Protein AF-A0AAV8QIZ8-F1 (afdb_monomer_lite)

Secondary structure (DSSP, 8-state):
------SS-TTTEEEEEEEEEEE--SS--B-EEEEEEE-----PPTTEEEEEEEEEEESTTS-GGG-EEEEEEEEEETTTSSSSS-EEEEEEESSTTSSS--SGGGSTT-EE--SS--TT-B--TT-EEEEEEEE-TTS-EEEEETTEEEEEE-GGG-SS-SSBSEEEEEEEEEEETTSPPPPBTTSSTTTEEEEEEEEE-TTS-EEE--GGGEEEEESS-TTTSEEEEEGGGTEEEEEBS---S---S--HHHHHHHHHHHHHHS--EEEEEE-TTS-EEEEEETTSSGGGGSGGGTTPPP-SS-SS-------S--------PPPPPPTTEEEEEPPPHHHHHHHHHHHHHHTTT---TTS-S----SS-EEEEEEEEEE-TTSPPBSEEEEEEE----TT--TT-EEEEEEEEEE-TTS-GGG-EEEEEEEEE-HHHHSSSS-EEEEEEESSTTSSS--BGGGSTT-EE--SS--TT-B--SSEEEEEEEE-TTT--EEEEETTEEEEEE-GGG-SS-SSBSEEEEEEEEEE-TTSPPPPBTTSSTTTEEEEEEEEE-TTSPEE-----EEEESS-TTTSEEEE-SS-EEEEB-------

Foldseek 3Di:
DDDDDQDDPPDWKDKWWWKKKFFLPPPGFFFKKWWKFWDAQDDDAPQKKKWWKKKFWDQRVHQQQQIWMKMWTWMQGCVVQVDRFIFTKIWIDAGNNPPGIDIFPPDPFWDFDDPPDGGGDGDDHGDMFGWMWGQDPQRWTWIDRPPTGGTTGDPVRHDPPSTGRMMMGGMMMMGTPQFFTAWYANLAEQPTKMAQIFTAHPVRDTHQRPPVRMDTDGDPDRQAKHWADDSVRDMITIIHNTGDVPPPVADPVNVVVLVVLLPLQQWDAPDWDADPNRFIKGFAQLLGHNQCVPPLNVPPDDDLDFPDAFDDPDPDDDPPLPDPFDDFHDPRTAIEGRQDSLLVVLQVVVCVVPLLPPADDLPDDDDPDPWKDKWWWKKKDFCVVHAFFFKKWWKWFDDQFDWADQQKKKWWWKKFWDQNNHQQQQIKMKIWGWMQHCSNLVDRAIFTKIKIAQGNSPPDMGMFSSGRFWRFNGRRDGGSDRDDGRIFTWMWGQRLPQRWTWIDGPPTTGTTGHPSRHPPPSTGRMMMTGMMMMDTQADWTAWYQHLAQQATKTAQIFTAHSVSYTDDGDDIDTDTPDPSQQKNWDDPNRMITIIHNTGDHDD

Sequence (603 aa):
MQQVQLPTLNDISKSHYATVQIHAGEGAKFYGVSASFYAYQLYLSLFQGTASRIILTKGERGPKKYLNAVEAGWHIDDQLEADDYPHFFIYWTSDGFKKTGCQNMVCKGFVQTSTRVTPGMVLDNLVELALTIYRDKFSNWMLYNENERIGYWPKEIFNNMADCSQVQIGGNVYSQINLPSPPMGSGVLNQAKFDKVFIIDGDGSKTKVPVDKIITYNDLGEDYYGVLPNFDNDTLYYGGPGAGNNTYDLSAEEDRELERELQTLNKPFVKSFKDKYGITYDCVDIYNQPAFDHPLLKNHTLQMKATRLPKYNDNTNRPSTKGSFPKRCPTGTVVIRRTTKEDLIRARKYAHQTQSRMQPLEAQQMADVSGGAFHYARVSIEAGNGPKYYGASADLEVFHLQGVSENQASTSQIILCKGERGPKNYMNVIQAGWHVNTQREGDNWTHFTTAWTSDGYQKTGCYNLVCKGFIQISSRLTPGMIYTLSSLSLSIYRDRFTLNWMLYNDREPVGYWPKEIFNNMADSSLVQMGGDVYSPLDEPSPPMGSGVLNEAKFLRVHLMDGRGNNIKVTEYTTINDLPNYIYGVTTDLKTLSYGGPGGWRKA

InterPro domains:
  IPR004314 Neprosin [PF03080] (51-241)
  IPR004314 Neprosin [PF03080] (407-597)
  IPR004314 Neprosin [PS52045] (10-246)
  IPR004314 Neprosin [PS52045] (369-601)
  IPR025521 Neprosin activation peptide [PF14365] (273-378)
  IPR053168 Glutamic endopeptidase [PTHR31589] (258-599)

Structure (mmCIF, N/CA/C/O backbone):
data_AF-A0AAV8QIZ8-F1
#
_entry.id   AF-A0AAV8QIZ8-F1
#
loop_
_atom_site.group_PDB
_atom_site.id
_atom_site.type_symbol
_atom_site.label_atom_id
_atom_site.label_alt_id
_atom_site.label_comp_id
_atom_site.label_asym_id
_atom_site.label_entity_id
_atom_site.label_seq_id
_atom_site.pdbx_PDB_ins_code
_atom_site.Cartn_x
_atom_site.Cartn_y
_atom_site.Cartn_z
_atom_site.occupancy
_atom_site.B_iso_or_equiv
_atom_site.auth_seq_id
_atom_site.auth_comp_id
_atom_site.auth_asym_id
_atom_site.auth_atom_id
_atom_site.pdbx_PDB_model_num
ATOM 1 N N . MET A 1 1 ? -12.534 19.241 28.778 1.00 26.41 1 MET A N 1
ATOM 2 C CA . MET A 1 1 ? -13.158 18.102 28.075 1.00 26.41 1 MET A CA 1
ATOM 3 C C . MET A 1 1 ? -12.102 17.493 27.164 1.00 26.41 1 MET A C 1
ATOM 5 O O . MET A 1 1 ? -11.834 18.049 26.116 1.00 26.41 1 MET A O 1
ATOM 9 N N . GLN A 1 2 ? -11.422 16.439 27.614 1.00 21.39 2 GLN A N 1
ATOM 10 C CA . GLN A 1 2 ? -10.442 15.674 26.832 1.00 21.39 2 GLN A CA 1
ATOM 11 C C . GLN A 1 2 ? -10.789 14.201 27.080 1.00 21.39 2 GLN A C 1
ATOM 13 O O . GLN A 1 2 ? -10.651 13.722 28.207 1.00 21.39 2 GLN A O 1
ATOM 18 N N . GLN A 1 3 ? -11.365 13.537 26.074 1.00 27.75 3 GLN A N 1
ATOM 19 C CA . GLN A 1 3 ? -11.733 12.121 26.133 1.00 27.75 3 GLN A CA 1
ATOM 20 C C . GLN A 1 3 ? -10.498 11.230 25.915 1.00 27.75 3 GLN A C 1
ATOM 22 O O . GLN A 1 3 ? -9.466 11.659 25.407 1.00 27.75 3 GLN A O 1
ATOM 27 N N . VAL A 1 4 ? -10.582 10.005 26.423 1.00 29.33 4 VAL A N 1
ATOM 28 C CA . VAL A 1 4 ? -9.465 9.092 26.678 1.00 29.33 4 VAL A CA 1
ATOM 29 C C . VAL A 1 4 ? -9.197 8.194 25.472 1.00 29.33 4 VAL A C 1
ATOM 31 O O . VAL A 1 4 ? -10.013 7.334 25.172 1.00 29.33 4 VAL A O 1
ATOM 34 N N . GLN A 1 5 ? -8.021 8.355 24.857 1.00 27.36 5 GLN A N 1
ATOM 35 C CA . GLN A 1 5 ? -7.352 7.328 24.048 1.00 27.36 5 GLN A CA 1
ATOM 36 C C . GLN A 1 5 ? -7.064 6.073 24.893 1.00 27.36 5 GLN A C 1
ATOM 38 O O . GLN A 1 5 ? -6.577 6.179 26.026 1.00 27.36 5 GLN A O 1
ATOM 43 N N . LEU A 1 6 ? -7.361 4.906 24.316 1.00 27.86 6 LEU A N 1
ATOM 44 C CA . LEU A 1 6 ? -6.938 3.577 24.768 1.00 27.86 6 LEU A CA 1
ATOM 45 C C . LEU A 1 6 ? -5.395 3.502 24.774 1.00 27.86 6 LEU A C 1
ATOM 47 O O . LEU A 1 6 ? -4.780 3.929 23.799 1.00 27.86 6 LEU A O 1
ATOM 51 N N . PRO A 1 7 ? -4.727 2.992 25.822 1.00 26.91 7 PRO A N 1
ATOM 52 C CA . PRO A 1 7 ? -3.273 2.946 25.857 1.00 26.91 7 PRO A CA 1
ATOM 53 C C . PRO A 1 7 ? -2.755 1.582 25.387 1.00 26.91 7 PRO A C 1
ATOM 55 O O . PRO A 1 7 ? -2.840 0.612 26.122 1.00 26.91 7 PRO A O 1
ATOM 58 N N . THR A 1 8 ? -2.198 1.549 24.174 1.00 30.22 8 THR A N 1
ATOM 59 C CA . THR A 1 8 ? -0.871 0.992 23.814 1.00 30.22 8 THR A CA 1
ATOM 60 C C . THR A 1 8 ? -0.669 1.154 22.303 1.00 30.22 8 THR A C 1
ATOM 62 O O . THR A 1 8 ? -0.818 0.197 21.559 1.00 30.22 8 THR A O 1
ATOM 65 N N . LEU A 1 9 ? -0.396 2.388 21.863 1.00 30.91 9 LEU A N 1
ATOM 66 C CA . LEU A 1 9 ? 0.237 2.802 20.589 1.00 30.91 9 LEU A CA 1
ATOM 67 C C . LEU A 1 9 ? 0.229 4.347 20.552 1.00 30.91 9 LEU A C 1
ATOM 69 O O . LEU A 1 9 ? -0.210 4.987 19.599 1.00 30.91 9 LEU A O 1
ATOM 73 N N . ASN A 1 10 ? 0.630 4.977 21.663 1.00 33.25 10 ASN A N 1
ATOM 74 C CA . ASN A 1 10 ? 0.630 6.435 21.788 1.00 33.25 10 ASN A CA 1
ATOM 75 C C . ASN A 1 10 ? 1.782 7.025 20.968 1.00 33.25 10 ASN A C 1
ATOM 77 O O . ASN A 1 10 ? 2.869 7.197 21.506 1.00 33.25 10 ASN A O 1
ATOM 81 N N . ASP A 1 11 ? 1.533 7.231 19.673 1.00 38.44 11 ASP A N 1
ATOM 82 C CA . ASP A 1 11 ? 1.893 8.451 18.922 1.00 38.44 11 ASP A CA 1
ATOM 83 C C . ASP A 1 11 ? 1.523 8.385 17.423 1.00 38.44 11 ASP A C 1
ATOM 85 O O . ASP A 1 11 ? 1.765 9.344 16.695 1.00 38.44 11 ASP A O 1
ATOM 89 N N . ILE A 1 12 ? 0.902 7.296 16.935 1.00 44.12 12 ILE A N 1
ATOM 90 C CA . ILE A 1 12 ? 0.675 7.103 15.485 1.00 44.12 12 ILE A CA 1
ATOM 91 C C . ILE A 1 12 ? -0.766 6.787 15.055 1.00 44.12 12 ILE A C 1
ATOM 93 O O . ILE A 1 12 ? -1.000 6.646 13.857 1.00 44.12 12 ILE A O 1
ATOM 97 N N . SER A 1 13 ? -1.751 6.716 15.962 1.00 54.34 13 SER A N 1
ATOM 98 C CA . SER A 1 13 ? -3.156 6.408 15.618 1.00 54.34 13 SER A CA 1
ATOM 99 C C . SER A 1 13 ? -4.172 7.452 16.088 1.00 54.34 13 SER A C 1
ATOM 101 O O . SER A 1 13 ? -4.096 7.954 17.211 1.00 54.34 13 SER A O 1
ATOM 103 N N . LYS A 1 14 ? -5.171 7.724 15.242 1.00 68.44 14 LYS A N 1
ATOM 104 C CA . LYS A 1 14 ? -6.363 8.528 15.541 1.00 68.44 14 LYS A CA 1
ATOM 105 C C . LYS A 1 14 ? -7.590 7.629 15.704 1.00 68.44 14 LYS A C 1
ATOM 107 O O . LYS A 1 14 ? -7.656 6.540 15.136 1.00 68.44 14 LYS A O 1
ATOM 112 N N . SER A 1 15 ? -8.565 8.090 16.478 1.00 80.50 15 SER A N 1
ATOM 113 C CA . SER A 1 15 ? -9.830 7.385 16.695 1.00 80.50 15 SER A CA 1
ATOM 114 C C . SER A 1 15 ? -10.985 8.355 16.581 1.00 80.50 15 SER A C 1
ATOM 116 O O . SER A 1 15 ? -10.869 9.482 17.057 1.00 80.50 15 SER A O 1
ATOM 118 N N . HIS A 1 16 ? -12.085 7.880 16.009 1.00 85.44 16 HIS A N 1
ATOM 119 C CA . HIS A 1 16 ? -13.300 8.656 15.825 1.00 85.44 16 HIS A CA 1
ATOM 120 C C . HIS A 1 16 ? -14.529 7.900 16.315 1.00 85.44 16 HIS A C 1
ATOM 122 O O . HIS A 1 16 ? -14.530 6.667 16.420 1.00 85.44 16 HIS A O 1
ATOM 128 N N . TYR A 1 17 ? -15.570 8.646 16.664 1.00 87.50 17 TYR A N 1
ATOM 129 C CA . TYR A 1 17 ? -16.733 8.135 17.374 1.00 87.50 17 TYR A CA 1
ATOM 130 C C . TYR A 1 17 ? -18.002 8.790 16.851 1.00 87.50 17 TYR A C 1
ATOM 132 O O . TYR A 1 17 ? -18.085 10.009 16.767 1.00 87.50 17 TYR A O 1
ATOM 140 N N . ALA A 1 18 ? -19.028 7.981 16.608 1.00 92.94 18 ALA A N 1
ATOM 141 C CA . ALA A 1 18 ? -20.390 8.459 16.412 1.00 92.94 18 ALA A CA 1
ATOM 142 C C . ALA A 1 18 ? -21.289 7.676 17.364 1.00 92.94 18 ALA A C 1
ATOM 144 O O . ALA A 1 18 ? -21.642 6.519 17.124 1.00 92.94 18 ALA A O 1
ATOM 145 N N . THR A 1 19 ? -21.557 8.278 18.521 1.00 94.25 19 THR A N 1
ATOM 146 C CA . THR A 1 19 ? -22.159 7.582 19.661 1.00 94.25 19 THR A CA 1
ATOM 147 C C . THR A 1 19 ? -23.194 8.435 20.375 1.00 94.25 19 THR A C 1
ATOM 149 O O . THR A 1 19 ? -23.104 9.660 20.403 1.00 94.25 19 THR A O 1
ATOM 152 N N . VAL A 1 20 ? -24.151 7.773 21.013 1.00 95.62 20 VAL A N 1
ATOM 153 C CA . VAL A 1 20 ? -25.030 8.370 22.016 1.00 95.62 20 VAL A CA 1
ATOM 154 C C . VAL A 1 20 ? -24.521 7.987 23.393 1.00 95.62 20 VAL A C 1
ATOM 156 O O . VAL A 1 20 ? -24.264 6.814 23.654 1.00 95.62 20 VAL A O 1
ATOM 159 N N . GLN A 1 21 ? -24.408 8.969 24.279 1.00 94.44 21 GLN A N 1
ATOM 160 C CA . GLN A 1 21 ? -24.113 8.799 25.696 1.00 94.44 21 GLN A CA 1
ATOM 161 C C . GLN A 1 21 ? -25.383 9.064 26.507 1.00 94.44 21 GLN A C 1
ATOM 163 O O . GLN A 1 21 ? -25.941 10.154 26.451 1.00 94.44 21 GLN A O 1
ATOM 168 N N . ILE A 1 22 ? -25.835 8.074 27.267 1.00 93.94 22 ILE A N 1
ATOM 169 C CA . ILE A 1 22 ? -27.005 8.137 28.142 1.00 93.94 22 ILE A CA 1
ATOM 170 C C . ILE A 1 22 ? -26.492 8.245 29.573 1.00 93.94 22 ILE A C 1
ATOM 172 O O . ILE A 1 22 ? -25.797 7.348 30.053 1.00 93.94 22 ILE A O 1
ATOM 176 N N . HIS A 1 23 ? -26.823 9.329 30.265 1.00 92.00 23 HIS A N 1
ATOM 177 C CA . HIS A 1 23 ? -26.390 9.557 31.641 1.00 92.00 23 HIS A CA 1
ATOM 178 C C . HIS A 1 23 ? -27.495 9.220 32.640 1.00 92.00 23 HIS A C 1
ATOM 180 O O . HIS A 1 23 ? -28.646 9.588 32.446 1.00 92.00 23 HIS A O 1
ATOM 186 N N . ALA A 1 24 ? -27.158 8.584 33.761 1.00 85.81 24 ALA A N 1
ATOM 187 C CA . ALA A 1 24 ? -28.153 8.300 34.795 1.00 85.81 24 ALA A CA 1
ATOM 188 C C . ALA A 1 24 ? -28.687 9.591 35.448 1.00 85.81 24 ALA A C 1
ATOM 190 O O . ALA A 1 24 ? -29.874 9.688 35.762 1.00 85.81 24 ALA A O 1
ATOM 191 N N . GLY A 1 25 ? -27.843 10.621 35.563 1.00 78.88 25 GLY A N 1
ATOM 192 C CA . GLY A 1 25 ? -28.136 11.847 36.309 1.00 78.88 25 GLY A CA 1
ATOM 193 C C . GLY A 1 25 ? -27.729 11.731 37.780 1.00 78.88 25 GLY A C 1
ATOM 194 O O . GLY A 1 25 ? -27.103 10.755 38.190 1.00 78.88 25 GLY A O 1
ATOM 195 N N . GLU A 1 26 ? -28.036 12.748 38.580 1.00 72.69 26 GLU A N 1
ATOM 196 C CA . GLU A 1 26 ? -27.682 12.763 40.002 1.00 72.69 26 GLU A CA 1
ATOM 197 C C . GLU A 1 26 ? -28.614 11.828 40.799 1.00 72.69 26 GLU A C 1
ATOM 199 O O . GLU A 1 26 ? -29.834 11.900 40.678 1.00 72.69 26 GLU A O 1
ATOM 204 N N . GLY A 1 27 ? -28.047 10.891 41.567 1.00 69.12 27 GLY A N 1
ATOM 205 C CA . GLY A 1 27 ? -28.791 9.937 42.409 1.00 69.12 27 GLY A CA 1
ATOM 206 C C . GLY A 1 27 ? -29.397 8.716 41.694 1.00 69.12 27 GLY A C 1
ATOM 207 O O . GLY A 1 27 ? -29.567 7.675 42.330 1.00 69.12 27 GLY A O 1
ATOM 208 N N . ALA A 1 28 ? -29.667 8.796 40.390 1.00 70.25 28 ALA A N 1
ATOM 209 C CA . ALA A 1 28 ? -30.153 7.672 39.586 1.00 70.25 28 ALA A CA 1
ATOM 210 C C . ALA A 1 28 ? -29.017 6.726 39.154 1.00 70.25 28 ALA A C 1
ATOM 212 O O . ALA A 1 28 ? -27.852 7.117 39.056 1.00 70.25 28 ALA A O 1
ATOM 213 N N . LYS A 1 29 ? -29.362 5.455 38.923 1.00 83.81 29 LYS A N 1
ATOM 214 C CA . LYS A 1 29 ? -28.414 4.363 38.666 1.00 83.81 29 LYS A CA 1
ATOM 215 C C . LYS A 1 29 ? -28.950 3.457 37.574 1.00 83.81 29 LYS A C 1
ATOM 217 O O . LYS A 1 29 ? -30.103 3.049 37.649 1.00 83.81 29 LYS A O 1
ATOM 222 N N . PHE A 1 30 ? -28.101 3.102 36.621 1.00 92.81 30 PHE A N 1
ATOM 223 C CA . PHE A 1 30 ? -28.418 2.083 35.632 1.00 92.81 30 PHE A CA 1
ATOM 224 C C . PHE A 1 30 ? -27.802 0.746 36.047 1.00 92.81 30 PHE A C 1
ATOM 226 O O . PHE A 1 30 ? -26.700 0.689 36.603 1.00 92.81 30 PHE A O 1
ATOM 233 N N . TYR A 1 31 ? -28.524 -0.337 35.776 1.00 95.75 31 TYR A N 1
ATOM 234 C CA . TYR A 1 31 ? -28.109 -1.706 36.084 1.00 95.75 31 TYR A CA 1
ATOM 235 C C . TYR A 1 31 ? -27.915 -2.553 34.830 1.00 95.75 31 TYR A C 1
ATOM 237 O O . TYR A 1 31 ? -27.534 -3.716 34.935 1.00 95.75 31 TYR A O 1
ATOM 245 N N . GLY A 1 32 ? -28.117 -1.976 33.648 1.00 96.69 32 GLY A N 1
ATOM 246 C CA . GLY A 1 32 ? -27.829 -2.627 32.385 1.00 96.69 32 GLY A CA 1
ATOM 247 C C . GLY A 1 32 ? -28.386 -1.886 31.179 1.00 96.69 32 GLY A C 1
ATOM 248 O O . GLY A 1 32 ? -28.972 -0.809 31.294 1.00 96.69 32 GLY A O 1
ATOM 249 N N . VAL A 1 33 ? -28.204 -2.502 30.021 1.00 97.56 33 VAL A N 1
ATOM 250 C CA . VAL A 1 33 ? -28.699 -2.055 28.721 1.00 97.56 33 VAL A CA 1
ATOM 251 C C . VAL A 1 33 ? -28.948 -3.273 27.833 1.00 97.56 33 VAL A C 1
ATOM 253 O O . VAL A 1 33 ? -28.248 -4.285 27.917 1.00 97.56 33 VAL A O 1
ATOM 256 N N . SER A 1 34 ? -29.960 -3.175 26.982 1.00 97.62 34 SER A N 1
ATOM 257 C CA . SER A 1 34 ? -30.296 -4.158 25.954 1.00 97.62 34 SER A CA 1
ATOM 258 C C . SER A 1 34 ? -30.410 -3.438 24.615 1.00 97.62 34 SER A C 1
ATOM 260 O O . SER A 1 34 ? -31.021 -2.374 24.570 1.00 97.62 34 SER A O 1
ATOM 262 N N . ALA A 1 35 ? -29.811 -3.979 23.554 1.00 97.94 35 ALA A N 1
ATOM 263 C CA . ALA A 1 35 ? -29.961 -3.466 22.194 1.00 97.94 35 ALA A CA 1
ATOM 264 C C . ALA A 1 35 ? -29.666 -4.557 21.155 1.00 97.94 35 ALA A C 1
ATOM 266 O O . ALA A 1 35 ? -28.883 -5.472 21.401 1.00 97.94 35 ALA A O 1
ATOM 267 N N . SER A 1 36 ? -30.270 -4.425 19.977 1.00 97.69 36 SER A N 1
ATOM 268 C CA . SER A 1 36 ? -30.053 -5.290 18.812 1.00 97.69 36 SER A CA 1
ATOM 269 C C . SER A 1 36 ? -29.446 -4.517 17.647 1.00 97.69 36 SER A C 1
ATOM 271 O O . SER A 1 36 ? -29.853 -3.391 17.382 1.00 97.69 36 SER A O 1
ATOM 273 N N . PHE A 1 37 ? -28.445 -5.079 16.975 1.00 98.00 37 PHE A N 1
ATOM 274 C CA . PHE A 1 37 ? -27.749 -4.431 15.860 1.00 98.00 37 PHE A CA 1
ATOM 275 C C . PHE A 1 37 ? -27.067 -5.470 14.974 1.00 98.00 37 PHE A C 1
ATOM 277 O O . PHE A 1 37 ? -26.755 -6.569 15.421 1.00 98.00 37 PHE A O 1
ATOM 284 N N . TYR A 1 38 ? -26.834 -5.127 13.710 1.00 94.69 38 TYR A N 1
ATOM 285 C CA . TYR A 1 38 ? -26.225 -6.040 12.744 1.00 94.69 38 TYR A CA 1
ATOM 286 C C . TYR A 1 38 ? -24.707 -5.882 12.683 1.00 94.69 38 TYR A C 1
ATOM 288 O O . TYR A 1 38 ? -24.196 -4.761 12.785 1.00 94.69 38 TYR A O 1
ATOM 296 N N . ALA A 1 39 ? -24.007 -6.998 12.481 1.00 93.12 39 ALA A N 1
ATOM 297 C CA . ALA A 1 39 ? -22.617 -7.005 12.046 1.00 93.12 39 ALA A CA 1
ATOM 298 C C . ALA A 1 39 ? -22.531 -6.779 10.536 1.00 93.12 39 ALA A C 1
ATOM 300 O O . ALA A 1 39 ? -23.326 -7.328 9.773 1.00 93.12 39 ALA A O 1
ATOM 301 N N . TYR A 1 40 ? -21.564 -5.976 10.104 1.00 86.12 40 TYR A N 1
ATOM 302 C CA . TYR A 1 40 ? -21.352 -5.675 8.694 1.00 86.12 40 TYR A CA 1
ATOM 303 C C . TYR A 1 40 ? -19.959 -6.118 8.284 1.00 86.12 40 TYR A C 1
ATOM 305 O O . TYR A 1 40 ? -18.973 -5.777 8.931 1.00 86.12 40 TYR A O 1
ATOM 313 N N . GLN A 1 41 ? -19.882 -6.836 7.171 1.00 85.31 41 GLN A N 1
ATOM 314 C CA . GLN A 1 41 ? -18.624 -7.073 6.488 1.00 85.31 41 GLN A CA 1
ATOM 315 C C . GLN A 1 41 ? -18.243 -5.808 5.721 1.00 85.31 41 GLN A C 1
ATOM 317 O O . GLN A 1 41 ? -18.885 -5.449 4.731 1.00 85.31 41 GLN A O 1
ATOM 322 N N . LEU A 1 42 ? -17.176 -5.156 6.166 1.00 75.88 42 LEU A N 1
ATOM 323 C CA . LEU A 1 42 ? -16.558 -4.023 5.489 1.00 75.88 42 LEU A CA 1
ATOM 324 C C . LEU A 1 42 ? -15.156 -4.422 5.028 1.00 75.88 42 LEU A C 1
ATOM 326 O O . LEU A 1 42 ? -14.578 -5.380 5.531 1.00 75.88 42 LEU A O 1
ATOM 330 N N . TYR A 1 43 ? -14.627 -3.709 4.039 1.00 71.75 43 TYR A N 1
ATOM 331 C CA . TYR A 1 43 ? -13.249 -3.886 3.593 1.00 71.75 43 TYR A CA 1
ATOM 332 C C . TYR A 1 43 ? -12.451 -2.678 4.055 1.00 71.75 43 TYR A C 1
ATOM 334 O O . TYR A 1 43 ? -12.706 -1.566 3.589 1.00 71.75 43 TYR A O 1
ATOM 342 N N . LEU A 1 44 ? -11.536 -2.905 4.992 1.00 73.62 44 LEU A N 1
ATOM 343 C CA . LEU A 1 44 ? -10.673 -1.875 5.556 1.00 73.62 44 LEU A CA 1
ATOM 344 C C . LEU A 1 44 ? -9.287 -1.932 4.901 1.00 73.62 44 LEU A C 1
ATOM 346 O O . LEU A 1 44 ? -8.888 -2.957 4.350 1.00 73.62 44 LEU A O 1
ATOM 350 N N . SER A 1 45 ? -8.567 -0.815 4.930 1.00 68.38 45 SER A N 1
ATOM 351 C CA . SER A 1 45 ? -7.134 -0.793 4.628 1.00 68.38 45 SER A CA 1
ATOM 352 C C . SER A 1 45 ? -6.340 -1.266 5.847 1.00 68.38 45 SER A C 1
ATOM 354 O O . SER A 1 45 ? -6.848 -1.223 6.966 1.00 68.38 45 SER A O 1
ATOM 356 N N . LEU A 1 46 ? -5.076 -1.653 5.646 1.00 64.44 46 LEU A N 1
ATOM 357 C CA . LEU A 1 46 ? -4.206 -2.056 6.754 1.00 64.44 46 LEU A CA 1
ATOM 358 C C . LEU A 1 46 ? -4.083 -0.951 7.816 1.00 64.44 46 LEU A C 1
ATOM 360 O O . LEU A 1 46 ? -4.033 0.232 7.472 1.00 64.44 46 LEU A O 1
ATOM 364 N N . PHE A 1 47 ? -3.978 -1.336 9.088 1.00 67.75 47 PHE A N 1
ATOM 365 C CA . PHE A 1 47 ? -3.906 -0.442 10.253 1.00 67.75 47 PHE A CA 1
ATOM 366 C C . PHE A 1 47 ? -5.150 0.437 10.463 1.00 67.75 47 PHE A C 1
ATOM 368 O O . PHE A 1 47 ? -5.058 1.582 10.936 1.00 67.75 47 PHE A O 1
ATOM 375 N N . GLN A 1 48 ? -6.315 -0.092 10.104 1.00 79.12 48 GLN A N 1
ATOM 376 C CA . GLN A 1 48 ? -7.616 0.499 10.379 1.00 79.12 48 GLN A CA 1
ATOM 377 C C . GLN A 1 48 ? -8.479 -0.496 11.143 1.00 79.12 48 GLN A C 1
ATOM 379 O O . GLN A 1 48 ? -8.413 -1.700 10.916 1.00 79.12 48 GLN A O 1
ATOM 384 N N . GLY A 1 49 ? -9.366 0.027 11.982 1.00 87.12 49 GLY A N 1
ATOM 385 C CA . GLY A 1 49 ? -10.407 -0.781 12.591 1.00 87.12 49 GLY A CA 1
ATOM 386 C C . GLY A 1 49 ? -11.727 -0.044 12.684 1.00 87.12 49 GLY A C 1
ATOM 387 O O . GLY A 1 49 ? -11.786 1.186 12.770 1.00 87.12 49 GLY A O 1
ATOM 388 N N . THR A 1 50 ? -12.804 -0.816 12.661 1.00 92.75 50 THR A N 1
ATOM 389 C CA . THR A 1 50 ? -14.177 -0.330 12.798 1.00 92.75 50 THR A CA 1
ATOM 390 C C . THR A 1 50 ? -14.928 -1.217 13.769 1.00 92.75 50 THR A C 1
ATOM 392 O O . THR A 1 50 ? -14.729 -2.428 13.790 1.00 92.75 50 THR A O 1
ATOM 395 N N . ALA A 1 51 ? -15.779 -0.625 14.594 1.00 95.06 51 ALA A N 1
ATOM 396 C CA . ALA A 1 51 ? -16.514 -1.329 15.625 1.00 95.06 51 ALA A CA 1
ATOM 397 C C . ALA A 1 51 ? -17.894 -0.718 15.830 1.00 95.06 51 ALA A C 1
ATOM 399 O O . ALA A 1 51 ? -18.084 0.496 15.733 1.00 95.06 51 ALA A O 1
ATOM 400 N N . SER A 1 52 ? -18.843 -1.570 16.203 1.00 97.00 52 SER A N 1
ATOM 401 C CA . SER A 1 52 ? -20.144 -1.162 16.728 1.00 97.00 52 SER A CA 1
ATOM 402 C C . SER A 1 52 ? -20.328 -1.791 18.092 1.00 97.00 52 SER A C 1
ATOM 404 O O . SER A 1 52 ? -20.190 -3.007 18.246 1.00 97.00 52 SER A O 1
ATOM 406 N N . ARG A 1 53 ? -20.595 -0.959 19.098 1.00 95.62 53 ARG A N 1
ATOM 407 C CA . ARG A 1 53 ? -20.414 -1.360 20.491 1.00 95.62 53 ARG A CA 1
ATOM 408 C C . ARG A 1 53 ? -21.412 -0.747 21.454 1.00 95.62 53 ARG A C 1
ATOM 410 O O . ARG A 1 53 ? -21.940 0.346 21.239 1.00 95.62 53 ARG A O 1
ATOM 417 N N . ILE A 1 54 ? -21.583 -1.460 22.560 1.00 97.75 54 ILE A N 1
ATOM 418 C CA . ILE A 1 54 ? -22.274 -1.018 23.764 1.00 97.75 54 ILE A CA 1
ATOM 419 C C . ILE A 1 54 ? -21.247 -1.011 24.893 1.00 97.75 54 ILE A C 1
ATOM 421 O O . ILE A 1 54 ? -20.610 -2.033 25.148 1.00 97.75 54 ILE A O 1
ATOM 425 N N . ILE A 1 55 ? -21.103 0.118 25.584 1.00 95.31 55 ILE A N 1
ATOM 426 C CA . ILE A 1 55 ? -20.209 0.258 26.737 1.00 95.31 55 ILE A CA 1
ATOM 427 C C . ILE A 1 55 ? -20.968 0.829 27.936 1.00 95.31 55 ILE A C 1
ATOM 429 O O . ILE A 1 55 ? -21.717 1.799 27.821 1.00 95.31 55 ILE A O 1
ATOM 433 N N . LEU A 1 56 ? -20.782 0.214 29.102 1.00 96.44 56 LEU A N 1
ATOM 434 C CA . LEU A 1 56 ? -21.310 0.692 30.378 1.00 96.44 56 LEU A CA 1
ATOM 435 C C . LEU A 1 56 ? -20.131 1.190 31.197 1.00 96.44 56 LEU A C 1
ATOM 437 O O . LEU A 1 56 ? -19.139 0.474 31.324 1.00 96.44 56 LEU A O 1
ATOM 441 N N . THR A 1 57 ? -20.233 2.386 31.770 1.00 93.44 57 THR A N 1
ATOM 442 C CA . THR A 1 57 ? -19.128 2.999 32.511 1.00 93.44 57 THR A CA 1
ATOM 443 C C . THR A 1 57 ? -19.556 3.543 33.869 1.00 93.44 57 THR A C 1
ATOM 445 O O . THR A 1 57 ? -20.715 3.902 34.115 1.00 93.44 57 THR A O 1
ATOM 448 N N . LYS A 1 58 ? -18.585 3.581 34.784 1.00 93.06 58 LYS A N 1
ATOM 449 C CA . LYS A 1 58 ? -18.715 4.203 36.099 1.00 93.06 58 LYS A CA 1
ATOM 450 C C . LYS A 1 58 ? -17.423 4.917 36.468 1.00 93.06 58 LYS A C 1
ATOM 452 O O . LYS A 1 58 ? -16.351 4.315 36.431 1.00 93.06 58 LYS A O 1
ATOM 457 N N . GLY A 1 59 ? -17.530 6.189 36.847 1.00 86.31 59 GLY A N 1
ATOM 458 C CA . GLY A 1 59 ? -16.377 7.019 37.223 1.00 86.31 59 GLY A CA 1
ATOM 459 C C . GLY A 1 59 ? -15.796 7.845 36.071 1.00 86.31 59 GLY A C 1
ATOM 460 O O . GLY A 1 59 ? -14.716 8.412 36.209 1.00 86.31 59 GLY A O 1
ATOM 461 N N . GLU A 1 60 ? -16.526 7.963 34.963 1.00 84.50 60 GLU A N 1
ATOM 462 C CA . GLU A 1 60 ? -16.171 8.673 33.730 1.00 84.50 60 GLU A CA 1
ATOM 463 C C . GLU A 1 60 ? -15.925 10.178 33.914 1.00 84.50 60 GLU A C 1
ATOM 465 O O . GLU A 1 60 ? -15.155 10.775 33.165 1.00 84.50 60 GLU A O 1
ATOM 470 N N . ARG A 1 61 ? -16.524 10.792 34.944 1.00 82.00 61 ARG A N 1
ATOM 471 C CA . ARG A 1 61 ? -16.302 12.206 35.305 1.00 82.00 61 ARG A CA 1
ATOM 472 C C . ARG A 1 61 ? -15.139 12.416 36.286 1.00 82.00 61 ARG A C 1
ATOM 474 O O . ARG A 1 61 ? -14.783 13.556 36.571 1.00 82.00 61 ARG A O 1
ATOM 481 N N . GLY A 1 62 ? -14.582 11.338 36.839 1.00 79.81 62 GLY A N 1
ATOM 482 C CA . GLY A 1 62 ? -13.536 11.371 37.861 1.00 79.81 62 GLY A CA 1
ATOM 483 C C . GLY A 1 62 ? -12.135 11.052 37.323 1.00 79.81 62 GLY A C 1
ATOM 484 O O . GLY A 1 62 ? -11.922 10.920 36.118 1.00 79.81 62 GLY A O 1
ATOM 485 N N . PRO A 1 63 ? -11.136 10.904 38.214 1.00 78.44 63 PRO A N 1
ATOM 486 C CA . PRO A 1 63 ? -9.807 10.440 37.828 1.00 78.44 63 PRO A CA 1
ATOM 487 C C . PRO A 1 63 ? -9.863 9.077 37.125 1.00 78.44 63 PRO A C 1
ATOM 489 O O . PRO A 1 63 ? -10.428 8.136 37.678 1.00 78.44 63 PRO A O 1
ATOM 492 N N . LYS A 1 64 ? -9.183 8.931 35.973 1.00 74.62 64 LYS A N 1
ATOM 493 C CA . LYS A 1 64 ? -9.205 7.698 35.149 1.00 74.62 64 LYS A CA 1
ATOM 494 C C . LYS A 1 64 ? -8.957 6.404 35.931 1.00 74.62 64 LYS A C 1
ATOM 496 O O . LYS A 1 64 ? -9.530 5.386 35.601 1.00 74.62 64 LYS A O 1
ATOM 501 N N . LYS A 1 65 ? -8.149 6.439 36.998 1.00 80.50 65 LYS A N 1
ATOM 502 C CA . LYS A 1 65 ? -7.880 5.262 37.849 1.00 80.50 65 LYS A CA 1
ATOM 503 C C . LYS A 1 65 ? -9.127 4.661 38.523 1.00 80.50 65 LYS A C 1
ATOM 505 O O . LYS A 1 65 ? -9.028 3.578 39.079 1.00 80.50 65 LYS A O 1
ATOM 510 N N . TYR A 1 66 ? -10.249 5.378 38.523 1.00 84.75 66 TYR A N 1
ATOM 511 C CA . TYR A 1 66 ? -11.534 4.926 39.057 1.00 84.75 66 TYR A CA 1
ATOM 512 C C . TYR A 1 66 ? -12.567 4.647 37.958 1.00 84.75 66 TYR A C 1
ATOM 514 O O . TYR A 1 66 ? -13.711 4.326 38.276 1.00 84.75 66 TYR A O 1
ATOM 522 N N . LEU A 1 67 ? -12.188 4.790 36.682 1.00 85.81 67 LEU A N 1
ATOM 523 C CA . LEU A 1 67 ? -13.049 4.454 35.558 1.00 85.81 67 LEU A CA 1
ATOM 524 C C . LEU A 1 67 ? -13.099 2.935 35.412 1.00 85.81 67 LEU A C 1
ATOM 526 O O . LEU A 1 67 ? -12.092 2.294 35.112 1.00 85.81 67 LEU A O 1
ATOM 530 N N . ASN A 1 68 ? -14.291 2.386 35.605 1.00 92.38 68 ASN A N 1
ATOM 531 C CA . ASN A 1 68 ? -14.594 0.990 35.332 1.00 92.38 68 ASN A CA 1
ATOM 532 C C . ASN A 1 68 ? -15.495 0.930 34.102 1.00 92.38 68 ASN A C 1
ATOM 534 O O . ASN A 1 68 ? -16.381 1.779 33.954 1.00 92.38 68 ASN A O 1
ATOM 538 N N . ALA A 1 69 ? -15.270 -0.056 33.239 1.00 92.75 69 ALA A N 1
ATOM 539 C CA . ALA A 1 69 ? -16.095 -0.267 32.063 1.00 92.75 69 ALA A CA 1
ATOM 540 C C . ALA A 1 69 ? -16.215 -1.745 31.692 1.00 92.75 69 ALA A C 1
ATOM 542 O O . ALA A 1 69 ? -15.272 -2.517 31.883 1.00 92.75 69 ALA A O 1
ATOM 543 N N . VAL A 1 70 ? -17.356 -2.094 31.101 1.00 94.75 70 VAL A N 1
ATOM 544 C CA . VAL A 1 70 ? -17.563 -3.335 30.343 1.00 94.75 70 VAL A CA 1
ATOM 545 C C . VAL A 1 70 ? -18.125 -2.993 28.975 1.00 94.75 70 VAL A C 1
ATOM 547 O O . VAL A 1 70 ? -18.931 -2.069 28.846 1.00 94.75 70 VAL A O 1
ATOM 550 N N . GLU A 1 71 ? -17.692 -3.734 27.965 1.00 95.00 71 GLU A N 1
ATOM 551 C CA . GLU A 1 71 ? -17.985 -3.469 26.563 1.00 95.00 71 GLU A CA 1
ATOM 552 C C . GLU A 1 71 ? -18.220 -4.779 25.816 1.00 95.00 71 GLU A C 1
ATOM 554 O O . GLU A 1 71 ? -17.529 -5.774 26.054 1.00 95.00 71 GLU A O 1
ATOM 559 N N . ALA A 1 72 ? -19.190 -4.768 24.906 1.00 97.12 72 ALA A N 1
ATOM 560 C CA . ALA A 1 72 ? -19.394 -5.842 23.946 1.00 97.12 72 ALA A CA 1
ATOM 561 C C . ALA A 1 72 ? -19.903 -5.284 22.615 1.00 97.12 72 ALA A C 1
ATOM 563 O O . ALA A 1 72 ? -20.613 -4.271 22.575 1.00 97.12 72 ALA A O 1
ATOM 564 N N . GLY A 1 73 ? -19.553 -5.961 21.528 1.00 97.44 73 GLY A N 1
ATOM 565 C CA . GLY A 1 73 ? -19.890 -5.510 20.189 1.00 97.44 73 GLY A CA 1
ATOM 566 C C . GLY A 1 73 ? -19.380 -6.434 19.098 1.00 97.44 73 GLY A C 1
ATOM 567 O O . GLY A 1 73 ? -19.007 -7.578 19.354 1.00 97.44 73 GLY A O 1
ATOM 568 N N . TRP A 1 74 ? -19.344 -5.906 17.880 1.00 96.62 74 TRP A N 1
ATOM 569 C CA . TRP A 1 74 ? -18.555 -6.482 16.797 1.00 96.62 74 TRP A CA 1
ATOM 570 C C . TRP A 1 74 ? -17.526 -5.470 16.301 1.00 96.62 74 TRP A C 1
ATOM 572 O O . TRP A 1 74 ? -17.752 -4.259 16.391 1.00 96.62 74 TRP A O 1
ATOM 582 N N . HIS A 1 75 ? -16.410 -5.970 15.784 1.00 94.31 75 HIS A N 1
ATOM 583 C CA . HIS A 1 75 ? -15.368 -5.159 15.163 1.00 94.31 75 HIS A CA 1
ATOM 584 C C . HIS A 1 75 ? -14.723 -5.876 13.976 1.00 94.31 75 HIS A C 1
ATOM 586 O O . HIS A 1 75 ? -14.822 -7.093 13.869 1.00 94.31 75 HIS A O 1
ATOM 592 N N . ILE A 1 76 ? -14.078 -5.112 13.102 1.00 89.06 76 ILE A N 1
ATOM 593 C CA . ILE A 1 76 ? -13.072 -5.590 12.149 1.00 89.06 76 ILE A CA 1
ATOM 594 C C . ILE A 1 76 ? -11.789 -4.857 12.530 1.00 89.06 76 ILE A C 1
ATOM 596 O O . ILE A 1 76 ? -11.799 -3.625 12.609 1.00 89.06 76 ILE A O 1
ATOM 600 N N . ASP A 1 77 ? -10.733 -5.605 12.829 1.00 82.25 77 ASP A N 1
ATOM 601 C CA . ASP A 1 77 ? -9.482 -5.087 13.378 1.00 82.25 77 ASP A CA 1
ATOM 602 C C . ASP A 1 77 ? -8.318 -5.972 12.920 1.00 82.25 77 ASP A C 1
ATOM 604 O O . ASP A 1 77 ? -8.062 -7.019 13.513 1.00 82.25 77 ASP A O 1
ATOM 608 N N . ASP A 1 78 ? -7.621 -5.534 11.870 1.00 67.06 78 ASP A N 1
ATOM 609 C CA . ASP A 1 78 ? -6.545 -6.296 11.222 1.00 67.06 78 ASP A CA 1
ATOM 610 C C . ASP A 1 78 ? -5.285 -6.447 12.097 1.00 67.06 78 ASP A C 1
ATOM 612 O O . ASP A 1 78 ? -4.429 -7.299 11.844 1.00 67.06 78 ASP A O 1
ATOM 616 N N . GLN A 1 79 ? -5.145 -5.596 13.120 1.00 68.31 79 GLN A N 1
ATOM 617 C CA . GLN A 1 79 ? -4.037 -5.647 14.070 1.00 68.31 79 GLN A CA 1
ATOM 618 C C . GLN A 1 79 ? -4.274 -6.694 15.152 1.00 68.31 79 GLN A C 1
ATOM 620 O O . GLN A 1 79 ? -3.305 -7.236 15.695 1.00 68.31 79 GLN A O 1
ATOM 625 N N . LEU A 1 80 ? -5.538 -6.951 15.500 1.00 68.81 80 LEU A N 1
ATOM 626 C CA . LEU A 1 80 ? -5.884 -7.935 16.515 1.00 68.81 80 LEU A CA 1
ATOM 627 C C . LEU A 1 80 ? -6.174 -9.312 15.917 1.00 68.81 80 LEU A C 1
ATOM 629 O O . LEU A 1 80 ? -5.646 -10.313 16.404 1.00 68.81 80 LEU A O 1
ATOM 633 N N . GLU A 1 81 ? -7.000 -9.353 14.878 1.00 71.62 81 GLU A N 1
ATOM 634 C CA . GLU A 1 81 ? -7.436 -10.569 14.208 1.00 71.62 81 GLU A CA 1
ATOM 635 C C . GLU A 1 81 ? -6.787 -10.552 12.819 1.00 71.62 81 GLU A C 1
ATOM 637 O O . GLU A 1 81 ? -6.918 -9.590 12.073 1.00 71.62 81 GLU A O 1
ATOM 642 N N . ALA A 1 82 ? -5.995 -11.568 12.471 1.00 67.56 82 ALA A N 1
ATOM 643 C CA . ALA A 1 82 ? -5.196 -11.577 11.237 1.00 67.56 82 ALA A CA 1
ATOM 644 C C . ALA A 1 82 ? -6.041 -11.821 9.960 1.00 67.56 82 ALA A C 1
ATOM 646 O O . ALA A 1 82 ? -5.603 -12.534 9.048 1.00 67.56 82 ALA A O 1
ATOM 647 N N . ASP A 1 83 ? -7.261 -11.284 9.922 1.00 76.00 83 ASP A N 1
ATOM 648 C CA . ASP A 1 83 ? -8.238 -11.364 8.845 1.00 76.00 83 ASP A CA 1
ATOM 649 C C . ASP A 1 83 ? -9.158 -10.122 8.809 1.00 76.00 83 ASP A C 1
ATOM 651 O O . ASP A 1 83 ? -9.079 -9.240 9.659 1.00 76.00 83 ASP A O 1
ATOM 655 N N . ASP A 1 84 ? -10.008 -10.039 7.780 1.00 77.81 84 ASP A N 1
ATOM 656 C CA . ASP A 1 84 ? -10.883 -8.884 7.543 1.00 77.81 84 ASP A CA 1
ATOM 657 C C . ASP A 1 84 ? -12.348 -9.153 7.937 1.00 77.81 84 ASP A C 1
ATOM 659 O O . ASP A 1 84 ? -13.228 -8.386 7.546 1.00 77.81 84 ASP A O 1
ATOM 663 N N . TYR A 1 85 ? -12.674 -10.254 8.619 1.00 86.25 85 TYR A N 1
ATOM 664 C CA . TYR A 1 85 ? -14.064 -10.586 8.944 1.00 86.25 85 TYR A CA 1
ATOM 665 C C . TYR A 1 85 ? -14.559 -9.804 10.171 1.00 86.25 85 TYR A C 1
ATOM 667 O O . TYR A 1 85 ? -13.764 -9.350 10.988 1.00 86.25 85 TYR A O 1
ATOM 675 N N . PRO A 1 86 ? -15.877 -9.594 10.346 1.00 91.81 86 PRO A N 1
ATOM 676 C CA . PRO A 1 86 ? -16.388 -9.050 11.594 1.00 91.81 86 PRO A CA 1
ATOM 677 C C . PRO A 1 86 ? -16.268 -10.108 12.694 1.00 91.81 86 PRO A C 1
ATOM 679 O O . PRO A 1 86 ? -16.792 -11.209 12.561 1.00 91.81 86 PRO A O 1
ATOM 682 N N . HIS A 1 87 ? -15.630 -9.764 13.807 1.00 94.31 87 HIS A N 1
ATOM 683 C CA . HIS A 1 87 ? -15.538 -10.609 14.994 1.00 94.31 87 HIS A CA 1
ATOM 684 C C . HIS A 1 87 ? -16.459 -10.099 16.094 1.00 94.31 87 HIS A C 1
ATOM 686 O O . HIS A 1 87 ? -16.602 -8.893 16.305 1.00 94.31 87 HIS A O 1
ATOM 692 N N . PHE A 1 88 ? -17.069 -11.019 16.839 1.00 96.31 88 PHE A N 1
ATOM 693 C CA . PHE A 1 88 ? -17.701 -10.684 18.109 1.00 96.31 88 PHE A CA 1
ATOM 694 C C . PHE A 1 88 ? -16.618 -10.402 19.147 1.00 96.31 88 PHE A C 1
ATOM 696 O O . PHE A 1 88 ? -15.761 -11.257 19.373 1.00 96.31 88 PHE A O 1
ATOM 703 N N . PHE A 1 89 ? -16.679 -9.256 19.823 1.00 94.44 89 PHE A N 1
ATOM 704 C CA . PHE A 1 89 ? -15.668 -8.892 20.810 1.00 94.44 89 PHE A CA 1
ATOM 705 C C . PHE A 1 89 ? -16.252 -8.459 22.148 1.00 94.44 89 PHE A C 1
ATOM 707 O O . PHE A 1 89 ? -17.391 -7.992 22.255 1.00 94.44 89 PHE A O 1
ATOM 714 N N . ILE A 1 90 ? -15.416 -8.594 23.176 1.00 94.56 90 ILE A N 1
ATOM 715 C CA . ILE A 1 90 ? -15.652 -8.029 24.502 1.00 94.56 90 ILE A CA 1
ATOM 716 C C . ILE A 1 90 ? -14.428 -7.254 24.991 1.00 94.56 90 ILE A C 1
ATOM 718 O O . ILE A 1 90 ? -13.293 -7.557 24.617 1.00 94.56 90 ILE A O 1
ATOM 722 N N . TYR A 1 91 ? -14.654 -6.293 25.884 1.00 92.44 91 TYR A N 1
ATOM 723 C CA . TYR A 1 91 ? -13.598 -5.566 26.586 1.00 92.44 91 TYR A CA 1
ATOM 724 C C . TYR A 1 91 ? -14.031 -5.237 28.016 1.00 92.44 91 TYR A C 1
ATOM 726 O O . TYR A 1 91 ? -15.221 -5.136 28.317 1.00 92.44 91 TYR A O 1
ATOM 734 N N . TRP A 1 92 ? -13.073 -5.050 28.921 1.00 92.06 92 TRP A N 1
ATOM 735 C CA . TRP A 1 92 ? -13.346 -4.503 30.250 1.00 92.06 92 TRP A CA 1
ATOM 736 C C . TRP A 1 92 ? -12.135 -3.763 30.820 1.00 92.06 92 TRP A C 1
ATOM 738 O O . TRP A 1 92 ? -11.002 -3.996 30.412 1.00 92.06 92 TRP A O 1
ATOM 748 N N . THR A 1 93 ? -12.360 -2.875 31.783 1.00 89.81 93 THR A N 1
ATOM 749 C CA . THR A 1 93 ? -11.292 -2.249 32.574 1.00 89.81 93 THR A CA 1
ATOM 750 C C . THR A 1 93 ? -11.811 -1.879 33.960 1.00 89.81 93 THR A C 1
ATOM 752 O O . THR A 1 93 ? -13.003 -1.621 34.133 1.00 89.81 93 THR A O 1
ATOM 755 N N . SER A 1 94 ? -10.925 -1.821 34.950 1.00 89.75 94 SER A N 1
ATOM 756 C CA . SER A 1 94 ? -11.212 -1.274 36.280 1.00 89.75 94 SER A CA 1
ATOM 757 C C . SER A 1 94 ? -10.311 -0.102 36.668 1.00 89.75 94 SER A C 1
ATOM 759 O O . SER A 1 94 ? -10.485 0.481 37.736 1.00 89.75 94 SER A O 1
ATOM 761 N N . ASP A 1 95 ? -9.369 0.292 35.810 1.00 83.44 95 ASP A N 1
ATOM 762 C CA . ASP A 1 95 ? -8.404 1.357 36.099 1.00 83.44 95 ASP A CA 1
ATOM 763 C C . ASP A 1 95 ? -8.282 2.409 34.988 1.00 83.44 95 ASP A C 1
ATOM 765 O O . ASP A 1 95 ? -7.266 3.108 34.882 1.00 83.44 95 ASP A O 1
ATOM 769 N N . GLY A 1 96 ? -9.336 2.545 34.182 1.00 79.56 96 GLY A N 1
ATOM 770 C CA . GLY A 1 96 ? -9.387 3.470 33.055 1.00 79.56 96 GLY A CA 1
ATOM 771 C C . GLY A 1 96 ? -8.361 3.129 31.990 1.00 79.56 96 GLY A C 1
ATOM 772 O O . GLY A 1 96 ? -7.643 4.016 31.524 1.00 79.56 96 GLY A O 1
ATOM 773 N N . PHE A 1 97 ? -8.313 1.845 31.645 1.00 79.12 97 PHE A N 1
ATOM 774 C CA . PHE A 1 97 ? -7.492 1.245 30.602 1.00 79.12 97 PHE A CA 1
ATOM 775 C C . PHE A 1 97 ? -5.989 1.262 30.886 1.00 79.12 97 PHE A C 1
ATOM 777 O O . PHE A 1 97 ? -5.217 0.959 29.998 1.00 79.12 97 PHE A O 1
ATOM 784 N N . LYS A 1 98 ? -5.527 1.615 32.091 1.00 76.94 98 LYS A N 1
ATOM 785 C CA . LYS A 1 98 ? -4.092 1.849 32.341 1.00 76.94 98 LYS A CA 1
ATOM 786 C C . LYS A 1 98 ? -3.263 0.569 32.388 1.00 76.94 98 LYS A C 1
ATOM 788 O O . LYS A 1 98 ? -2.233 0.486 31.730 1.00 76.94 98 LYS A O 1
ATOM 793 N N . LYS A 1 99 ? -3.651 -0.371 33.247 1.00 77.94 99 LYS A N 1
ATOM 794 C CA . LYS A 1 99 ? -3.032 -1.697 33.387 1.00 77.94 99 LYS A CA 1
ATOM 795 C C . LYS A 1 99 ? -4.038 -2.806 33.124 1.00 77.94 99 LYS A C 1
ATOM 797 O O . LYS A 1 99 ? -3.635 -3.916 32.796 1.00 77.94 99 LYS A O 1
ATOM 802 N N . THR A 1 100 ? -5.325 -2.531 33.331 1.00 76.44 100 THR A N 1
ATOM 803 C CA . THR A 1 100 ? -6.400 -3.489 33.086 1.00 76.44 100 THR A CA 1
ATOM 804 C C . THR A 1 100 ? -7.077 -3.195 31.758 1.00 76.44 100 THR A C 1
ATOM 806 O O . THR A 1 100 ? -7.382 -2.043 31.445 1.00 76.44 100 THR A O 1
ATOM 809 N N . GLY A 1 101 ? -7.351 -4.263 31.018 1.00 67.50 101 GLY A N 1
ATOM 810 C CA . GLY A 1 101 ? -8.081 -4.226 29.766 1.00 67.50 101 GLY A CA 1
ATOM 811 C C . GLY A 1 101 ? -7.253 -4.713 28.596 1.00 67.50 101 GLY A C 1
ATOM 812 O O . GLY A 1 101 ? -6.239 -4.124 28.244 1.00 67.50 101 GLY A O 1
ATOM 813 N N . CYS A 1 102 ? -7.729 -5.795 28.002 1.00 68.50 102 CYS A N 1
ATOM 814 C CA . CYS A 1 102 ? -7.387 -6.214 26.659 1.00 68.50 102 CYS A CA 1
ATOM 815 C C . CYS A 1 102 ? -8.594 -6.951 26.065 1.00 68.50 102 CYS A C 1
ATOM 817 O O . CYS A 1 102 ? -9.521 -7.312 26.800 1.00 68.50 102 CYS A O 1
ATOM 819 N N . GLN A 1 103 ? -8.610 -7.105 24.743 1.00 78.50 103 GLN A N 1
ATOM 820 C CA . GLN A 1 103 ? -9.753 -7.661 24.025 1.00 78.50 103 GLN A CA 1
ATOM 821 C C . GLN A 1 103 ? -9.948 -9.152 24.323 1.00 78.50 103 GLN A C 1
ATOM 823 O O . GLN A 1 103 ? -8.998 -9.909 24.548 1.00 78.50 103 GLN A O 1
ATOM 828 N N . ASN A 1 104 ? -11.209 -9.574 24.280 1.00 85.44 104 ASN A N 1
ATOM 829 C CA . ASN A 1 104 ? -11.615 -10.974 24.306 1.00 85.44 104 ASN A CA 1
ATOM 830 C C . ASN A 1 104 ? -11.083 -11.721 25.542 1.00 85.44 104 ASN A C 1
ATOM 832 O O . ASN A 1 104 ? -11.086 -11.208 26.663 1.00 85.44 104 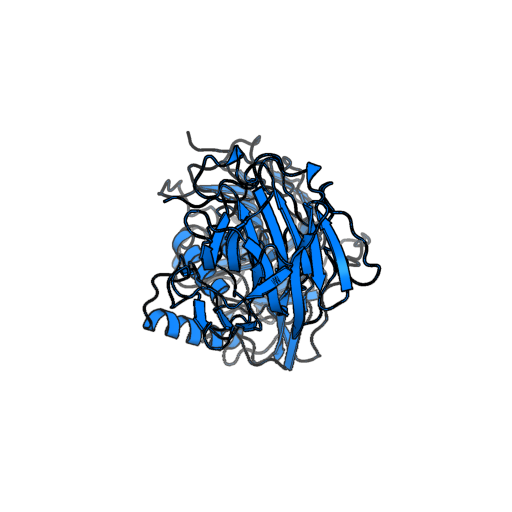ASN A O 1
ATOM 836 N N . MET A 1 105 ? -10.661 -12.967 25.344 1.00 86.06 105 MET A N 1
ATOM 837 C CA . MET A 1 105 ? -10.189 -13.858 26.405 1.00 86.06 105 MET A CA 1
ATOM 838 C C . MET A 1 105 ? -8.676 -13.747 26.647 1.00 86.06 105 MET A C 1
ATOM 840 O O . MET A 1 105 ? -8.113 -14.558 27.383 1.00 86.06 105 MET A O 1
ATOM 844 N N . VAL A 1 106 ? -8.011 -12.747 26.051 1.00 80.69 106 VAL A N 1
ATOM 845 C CA . VAL A 1 106 ? -6.564 -12.520 26.209 1.00 80.69 106 VAL A CA 1
ATOM 846 C C . VAL A 1 106 ? -6.235 -12.135 27.659 1.00 80.69 106 VAL A C 1
ATOM 848 O O . VAL A 1 106 ? -5.222 -12.567 28.212 1.00 80.69 106 VAL A O 1
ATOM 851 N N . CYS A 1 107 ? -7.126 -11.386 28.317 1.00 75.81 107 CYS A N 1
ATOM 852 C CA . CYS A 1 107 ? -6.998 -11.003 29.721 1.00 75.81 107 CYS A CA 1
ATOM 853 C C . CYS A 1 107 ? -7.933 -11.831 30.597 1.00 75.81 107 CYS A C 1
ATOM 855 O O . CYS A 1 107 ? -9.111 -12.020 30.296 1.00 75.81 107 CYS A O 1
ATOM 857 N N . LYS A 1 108 ? -7.434 -12.236 31.769 1.00 85.62 108 LYS A N 1
ATOM 858 C CA . LYS A 1 108 ? -8.261 -12.847 32.816 1.00 85.62 108 LYS A CA 1
ATOM 859 C C . LYS A 1 108 ? -9.270 -11.820 33.324 1.00 85.62 108 LYS A C 1
ATOM 861 O O . LYS A 1 108 ? -8.852 -10.797 33.849 1.00 85.62 108 LYS A O 1
ATOM 866 N N . GLY A 1 109 ? -10.565 -12.102 33.219 1.00 88.19 109 GLY A N 1
ATOM 867 C CA . GLY A 1 109 ? -11.602 -11.205 33.746 1.00 88.19 109 GLY A CA 1
ATOM 868 C C . GLY A 1 109 ? -13.014 -11.493 33.249 1.00 88.19 109 GLY A C 1
ATOM 869 O O . GLY A 1 109 ? -13.972 -11.105 33.905 1.00 88.19 109 GLY A O 1
ATOM 870 N N . PHE A 1 110 ? -13.158 -12.225 32.146 1.00 94.69 110 PHE A N 1
ATOM 871 C CA . PHE A 1 110 ? -14.446 -12.741 31.695 1.00 94.69 110 PHE A CA 1
ATOM 872 C C . PHE A 1 110 ? -14.538 -14.247 31.939 1.00 94.69 110 PHE A C 1
ATOM 874 O O . PHE A 1 110 ? -13.582 -14.985 31.699 1.00 94.69 110 PHE A O 1
ATOM 881 N N . VAL A 1 111 ? -15.689 -14.707 32.421 1.00 95.44 111 VAL A N 1
ATOM 882 C CA . VAL A 1 111 ? -16.008 -16.126 32.583 1.00 95.44 111 VAL A CA 1
ATOM 883 C C . VAL A 1 111 ? -17.013 -16.508 31.506 1.00 95.44 111 VAL A C 1
ATOM 885 O O . VAL A 1 111 ? -18.201 -16.195 31.610 1.00 95.44 111 VAL A O 1
ATOM 888 N N . GLN A 1 112 ? -16.531 -17.181 30.465 1.00 95.12 112 GLN A N 1
ATOM 889 C CA . GLN A 1 112 ? -17.374 -17.699 29.392 1.00 95.12 112 GLN A CA 1
ATOM 890 C C . GLN A 1 112 ? -18.173 -18.914 29.870 1.00 95.12 112 GLN A C 1
ATOM 892 O O . GLN A 1 112 ? -17.644 -19.806 30.534 1.00 95.12 112 GLN A O 1
ATOM 897 N N . THR A 1 113 ? -19.451 -18.953 29.503 1.00 95.69 113 THR A N 1
ATOM 898 C CA . THR A 1 113 ? -20.362 -20.066 29.802 1.00 95.69 113 THR A CA 1
ATOM 899 C C . THR A 1 113 ? -20.995 -20.672 28.557 1.00 95.69 113 THR A C 1
ATOM 901 O O . THR A 1 113 ? -21.407 -21.829 28.602 1.00 95.69 113 THR A O 1
ATOM 904 N N . SER A 1 114 ? -21.079 -19.920 27.456 1.00 95.56 114 SER A N 1
ATOM 905 C CA . SER A 1 114 ? -21.634 -20.436 26.206 1.00 95.56 114 SER A CA 1
ATOM 906 C C . SER A 1 114 ? -20.663 -21.386 25.504 1.00 95.56 114 SER A C 1
ATOM 908 O O . SER A 1 114 ? -19.452 -21.157 25.449 1.00 95.56 114 SER A O 1
ATOM 910 N N . THR A 1 115 ? -21.232 -22.441 24.921 1.00 92.38 115 THR A N 1
ATOM 911 C CA . THR A 1 115 ? -20.548 -23.368 24.004 1.00 92.38 115 THR A CA 1
ATOM 912 C C . THR A 1 115 ? -20.797 -23.028 22.532 1.00 92.38 115 THR A C 1
ATOM 914 O O . THR A 1 115 ? -20.260 -23.699 21.654 1.00 92.38 115 THR A O 1
ATOM 917 N N . ARG A 1 116 ? -21.620 -22.006 22.258 1.00 90.00 116 ARG A N 1
ATOM 918 C CA . ARG A 1 116 ? -22.048 -21.592 20.912 1.00 90.00 116 ARG A CA 1
ATOM 919 C C . ARG A 1 116 ? -21.457 -20.253 20.499 1.00 90.00 116 ARG A C 1
ATOM 921 O O . ARG A 1 116 ? -21.103 -20.087 19.340 1.00 90.00 116 ARG A O 1
ATOM 928 N N . VAL A 1 117 ? -21.370 -19.318 21.442 1.00 91.69 117 VAL A N 1
ATOM 929 C CA . VAL A 1 117 ? -20.865 -17.966 21.210 1.00 91.69 117 VAL A CA 1
ATOM 930 C C . VAL A 1 117 ? -19.628 -17.754 22.067 1.00 91.69 117 VAL A C 1
ATOM 932 O O . VAL A 1 117 ? -19.680 -17.896 23.288 1.00 91.69 117 VAL A O 1
ATOM 935 N N . THR A 1 118 ? -18.512 -17.412 21.433 1.00 93.06 118 THR A N 1
ATOM 936 C CA . THR A 1 118 ? -17.246 -17.130 22.113 1.00 93.06 118 THR A CA 1
ATOM 937 C C . THR A 1 118 ? -16.716 -15.771 21.669 1.00 93.06 118 THR A C 1
ATOM 939 O O . THR A 1 118 ? -16.768 -15.475 20.476 1.00 93.06 118 THR A O 1
ATOM 942 N N . PRO A 1 119 ? -16.200 -14.929 22.580 1.00 93.94 119 PRO A N 1
ATOM 943 C CA . PRO A 1 119 ? -15.447 -13.746 22.176 1.00 93.94 119 PRO A CA 1
ATOM 944 C C . PRO A 1 119 ? -14.294 -14.114 21.235 1.00 93.94 119 PRO A C 1
ATOM 946 O O . PRO A 1 119 ? -13.632 -15.132 21.449 1.00 93.94 119 PRO A O 1
ATOM 949 N N . GLY A 1 120 ? -14.079 -13.298 20.206 1.00 90.75 120 GLY A N 1
ATOM 950 C CA . GLY A 1 120 ? -13.130 -13.533 19.117 1.00 90.75 120 GLY A CA 1
ATOM 951 C C . GLY A 1 120 ? -13.667 -14.405 17.978 1.00 90.75 120 GLY A C 1
ATOM 952 O O . GLY A 1 120 ? -12.934 -14.668 17.032 1.00 90.75 120 GLY A O 1
ATOM 953 N N . MET A 1 121 ? -14.918 -14.885 18.020 1.00 93.38 121 MET A N 1
ATOM 954 C CA . MET A 1 121 ? -15.463 -15.654 16.893 1.00 93.38 121 MET A CA 1
ATOM 955 C C . MET A 1 121 ? -15.803 -14.765 15.697 1.00 93.38 121 MET A C 1
ATOM 957 O O . MET A 1 121 ? -16.364 -13.682 15.868 1.00 93.38 121 MET A O 1
ATOM 961 N N . VAL A 1 122 ? -15.550 -15.291 14.500 1.00 94.25 122 VAL A N 1
ATOM 962 C CA . VAL A 1 122 ? -16.010 -14.718 13.232 1.00 94.25 122 VAL A CA 1
ATOM 963 C C . VAL A 1 122 ? -17.540 -14.716 13.183 1.00 94.25 122 VAL A C 1
ATOM 965 O O . VAL A 1 122 ? -18.193 -15.683 13.586 1.00 94.25 122 VAL A O 1
ATOM 968 N N . LEU A 1 123 ? -18.102 -13.628 12.670 1.00 92.31 123 LEU A N 1
ATOM 969 C CA . LEU A 1 123 ? -19.520 -13.417 12.429 1.00 92.31 123 LEU A CA 1
ATOM 970 C C . LEU A 1 123 ? -19.801 -13.383 10.924 1.00 92.31 123 LEU A C 1
ATOM 972 O O . LEU A 1 123 ? -19.007 -12.874 10.135 1.00 92.31 123 LEU A O 1
ATOM 976 N N . ASP A 1 124 ? -20.967 -13.882 10.525 1.00 88.94 124 ASP A N 1
ATOM 977 C CA . ASP A 1 124 ? -21.438 -13.715 9.153 1.00 88.94 124 ASP A CA 1
ATOM 978 C C . ASP A 1 124 ? -21.871 -12.261 8.897 1.00 88.94 124 ASP A C 1
ATOM 980 O O . ASP A 1 124 ? -22.347 -11.552 9.789 1.00 88.94 124 ASP A O 1
ATOM 984 N N . ASN A 1 125 ? -21.753 -11.810 7.646 1.00 87.94 125 ASN A N 1
ATOM 985 C CA . ASN A 1 125 ? -22.274 -10.506 7.242 1.00 87.94 125 ASN A CA 1
ATOM 986 C C . ASN A 1 125 ? -23.794 -10.433 7.467 1.00 87.94 125 ASN A C 1
ATOM 988 O O . ASN A 1 125 ? -24.522 -11.342 7.071 1.00 87.94 125 ASN A O 1
ATOM 992 N N . LEU A 1 126 ? -24.273 -9.317 8.020 1.00 84.88 126 LEU A N 1
ATOM 993 C CA . LEU A 1 126 ? -25.678 -9.072 8.356 1.00 84.88 126 LEU A CA 1
ATOM 994 C C . LEU A 1 126 ? -26.256 -10.053 9.390 1.00 84.88 126 LEU A C 1
ATOM 996 O O . LEU A 1 126 ? -27.469 -10.266 9.420 1.00 84.88 126 LEU A O 1
ATOM 1000 N N . VAL A 1 127 ? -25.426 -10.615 10.277 1.00 92.69 127 VAL A N 1
ATOM 1001 C CA . VAL A 1 127 ? -25.928 -11.326 11.462 1.00 92.69 127 VAL A CA 1
ATOM 1002 C C . VAL A 1 127 ? -26.375 -10.335 12.541 1.00 92.69 127 VAL A C 1
ATOM 1004 O O . VAL A 1 127 ? -25.703 -9.334 12.795 1.00 92.69 127 VAL A O 1
ATOM 1007 N N . GLU A 1 128 ? -27.523 -10.594 13.169 1.00 96.12 128 GLU A N 1
ATOM 1008 C CA . GLU A 1 128 ? -28.041 -9.786 14.278 1.00 96.12 128 GLU A CA 1
ATOM 1009 C C . GLU A 1 128 ? -27.372 -10.190 15.599 1.00 96.12 128 GLU A C 1
ATOM 1011 O O . GLU A 1 128 ? -27.325 -11.367 15.961 1.00 96.12 128 GLU A O 1
ATOM 1016 N N . LEU A 1 129 ? -26.883 -9.200 16.343 1.00 97.00 129 LEU A N 1
ATOM 1017 C CA . LEU A 1 129 ? -26.451 -9.325 17.729 1.00 97.00 129 LEU A CA 1
ATOM 1018 C C . LEU A 1 129 ? -27.474 -8.620 18.618 1.00 97.00 129 LEU A C 1
ATOM 1020 O O . LEU A 1 129 ? -27.546 -7.393 18.632 1.00 97.00 129 LEU A O 1
ATOM 1024 N N . ALA A 1 130 ? -28.251 -9.384 19.382 1.00 97.56 130 ALA A N 1
ATOM 1025 C CA . ALA A 1 130 ? -29.219 -8.871 20.348 1.00 97.56 130 ALA A CA 1
ATOM 1026 C C . ALA A 1 130 ? -28.621 -8.916 21.759 1.00 97.56 130 ALA A C 1
ATOM 1028 O O . ALA A 1 130 ? -28.960 -9.765 22.590 1.00 97.56 130 ALA A O 1
ATOM 1029 N N . LEU A 1 131 ? -27.687 -8.005 22.023 1.00 98.31 131 LEU A N 1
ATOM 1030 C CA . LEU A 1 131 ? -26.894 -8.017 23.244 1.00 98.31 131 LEU A CA 1
ATOM 1031 C C . LEU A 1 131 ? -27.659 -7.439 24.435 1.00 98.31 131 LEU A C 1
ATOM 1033 O O . LEU A 1 131 ? -28.302 -6.392 24.359 1.00 98.31 131 LEU A O 1
ATOM 1037 N N . THR A 1 132 ? -27.543 -8.113 25.577 1.00 98.25 132 THR A N 1
ATOM 1038 C CA . THR A 1 132 ? -28.004 -7.601 26.869 1.00 98.25 132 THR A CA 1
ATOM 1039 C C . THR A 1 132 ? -26.877 -7.700 27.885 1.00 98.25 132 THR A C 1
ATOM 1041 O O . THR A 1 132 ? -26.406 -8.798 28.186 1.00 98.25 132 THR A O 1
ATOM 1044 N N . ILE A 1 133 ? -26.468 -6.548 28.421 1.00 98.12 133 ILE A N 1
ATOM 1045 C CA . ILE A 1 133 ? -25.503 -6.447 29.516 1.00 98.12 133 ILE A CA 1
ATOM 1046 C C . ILE A 1 133 ? -26.250 -5.961 30.746 1.00 98.12 133 ILE A C 1
ATOM 1048 O O . ILE A 1 133 ? -26.807 -4.866 30.725 1.00 98.12 133 ILE A O 1
ATOM 1052 N N . TYR A 1 134 ? -26.268 -6.743 31.821 1.00 96.88 134 TYR A N 1
ATOM 1053 C CA . TYR A 1 134 ? -26.931 -6.331 33.059 1.00 96.88 134 TYR A CA 1
ATOM 1054 C C . TYR A 1 134 ? -26.264 -6.908 34.297 1.00 96.88 134 TYR A C 1
ATOM 1056 O O . TYR A 1 134 ? -25.608 -7.947 34.243 1.00 96.88 134 TYR A O 1
ATOM 1064 N N . ARG A 1 135 ? -26.448 -6.243 35.432 1.00 95.94 135 ARG A N 1
ATOM 1065 C CA . ARG A 1 135 ? -25.935 -6.697 36.717 1.00 95.94 135 ARG A CA 1
ATOM 1066 C C . ARG A 1 135 ? -26.914 -7.664 37.376 1.00 95.94 135 ARG A C 1
ATOM 1068 O O . ARG A 1 135 ? -28.059 -7.303 37.643 1.00 95.94 135 ARG A O 1
ATOM 1075 N N . ASP A 1 136 ? -26.461 -8.874 37.688 1.00 93.75 136 ASP A N 1
ATOM 1076 C CA . ASP A 1 136 ? -27.278 -9.865 38.386 1.00 93.75 136 ASP A CA 1
ATOM 1077 C C . ASP A 1 136 ? -27.405 -9.587 39.899 1.00 93.75 136 ASP A C 1
ATOM 1079 O O . ASP A 1 136 ? -26.794 -8.677 40.469 1.00 93.75 136 ASP A O 1
ATOM 1083 N N . LYS A 1 137 ? -28.197 -10.422 40.580 1.00 91.81 137 LYS A N 1
ATOM 1084 C CA . LYS A 1 137 ? -28.396 -10.369 42.039 1.00 91.81 137 LYS A CA 1
ATOM 1085 C C . LYS A 1 137 ? -27.138 -10.680 42.863 1.00 91.81 137 LYS A C 1
ATOM 1087 O O . LYS A 1 137 ? -27.121 -10.419 44.061 1.00 91.81 137 LYS A O 1
ATOM 1092 N N . PHE A 1 138 ? -26.113 -11.267 42.247 1.00 92.94 138 PHE A N 1
ATOM 1093 C CA . PHE A 1 138 ? -24.821 -11.558 42.869 1.00 92.94 138 PHE A CA 1
ATOM 1094 C C . PHE A 1 138 ? -23.788 -10.448 42.609 1.00 92.94 138 PHE A C 1
ATOM 1096 O O . PHE A 1 138 ? -22.662 -10.539 43.104 1.00 92.94 138 PHE A O 1
ATOM 1103 N N . SER A 1 139 ? -24.204 -9.386 41.909 1.00 92.94 139 SER A N 1
ATOM 1104 C CA . SER A 1 139 ? -23.421 -8.232 41.463 1.00 92.94 139 SER A CA 1
ATOM 1105 C C . SER A 1 139 ? -22.443 -8.506 40.317 1.00 92.94 139 SER A C 1
ATOM 1107 O O . SER A 1 139 ? -21.573 -7.675 40.068 1.00 92.94 139 SER A O 1
ATOM 1109 N N . ASN A 1 140 ? -22.581 -9.623 39.602 1.00 96.19 140 ASN A N 1
ATOM 1110 C CA . ASN A 1 140 ? -21.815 -9.887 38.385 1.00 96.19 140 ASN A CA 1
ATOM 1111 C C . ASN A 1 140 ? -22.443 -9.166 37.193 1.00 96.19 140 ASN A C 1
ATOM 1113 O O . ASN A 1 140 ? -23.668 -9.089 37.089 1.00 96.19 140 ASN A O 1
ATOM 1117 N N . TRP A 1 141 ? -21.615 -8.697 36.263 1.00 97.19 141 TRP A N 1
ATOM 1118 C CA . TRP A 1 141 ? -22.092 -8.146 34.996 1.00 97.19 141 TRP A CA 1
ATOM 1119 C C . TRP A 1 141 ? -22.237 -9.274 33.982 1.00 97.19 141 TRP A C 1
ATOM 1121 O O . TRP A 1 141 ? -21.256 -9.875 33.556 1.00 97.19 141 TRP A O 1
ATOM 1131 N N . MET A 1 142 ? -23.473 -9.590 33.634 1.00 97.75 142 MET A N 1
ATOM 1132 C CA . MET A 1 142 ? -23.850 -10.681 32.748 1.00 97.75 142 MET A CA 1
ATOM 1133 C C . MET A 1 142 ? -23.901 -10.205 31.303 1.00 97.75 142 MET A C 1
ATOM 1135 O O . MET A 1 142 ? -24.363 -9.094 31.056 1.00 97.75 142 MET A O 1
ATOM 1139 N N . LEU A 1 143 ? -23.503 -11.064 30.363 1.00 98.25 143 LEU A N 1
ATOM 1140 C CA . LEU A 1 143 ? -23.601 -10.816 28.927 1.00 98.25 143 LEU A CA 1
ATOM 1141 C C . LEU A 1 143 ? -24.415 -11.922 28.249 1.00 98.25 143 LEU A C 1
ATOM 1143 O O . LEU A 1 143 ? -24.066 -13.105 28.324 1.00 98.25 143 LEU A O 1
ATOM 1147 N N . TYR A 1 144 ? -25.485 -11.517 27.572 1.00 97.75 144 TYR A N 1
ATOM 1148 C CA . TYR A 1 144 ? -26.363 -12.382 26.788 1.00 97.75 144 TYR A CA 1
ATOM 1149 C C . TYR A 1 144 ? -26.422 -11.921 25.333 1.00 97.75 144 TYR A C 1
ATOM 1151 O O . TYR A 1 144 ? -26.360 -10.720 25.076 1.00 97.75 144 TYR A O 1
ATOM 1159 N N . ASN A 1 145 ? -26.604 -12.870 24.415 1.00 96.69 145 ASN A N 1
ATOM 1160 C CA . ASN A 1 145 ? -27.106 -12.617 23.064 1.00 96.69 145 ASN A CA 1
ATOM 1161 C C . ASN A 1 145 ? -28.453 -13.334 22.921 1.00 96.69 145 ASN A C 1
ATOM 1163 O O . ASN A 1 145 ? -28.511 -14.561 23.009 1.00 96.69 145 ASN A O 1
ATOM 1167 N N . GLU A 1 146 ? -29.534 -12.569 22.786 1.00 93.62 146 GLU A N 1
ATOM 1168 C CA . GLU A 1 146 ? -30.911 -13.046 22.959 1.00 93.62 146 GLU A CA 1
ATOM 1169 C C . GLU A 1 146 ? -31.097 -13.801 24.291 1.00 93.62 146 GLU A C 1
ATOM 1171 O O . GLU A 1 146 ? -31.034 -13.203 25.366 1.00 93.62 146 GLU A O 1
ATOM 1176 N N . ASN A 1 147 ? -31.312 -15.118 24.224 1.00 91.44 147 ASN A N 1
ATOM 1177 C CA . ASN A 1 147 ? -31.492 -16.008 25.371 1.00 91.44 147 ASN A CA 1
ATOM 1178 C C . ASN A 1 147 ? -30.217 -16.799 25.716 1.00 91.44 147 ASN A C 1
ATOM 1180 O O . ASN A 1 147 ? -30.192 -17.517 26.716 1.00 91.44 147 ASN A O 1
ATOM 1184 N N . GLU A 1 148 ? -29.160 -16.692 24.906 1.00 95.44 148 GLU A N 1
ATOM 1185 C CA . GLU A 1 148 ? -27.904 -17.407 25.121 1.00 95.44 148 GLU A CA 1
ATOM 1186 C C . GLU A 1 148 ? -27.013 -16.634 26.097 1.00 95.44 148 GLU A C 1
ATOM 1188 O O . GLU A 1 148 ? -26.611 -15.494 25.845 1.00 95.44 148 GLU A O 1
ATOM 1193 N N . ARG A 1 149 ? -26.658 -17.277 27.214 1.00 97.38 149 ARG A N 1
ATOM 1194 C CA . ARG A 1 149 ? -25.714 -16.723 28.189 1.00 97.38 149 ARG A CA 1
ATOM 1195 C C . ARG A 1 149 ? -24.282 -16.902 27.693 1.00 97.38 149 ARG A C 1
ATOM 1197 O O . ARG A 1 149 ? -23.681 -17.959 27.898 1.00 97.38 149 ARG A O 1
ATOM 1204 N N . ILE A 1 150 ? -23.707 -15.843 27.130 1.00 97.75 150 ILE A N 1
ATOM 1205 C CA . ILE A 1 150 ? -22.315 -15.833 26.661 1.00 97.75 150 ILE A CA 1
ATOM 1206 C C . ILE A 1 150 ? -21.359 -16.027 27.839 1.00 97.75 150 ILE A C 1
ATOM 1208 O O . ILE A 1 150 ? -20.495 -16.905 27.808 1.00 97.75 150 ILE A O 1
ATOM 1212 N N . GLY A 1 151 ? -21.541 -15.243 28.901 1.00 97.31 151 GLY A N 1
ATOM 1213 C CA . GLY A 1 151 ? -20.676 -15.279 30.075 1.00 97.31 151 GLY A CA 1
ATOM 1214 C C . GLY A 1 151 ? -20.932 -14.119 31.029 1.00 97.31 151 GLY A C 1
ATOM 1215 O O . GLY A 1 151 ? -22.024 -13.545 31.043 1.00 97.31 151 GLY A O 1
ATOM 1216 N N . TYR A 1 152 ? -19.947 -13.808 31.868 1.00 97.25 152 TYR A N 1
ATOM 1217 C CA . TYR A 1 152 ? -20.036 -12.711 32.830 1.00 97.25 152 TYR A CA 1
ATOM 1218 C C . TYR A 1 152 ? -18.669 -12.177 33.269 1.00 97.25 152 TYR A C 1
ATOM 1220 O O . TYR A 1 152 ? -17.682 -12.912 33.306 1.00 97.25 152 TYR A O 1
ATOM 1228 N N . TRP A 1 153 ? -18.637 -10.909 33.677 1.00 96.56 153 TRP A N 1
ATOM 1229 C CA . TRP A 1 153 ? -17.525 -10.304 34.406 1.00 96.56 153 TRP A CA 1
ATOM 1230 C C . TRP A 1 153 ? -17.790 -10.385 35.919 1.00 96.56 153 TRP A C 1
ATOM 1232 O O . TRP A 1 153 ? -18.804 -9.843 36.385 1.00 96.56 153 TRP A O 1
ATOM 1242 N N . PRO A 1 154 ? -16.922 -11.057 36.701 1.00 95.94 154 PRO A N 1
ATOM 1243 C CA . PRO A 1 154 ? -17.069 -11.145 38.151 1.00 95.94 154 PRO A CA 1
ATOM 1244 C C . PRO A 1 154 ? -16.957 -9.775 38.818 1.00 95.94 154 PRO A C 1
ATOM 1246 O O . PRO A 1 154 ? -16.124 -8.958 38.427 1.00 95.94 154 PRO A O 1
ATOM 1249 N N . LYS A 1 155 ? -17.746 -9.524 39.866 1.00 95.00 155 LYS A N 1
ATOM 1250 C CA . LYS A 1 155 ? -17.709 -8.240 40.591 1.00 95.00 155 LYS A CA 1
ATOM 1251 C C . LYS A 1 155 ? -16.329 -7.906 41.165 1.00 95.00 155 LYS A C 1
ATOM 1253 O O . LYS A 1 155 ? -15.996 -6.735 41.304 1.00 95.00 155 LYS A O 1
ATOM 1258 N N . GLU A 1 156 ? -15.539 -8.925 41.505 1.00 94.00 156 GLU A N 1
ATOM 1259 C CA . GLU A 1 156 ? -14.250 -8.806 42.191 1.00 94.00 156 GLU A CA 1
ATOM 1260 C C . GLU A 1 156 ? -13.188 -8.086 41.350 1.00 94.00 156 GLU A C 1
ATOM 1262 O O . GLU A 1 156 ? -12.212 -7.586 41.907 1.00 94.00 156 GLU A O 1
ATOM 1267 N N . ILE A 1 157 ? -13.365 -8.015 40.025 1.00 92.06 157 ILE A N 1
ATOM 1268 C CA . ILE A 1 157 ? -12.411 -7.338 39.134 1.00 92.06 157 ILE A CA 1
ATOM 1269 C C . ILE A 1 157 ? -12.622 -5.819 39.098 1.00 92.06 157 ILE A C 1
ATOM 1271 O O . ILE A 1 157 ? -11.738 -5.090 38.642 1.00 92.06 157 ILE A O 1
ATOM 1275 N N . PHE A 1 158 ? -13.773 -5.338 39.582 1.00 92.44 158 PHE A N 1
ATOM 1276 C CA . PHE A 1 158 ? -14.152 -3.929 39.573 1.00 92.44 158 PHE A CA 1
ATOM 1277 C C . PHE A 1 158 ? -13.982 -3.298 40.950 1.00 92.44 158 PHE A C 1
ATOM 1279 O O . PHE A 1 158 ? -14.335 -3.877 41.974 1.00 92.44 158 PHE A O 1
ATOM 1286 N N . ASN A 1 159 ? -13.496 -2.058 40.976 1.00 89.81 159 ASN A N 1
ATOM 1287 C CA . ASN A 1 159 ? -13.313 -1.320 42.229 1.00 89.81 159 ASN A CA 1
ATOM 1288 C C . ASN A 1 159 ? -14.476 -0.372 42.553 1.00 89.81 159 ASN A C 1
ATOM 1290 O O . ASN A 1 159 ? -14.613 0.046 43.700 1.00 89.81 159 ASN A O 1
ATOM 1294 N N . ASN A 1 160 ? -15.313 -0.031 41.568 1.00 88.19 160 ASN A N 1
ATOM 1295 C CA . ASN A 1 160 ? -16.414 0.912 41.765 1.00 88.19 160 ASN A CA 1
ATOM 1296 C C . ASN A 1 160 ? -17.593 0.687 40.802 1.00 88.19 160 ASN A C 1
ATOM 1298 O O . ASN A 1 160 ? -18.322 1.623 40.511 1.00 88.19 160 ASN A O 1
ATOM 1302 N N . MET A 1 161 ? -17.799 -0.528 40.282 1.00 90.56 161 MET A N 1
ATOM 1303 C CA . MET A 1 161 ? -18.840 -0.811 39.276 1.00 90.56 161 MET A CA 1
ATOM 1304 C C . MET A 1 161 ? -20.015 -1.616 39.842 1.00 90.56 161 MET A C 1
ATOM 1306 O O . MET A 1 161 ? -20.426 -2.632 39.287 1.00 90.56 161 MET A O 1
ATOM 1310 N N . ALA A 1 162 ? -20.553 -1.174 40.981 1.00 90.00 162 ALA A N 1
ATOM 1311 C CA . ALA A 1 162 ? -21.787 -1.741 41.525 1.00 90.00 162 ALA A CA 1
ATOM 1312 C C . ALA A 1 162 ? -23.020 -1.316 40.708 1.00 90.00 162 ALA A C 1
ATOM 1314 O O . ALA A 1 162 ? -24.031 -1.992 40.728 1.00 90.00 162 ALA A O 1
ATOM 1315 N N . ASP A 1 163 ? -22.959 -0.210 39.994 1.00 91.69 163 ASP A N 1
ATOM 1316 C CA . ASP A 1 163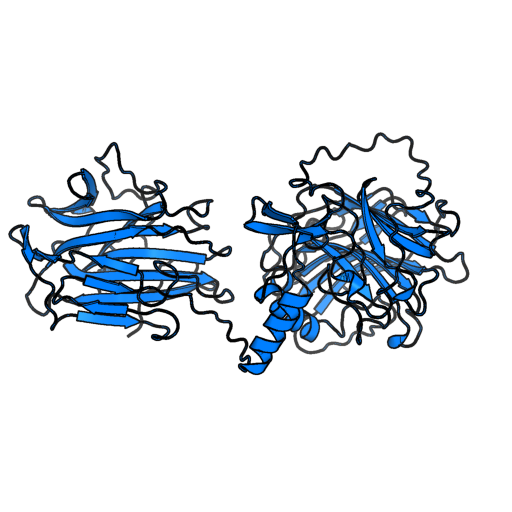 ? -23.954 0.257 39.032 1.00 91.69 163 ASP A CA 1
ATOM 1317 C C . ASP A 1 163 ? -23.187 0.994 37.922 1.00 91.69 163 ASP A C 1
ATOM 1319 O O . ASP A 1 163 ? -21.968 1.176 38.042 1.00 91.69 163 ASP A O 1
ATOM 1323 N N . CYS A 1 164 ? -23.856 1.402 36.844 1.00 92.62 164 CYS A N 1
ATOM 1324 C CA . CYS A 1 164 ? -23.261 2.309 35.863 1.00 92.62 164 CYS A CA 1
ATOM 1325 C C . CYS A 1 164 ? -23.931 3.690 35.903 1.00 92.62 164 CYS A C 1
ATOM 1327 O O . CYS A 1 164 ? -25.124 3.832 36.183 1.00 92.62 164 CYS A O 1
ATOM 1329 N N . SER A 1 165 ? -23.127 4.731 35.673 1.00 92.06 165 SER A N 1
ATOM 1330 C CA . SER A 1 165 ? -23.585 6.127 35.575 1.00 92.06 165 SER A CA 1
ATOM 1331 C C . SER A 1 165 ? -23.751 6.591 34.135 1.00 92.06 165 SER A C 1
ATOM 1333 O O . SER A 1 165 ? -24.435 7.590 33.897 1.00 92.06 165 SER A O 1
ATOM 1335 N N . GLN A 1 166 ? -23.154 5.871 33.187 1.00 93.12 166 GLN A N 1
ATOM 1336 C CA . GLN A 1 166 ? -23.276 6.152 31.770 1.00 93.12 166 GLN A CA 1
ATOM 1337 C C . GLN A 1 166 ? -23.359 4.849 30.966 1.00 93.12 166 GLN A C 1
ATOM 1339 O O . GLN A 1 166 ? -22.686 3.860 31.263 1.00 93.12 166 GLN A O 1
ATOM 1344 N N . VAL A 1 167 ? -24.194 4.881 29.931 1.00 95.75 167 VAL A N 1
ATOM 1345 C CA . VAL A 1 167 ? -24.237 3.900 28.846 1.00 95.75 167 VAL A CA 1
ATOM 1346 C C . VAL A 1 167 ? -23.879 4.634 27.561 1.00 95.75 167 VAL A C 1
ATOM 1348 O O . VAL A 1 167 ? -24.430 5.700 27.302 1.00 95.75 167 VAL A O 1
ATOM 1351 N N . GLN A 1 168 ? -22.970 4.097 26.756 1.00 95.50 168 GLN A N 1
ATOM 1352 C CA . GLN A 1 168 ? -22.662 4.631 25.433 1.00 95.50 168 GLN A CA 1
ATOM 1353 C C . GLN A 1 168 ? -22.905 3.559 24.367 1.00 95.50 168 GLN A C 1
ATOM 1355 O O . GLN A 1 168 ? -22.525 2.401 24.532 1.00 95.50 168 GLN A O 1
ATOM 1360 N N . ILE A 1 169 ? -23.581 3.956 23.290 1.00 96.69 169 ILE A N 1
ATOM 1361 C CA . ILE A 1 169 ? -23.980 3.086 22.178 1.00 96.69 169 ILE A CA 1
ATOM 1362 C C . ILE A 1 169 ? -23.606 3.781 20.876 1.00 96.69 169 ILE A C 1
ATOM 1364 O O . ILE A 1 169 ? -23.855 4.978 20.722 1.00 96.69 169 ILE A O 1
ATOM 1368 N N . GLY A 1 170 ? -23.017 3.050 19.938 1.00 95.69 170 GLY A N 1
ATOM 1369 C CA . GLY A 1 170 ? -22.734 3.565 18.604 1.00 95.69 170 GLY A CA 1
ATOM 1370 C C . GLY A 1 170 ? -21.495 2.940 17.991 1.00 95.69 170 GLY A C 1
ATOM 1371 O O . GLY A 1 170 ? -21.068 1.851 18.385 1.00 95.69 170 GLY A O 1
ATOM 1372 N N . GLY A 1 171 ? -20.927 3.650 17.023 1.00 94.12 171 GLY A N 1
ATOM 1373 C CA . GLY A 1 171 ? -19.743 3.209 16.309 1.00 94.12 171 GLY A CA 1
ATOM 1374 C C . GLY A 1 171 ? -18.463 3.879 16.800 1.00 94.12 171 GLY A C 1
ATOM 1375 O O . GLY A 1 171 ? -18.453 5.033 17.242 1.00 94.12 171 GLY A O 1
ATOM 1376 N N . ASN A 1 172 ? -17.371 3.134 16.703 1.00 91.31 172 ASN A N 1
ATOM 1377 C CA . ASN A 1 172 ? -16.014 3.621 16.874 1.00 91.31 172 ASN A CA 1
ATOM 1378 C C . ASN A 1 172 ? -15.179 3.155 15.688 1.00 91.31 172 ASN A C 1
ATOM 1380 O O . ASN A 1 172 ? -15.316 2.028 15.230 1.00 91.31 172 ASN A O 1
ATOM 1384 N N . VAL A 1 173 ? -14.297 4.023 15.223 1.00 90.06 173 VAL A N 1
ATOM 1385 C CA . VAL A 1 173 ? -13.264 3.658 14.266 1.00 90.06 173 VAL A CA 1
ATOM 1386 C C . VAL A 1 173 ? -11.909 4.104 14.774 1.00 90.06 173 VAL A C 1
ATOM 1388 O O . VAL A 1 173 ? -11.797 5.054 15.558 1.00 90.06 173 VAL A O 1
ATOM 1391 N N . TYR A 1 174 ? -10.868 3.463 14.276 1.00 82.94 174 TYR A N 1
ATOM 1392 C CA . TYR A 1 174 ? -9.515 3.957 14.412 1.00 82.94 174 TYR A CA 1
ATOM 1393 C C . TYR A 1 174 ? -8.747 3.760 13.109 1.00 82.94 174 TYR A C 1
ATOM 1395 O O . TYR A 1 174 ? -9.082 2.924 12.272 1.00 82.94 174 TYR A O 1
ATOM 1403 N N . SER A 1 175 ? -7.710 4.563 12.936 1.00 71.50 175 SER A N 1
ATOM 1404 C CA . SER A 1 175 ? -6.737 4.405 11.865 1.00 71.50 175 SER A CA 1
ATOM 1405 C C . SER A 1 175 ? -5.402 4.974 12.321 1.00 71.50 175 SER A C 1
ATOM 1407 O O . SER A 1 175 ? -5.350 5.768 13.265 1.00 71.50 175 SER A O 1
ATOM 1409 N N . GLN A 1 176 ? -4.310 4.662 11.628 1.00 64.56 176 GLN A N 1
ATOM 1410 C CA . GLN A 1 176 ? -3.115 5.496 11.773 1.00 64.56 176 GLN A CA 1
ATOM 1411 C C . GLN A 1 176 ? -3.423 6.960 11.400 1.00 64.56 176 GLN A C 1
ATOM 1413 O O . GLN A 1 176 ? -4.329 7.235 10.608 1.00 64.56 176 GLN A O 1
ATOM 1418 N N . ILE A 1 177 ? -2.701 7.915 11.995 1.00 55.94 177 ILE A N 1
ATOM 1419 C CA . ILE A 1 177 ? -2.943 9.364 11.843 1.00 55.94 177 ILE A CA 1
ATOM 1420 C C . ILE A 1 177 ? -2.956 9.776 10.360 1.00 55.94 177 ILE A C 1
ATOM 1422 O O . ILE A 1 177 ? -3.807 10.574 9.945 1.00 55.94 177 ILE A O 1
ATOM 1426 N N . ASN A 1 178 ? -2.069 9.169 9.568 1.00 54.50 178 ASN A N 1
ATOM 1427 C CA . ASN A 1 178 ? -1.886 9.435 8.140 1.00 54.50 178 ASN A CA 1
ATOM 1428 C C . ASN A 1 178 ? -2.810 8.620 7.225 1.00 54.50 178 ASN A C 1
ATOM 1430 O O . ASN A 1 178 ? -2.878 8.889 6.027 1.00 54.50 178 ASN A O 1
ATOM 1434 N N . LEU A 1 179 ? -3.557 7.663 7.776 1.00 56.62 179 LEU A N 1
ATOM 1435 C CA . LEU A 1 179 ? -4.553 6.905 7.030 1.00 56.62 179 LEU A CA 1
ATOM 1436 C C . LEU A 1 179 ? -5.917 7.601 7.084 1.00 56.62 179 LEU A C 1
ATOM 1438 O O . LEU A 1 179 ? -6.218 8.316 8.050 1.00 56.62 179 LEU A O 1
ATOM 1442 N N . PRO A 1 180 ? -6.775 7.408 6.068 1.00 70.69 180 PRO A N 1
ATOM 1443 C CA . PRO A 1 180 ? -8.162 7.813 6.182 1.00 70.69 180 PRO A CA 1
ATOM 1444 C C . PRO A 1 180 ? -8.823 7.057 7.336 1.00 70.69 180 PRO A C 1
ATOM 1446 O O . PRO A 1 180 ? -8.415 5.957 7.702 1.00 70.69 180 PRO A O 1
ATOM 1449 N N . SER A 1 181 ? -9.849 7.654 7.918 1.00 82.75 181 SER A N 1
ATOM 1450 C CA . SER A 1 181 ? -10.684 6.967 8.895 1.00 82.75 181 SER A CA 1
ATOM 1451 C C . SER A 1 181 ? -11.614 6.011 8.139 1.00 82.75 181 SER A C 1
ATOM 1453 O O . SER A 1 181 ? -12.205 6.436 7.142 1.00 82.75 181 SER A O 1
ATOM 1455 N N . PRO A 1 182 ? -11.728 4.744 8.560 1.00 84.94 182 PRO A N 1
ATOM 1456 C CA . PRO A 1 182 ? -12.464 3.722 7.821 1.00 84.94 182 PRO A CA 1
ATOM 1457 C C . PRO A 1 182 ? -13.986 3.927 7.872 1.00 84.94 182 PRO A C 1
ATOM 1459 O O . PRO A 1 182 ? -14.482 4.658 8.729 1.00 84.94 182 PRO A O 1
ATOM 1462 N N . PRO A 1 183 ? -14.757 3.240 7.013 1.00 88.50 183 PRO A N 1
ATOM 1463 C CA . PRO A 1 183 ? -16.211 3.203 7.132 1.00 88.50 183 PRO A CA 1
ATOM 1464 C C . PRO A 1 183 ? -16.674 2.684 8.503 1.00 88.50 183 PRO A C 1
ATOM 1466 O O . PRO A 1 183 ? -16.071 1.786 9.096 1.00 88.50 183 PRO A O 1
ATOM 1469 N N . MET A 1 184 ? -17.789 3.227 8.991 1.00 92.56 184 MET A N 1
ATOM 1470 C CA . MET A 1 184 ? -18.414 2.872 10.269 1.00 92.56 184 MET A CA 1
ATOM 1471 C C . MET A 1 184 ? -19.806 2.274 10.045 1.00 92.56 184 MET A C 1
ATOM 1473 O O . MET A 1 184 ? -20.575 2.770 9.215 1.00 92.56 184 MET A O 1
ATOM 1477 N N . GLY A 1 185 ? -20.165 1.244 10.816 1.00 93.25 185 GLY A N 1
ATOM 1478 C CA . GLY A 1 185 ? -21.474 0.594 10.716 1.00 93.25 185 GLY A CA 1
ATOM 1479 C C . GLY A 1 185 ? -21.630 -0.121 9.374 1.00 93.25 185 GLY A C 1
ATOM 1480 O O . GLY A 1 185 ? -20.886 -1.048 9.088 1.00 93.25 185 GLY A O 1
ATOM 1481 N N . SER A 1 186 ? -22.569 0.322 8.537 1.00 88.38 186 SER A N 1
ATOM 1482 C CA . SER A 1 186 ? -22.772 -0.208 7.181 1.00 88.38 186 SER A CA 1
ATOM 1483 C C . SER A 1 186 ? -21.861 0.436 6.129 1.00 88.38 186 SER A C 1
ATOM 1485 O O . SER A 1 186 ? -21.930 0.074 4.957 1.00 88.38 186 SER A O 1
ATOM 1487 N N . GLY A 1 187 ? -21.054 1.429 6.517 1.00 84.44 187 GLY A N 1
ATOM 1488 C CA . GLY A 1 187 ? -20.288 2.266 5.592 1.00 84.44 187 GLY A CA 1
ATOM 1489 C C . GLY A 1 187 ? -21.124 3.323 4.864 1.00 84.44 187 GLY A C 1
ATOM 1490 O O . GLY A 1 187 ? -20.606 4.021 3.998 1.00 84.44 187 GLY A O 1
ATOM 1491 N N . VAL A 1 188 ? -22.407 3.474 5.210 1.00 81.75 188 VAL A N 1
ATOM 1492 C CA . VAL A 1 188 ? -23.288 4.505 4.648 1.00 81.75 188 VAL A CA 1
ATOM 1493 C C . VAL A 1 188 ? -23.845 5.377 5.765 1.00 81.75 188 VAL A C 1
ATOM 1495 O O . VAL A 1 188 ? -24.223 4.886 6.831 1.00 81.75 188 VAL A O 1
ATOM 1498 N N . LEU A 1 189 ? -23.886 6.686 5.511 1.00 87.00 189 LEU A N 1
ATOM 1499 C CA . LEU A 1 189 ? -24.284 7.686 6.494 1.00 87.00 189 LEU A CA 1
ATOM 1500 C C . LEU A 1 189 ? -25.695 7.410 7.029 1.00 87.00 189 LEU A C 1
ATOM 1502 O O . LEU A 1 189 ? -26.643 7.297 6.252 1.00 87.00 189 LEU A O 1
ATOM 1506 N N . ASN A 1 190 ? -25.820 7.309 8.357 1.00 88.75 190 ASN A N 1
ATOM 1507 C CA . ASN A 1 190 ? -27.087 7.105 9.072 1.00 88.75 190 ASN A CA 1
ATOM 1508 C C . ASN A 1 190 ? -27.914 5.880 8.627 1.00 88.75 190 ASN A C 1
ATOM 1510 O O . ASN A 1 190 ? -29.138 5.888 8.756 1.00 88.75 190 ASN A O 1
ATOM 1514 N N . GLN A 1 191 ? -27.278 4.823 8.108 1.00 90.06 191 GLN A N 1
ATOM 1515 C CA . GLN A 1 191 ? -27.992 3.609 7.683 1.00 90.06 191 GLN A CA 1
ATOM 1516 C C . GLN A 1 191 ? -27.854 2.426 8.639 1.00 90.06 191 GLN A C 1
ATOM 1518 O O . GLN A 1 191 ? -28.778 1.616 8.730 1.00 90.06 191 GLN A O 1
ATOM 1523 N N . ALA A 1 192 ? -26.736 2.302 9.356 1.00 93.62 192 ALA A N 1
ATOM 1524 C CA . ALA A 1 192 ? -26.654 1.297 10.407 1.00 93.62 192 ALA A CA 1
ATOM 1525 C C . ALA A 1 192 ? -27.548 1.716 11.574 1.00 93.62 192 ALA A C 1
ATOM 1527 O O . ALA A 1 192 ? -27.721 2.906 11.842 1.00 93.62 192 ALA A O 1
ATOM 1528 N N . LYS A 1 193 ? -28.119 0.740 12.281 1.00 96.19 193 LYS A N 1
ATOM 1529 C CA . LYS A 1 193 ? -28.986 1.019 13.424 1.00 96.19 193 LYS A CA 1
ATOM 1530 C C . LYS A 1 193 ? -28.742 0.090 14.601 1.00 96.19 193 LYS A C 1
ATOM 1532 O O . LYS A 1 193 ? -28.413 -1.082 14.418 1.00 96.19 193 LYS A O 1
ATOM 1537 N N . PHE A 1 194 ? -28.961 0.639 15.788 1.00 97.94 194 PHE A N 1
ATOM 1538 C CA . PHE A 1 194 ? -29.338 -0.105 16.978 1.00 97.94 194 PHE A CA 1
ATOM 1539 C C . PHE A 1 194 ? -30.859 -0.020 17.129 1.00 97.94 194 PHE A C 1
ATOM 1541 O O . PHE A 1 194 ? -31.450 1.052 16.991 1.00 97.94 194 PHE A O 1
ATOM 1548 N N . ASP A 1 195 ? -31.482 -1.156 17.395 1.00 96.75 195 ASP A N 1
ATOM 1549 C CA . ASP A 1 195 ? -32.921 -1.348 17.546 1.00 96.75 195 ASP A CA 1
ATOM 1550 C C . ASP A 1 195 ? -33.216 -1.966 18.921 1.00 96.75 195 ASP A C 1
ATOM 1552 O O . ASP A 1 195 ? -32.337 -2.601 19.516 1.00 96.75 195 ASP A O 1
ATOM 1556 N N . LYS A 1 196 ? -34.443 -1.805 19.425 1.00 95.81 196 LYS A N 1
ATOM 1557 C CA . LYS A 1 196 ? -34.878 -2.297 20.747 1.00 95.81 196 LYS A CA 1
ATOM 1558 C C . LYS A 1 196 ? -33.941 -1.848 21.879 1.00 95.81 196 LYS A C 1
ATOM 1560 O O . LYS A 1 196 ? -33.543 -2.662 22.717 1.00 95.81 196 LYS A O 1
ATOM 1565 N N . VAL A 1 197 ? -33.553 -0.572 21.878 1.00 97.19 197 VAL A N 1
ATOM 1566 C CA . VAL A 1 197 ? -32.637 -0.010 22.876 1.00 97.19 197 VAL A CA 1
ATOM 1567 C C . VAL A 1 197 ? -33.383 0.283 24.179 1.00 97.19 197 VAL A C 1
ATOM 1569 O O . VAL A 1 197 ? -34.215 1.186 24.235 1.00 97.19 197 VAL A O 1
ATOM 1572 N N . PHE A 1 198 ? -33.043 -0.441 25.246 1.00 96.81 198 PHE A N 1
ATOM 1573 C CA . PHE A 1 198 ? -33.644 -0.284 26.574 1.00 96.81 198 PHE A CA 1
ATOM 1574 C C . PHE A 1 198 ? -32.589 -0.183 27.672 1.00 96.81 198 PHE A C 1
ATOM 1576 O O . PHE A 1 198 ? -31.561 -0.861 27.625 1.00 96.81 198 PHE A O 1
ATOM 1583 N N . ILE A 1 199 ? -32.883 0.613 28.697 1.00 96.25 199 ILE A N 1
ATOM 1584 C CA . ILE A 1 199 ? -32.127 0.652 29.952 1.00 96.25 199 ILE A CA 1
ATOM 1585 C C . ILE A 1 199 ? -32.688 -0.410 30.896 1.00 96.25 199 ILE A C 1
ATOM 1587 O O . ILE A 1 199 ? -33.875 -0.723 30.848 1.00 96.25 199 ILE A O 1
ATOM 1591 N N . ILE A 1 200 ? -31.830 -0.999 31.728 1.00 95.31 200 ILE A N 1
ATOM 1592 C CA . ILE A 1 200 ? -32.244 -1.961 32.752 1.00 95.31 200 ILE A CA 1
ATOM 1593 C C . ILE A 1 200 ? -32.104 -1.321 34.128 1.00 95.31 200 ILE A C 1
ATOM 1595 O O . ILE A 1 200 ? -31.018 -0.863 34.503 1.00 95.31 200 ILE A O 1
ATOM 1599 N N . ASP A 1 201 ? -33.204 -1.324 34.873 1.00 90.19 201 ASP A N 1
ATOM 1600 C CA . ASP A 1 201 ? -33.287 -0.788 36.229 1.00 90.19 201 ASP A CA 1
ATOM 1601 C C . ASP A 1 201 ? -32.922 -1.834 37.294 1.00 90.19 201 ASP A C 1
ATOM 1603 O O . ASP A 1 201 ? -32.657 -3.003 37.008 1.00 90.19 201 ASP A O 1
ATOM 1607 N N . GLY A 1 202 ? -32.847 -1.406 38.557 1.00 86.12 202 GLY A N 1
ATOM 1608 C CA . GLY A 1 202 ? -32.352 -2.239 39.662 1.00 86.12 202 GLY A CA 1
ATOM 1609 C C . GLY A 1 202 ? -33.217 -3.456 39.989 1.00 86.12 202 GLY A C 1
ATOM 1610 O O . GLY A 1 202 ? -32.728 -4.394 40.617 1.00 86.12 202 GLY A O 1
ATOM 1611 N N . ASP A 1 203 ? -34.475 -3.452 39.552 1.00 87.88 203 ASP A N 1
ATOM 1612 C CA . ASP A 1 203 ? -35.400 -4.583 39.634 1.00 87.88 203 ASP A CA 1
ATOM 1613 C C . ASP A 1 203 ? -35.296 -5.539 38.427 1.00 87.88 203 ASP A C 1
ATOM 1615 O O . ASP A 1 203 ? -35.947 -6.584 38.410 1.00 87.88 203 ASP A O 1
ATOM 1619 N N . GLY A 1 204 ? -34.456 -5.210 37.440 1.00 86.94 204 GLY A N 1
ATOM 1620 C CA . GLY A 1 204 ? -34.266 -5.967 36.205 1.00 86.94 204 GLY A CA 1
ATOM 1621 C C . GLY A 1 204 ? -35.273 -5.640 35.099 1.00 86.94 204 GLY A C 1
ATOM 1622 O O . GLY A 1 204 ? -35.214 -6.264 34.037 1.00 86.94 204 GLY A O 1
ATOM 1623 N N . SER A 1 205 ? -36.188 -4.691 35.311 1.00 91.62 205 SER A N 1
ATOM 1624 C CA . SER A 1 205 ? -37.136 -4.260 34.283 1.00 91.62 205 SER A CA 1
ATOM 1625 C C . SER A 1 205 ? -36.436 -3.477 33.166 1.00 91.62 205 SER A C 1
ATOM 1627 O O . SER A 1 205 ? -35.440 -2.790 33.393 1.00 91.62 205 SER A O 1
ATOM 1629 N N . LYS A 1 206 ? -36.947 -3.613 31.934 1.00 94.25 206 LYS A N 1
ATOM 1630 C CA . LYS A 1 206 ? -36.501 -2.828 30.777 1.00 94.25 206 LYS A CA 1
ATOM 1631 C C . LYS A 1 206 ? -37.335 -1.555 30.688 1.00 94.25 206 LYS A C 1
ATOM 1633 O O . LYS A 1 206 ? -38.553 -1.636 30.528 1.00 94.25 206 LYS A O 1
ATOM 1638 N N . THR A 1 207 ? -36.686 -0.403 30.748 1.00 93.81 207 THR A N 1
ATOM 1639 C CA . THR A 1 207 ? -37.312 0.913 30.625 1.00 93.81 207 THR A CA 1
ATOM 1640 C C . THR A 1 207 ? -36.809 1.647 29.386 1.00 93.81 207 THR A C 1
ATOM 1642 O O . THR A 1 207 ? -35.727 1.370 28.855 1.00 93.81 207 THR A O 1
ATOM 1645 N N . LYS A 1 208 ? -37.640 2.558 28.867 1.00 93.56 208 LYS A N 1
ATOM 1646 C CA . LYS A 1 208 ? -37.278 3.389 27.714 1.00 93.56 208 LYS A CA 1
ATOM 1647 C C . LYS A 1 208 ? -36.096 4.292 28.052 1.00 93.56 208 LYS A C 1
ATOM 1649 O O . LYS A 1 208 ? -35.939 4.722 29.194 1.00 93.56 208 LYS A O 1
ATOM 1654 N N . VAL A 1 209 ? -35.290 4.608 27.042 1.00 92.75 209 VAL A N 1
ATOM 1655 C CA . VAL A 1 209 ? -34.174 5.547 27.191 1.00 92.75 209 VAL A CA 1
ATOM 1656 C C . VAL A 1 209 ? -34.709 6.925 27.618 1.00 92.75 209 VAL A C 1
ATOM 1658 O O . VAL A 1 209 ? -35.565 7.476 26.923 1.00 92.75 209 VAL A O 1
ATOM 1661 N N . PRO A 1 210 ? -34.215 7.512 28.726 1.00 88.31 210 PRO A N 1
ATOM 1662 C CA . PRO A 1 210 ? -34.598 8.862 29.136 1.00 88.31 210 PRO A CA 1
ATOM 1663 C C . PRO A 1 210 ? -34.049 9.896 28.144 1.00 88.31 210 PRO A C 1
ATOM 1665 O O . PRO A 1 210 ? -32.853 10.196 28.143 1.00 88.31 210 PRO A O 1
ATOM 1668 N N . VAL A 1 211 ? -34.915 10.414 27.269 1.00 86.75 211 VAL A N 1
ATOM 1669 C CA . VAL A 1 211 ? -34.530 11.283 26.139 1.00 86.75 211 VAL A CA 1
ATOM 1670 C C . VAL A 1 211 ? -33.910 12.608 26.598 1.00 86.75 211 VAL A C 1
ATOM 1672 O O . VAL A 1 211 ? -33.091 13.184 25.895 1.00 86.75 211 VAL A O 1
ATOM 1675 N N . ASP A 1 212 ? -34.239 13.070 27.805 1.00 85.56 212 ASP A N 1
ATOM 1676 C CA . ASP A 1 212 ? -33.667 14.258 28.451 1.00 85.56 212 ASP A CA 1
ATOM 1677 C C . ASP A 1 212 ? -32.228 14.051 28.959 1.00 85.56 212 ASP A C 1
ATOM 1679 O O . ASP A 1 212 ? -31.555 15.012 29.334 1.00 85.56 212 ASP A O 1
ATOM 1683 N N . LYS A 1 213 ? -31.738 12.806 28.967 1.00 85.25 213 LYS A N 1
ATOM 1684 C CA . LYS A 1 213 ? -30.420 12.437 29.504 1.00 85.25 213 LYS A CA 1
ATOM 1685 C C . LYS A 1 213 ? -29.426 11.957 28.448 1.00 85.25 213 LYS A C 1
ATOM 1687 O O . LYS A 1 213 ? -28.387 11.390 28.807 1.00 85.25 213 LYS A O 1
ATOM 1692 N N . ILE A 1 214 ? -29.735 12.158 27.168 1.00 91.44 214 ILE A N 1
ATOM 1693 C CA . ILE A 1 214 ? -28.873 11.752 26.056 1.00 91.44 214 ILE A CA 1
ATOM 1694 C C . ILE A 1 214 ? -27.965 12.898 25.605 1.00 91.44 214 ILE A C 1
ATOM 1696 O O . ILE A 1 214 ? -28.365 14.058 25.558 1.00 91.44 214 ILE A O 1
ATOM 1700 N N . ILE A 1 215 ? -26.737 12.555 25.232 1.00 90.44 215 ILE A N 1
ATOM 1701 C CA . ILE A 1 215 ? -25.775 13.444 24.584 1.00 90.44 215 ILE A CA 1
ATOM 1702 C C . ILE A 1 215 ? -25.257 12.720 23.344 1.00 90.44 215 ILE A C 1
ATOM 1704 O O . ILE A 1 215 ? -24.707 11.624 23.444 1.00 90.44 215 ILE A O 1
ATOM 1708 N N . THR A 1 216 ? -25.426 13.320 22.170 1.00 90.81 216 THR A N 1
ATOM 1709 C CA . THR A 1 216 ? -24.803 12.840 20.932 1.00 90.81 216 THR A CA 1
ATOM 1710 C C . THR A 1 216 ? -23.356 13.308 20.877 1.00 90.81 216 THR A C 1
ATOM 1712 O O . THR A 1 216 ? -23.069 14.492 21.056 1.00 90.81 216 THR A O 1
ATOM 1715 N N . TYR A 1 217 ? -22.439 12.382 20.622 1.00 85.12 217 TYR A N 1
ATOM 1716 C CA . TYR A 1 217 ? -21.028 12.669 20.425 1.00 85.12 217 TYR A CA 1
ATOM 1717 C C . TYR A 1 217 ? -20.599 12.215 19.035 1.00 85.12 217 TYR A C 1
ATOM 1719 O O . TYR A 1 217 ? -20.675 11.026 18.712 1.00 85.12 217 TYR A O 1
ATOM 1727 N N . ASN A 1 218 ? -20.149 13.187 18.249 1.00 84.12 218 ASN A N 1
ATOM 1728 C CA . ASN A 1 218 ? -19.559 13.021 16.934 1.00 84.12 218 ASN A CA 1
ATOM 1729 C C . ASN A 1 218 ? -18.377 13.983 16.823 1.00 84.12 218 ASN A C 1
ATOM 1731 O O . ASN A 1 218 ? -18.556 15.193 16.964 1.00 84.12 218 ASN A O 1
ATOM 1735 N N . ASP A 1 219 ? -17.178 13.451 16.627 1.00 69.81 219 ASP A N 1
ATOM 1736 C CA . ASP A 1 219 ? -15.941 14.226 16.658 1.00 69.81 219 ASP A CA 1
ATOM 1737 C C . ASP A 1 219 ? -15.485 14.749 15.288 1.00 69.81 219 ASP A C 1
ATOM 1739 O O . ASP A 1 219 ? -14.633 15.634 15.241 1.00 69.81 219 ASP A O 1
ATOM 1743 N N . LEU A 1 220 ? -16.074 14.266 14.190 1.00 69.12 220 LEU A N 1
ATOM 1744 C CA . LEU A 1 220 ? -15.742 14.690 12.821 1.00 69.12 220 LEU A CA 1
ATOM 1745 C C . LEU A 1 220 ? -16.857 15.450 12.100 1.00 69.12 220 LEU A C 1
ATOM 1747 O O . LEU A 1 220 ? -16.608 16.028 11.046 1.00 69.12 220 LEU A O 1
ATOM 1751 N N . GLY A 1 221 ? -18.062 15.483 12.663 1.00 70.00 221 GLY A N 1
ATOM 1752 C CA . GLY A 1 221 ? -19.218 16.130 12.046 1.00 70.00 221 GLY A CA 1
ATOM 1753 C C . GLY A 1 221 ? -20.046 15.184 11.174 1.00 70.00 221 GLY A C 1
ATOM 1754 O O . GLY A 1 221 ? -19.640 14.064 10.855 1.00 70.00 221 GLY A O 1
ATOM 1755 N N . GLU A 1 222 ? -21.260 15.627 10.841 1.00 73.19 222 GLU A N 1
ATOM 1756 C CA . GLU A 1 222 ? -22.304 14.786 10.234 1.00 73.19 222 GLU A CA 1
ATOM 1757 C C . GLU A 1 222 ? -22.039 14.415 8.771 1.00 73.19 222 GLU A C 1
ATOM 1759 O O . GLU A 1 222 ? -22.679 13.504 8.260 1.00 73.19 222 GLU A O 1
ATOM 1764 N N . ASP A 1 223 ? -21.070 15.057 8.117 1.00 70.50 223 ASP A N 1
ATOM 1765 C CA . ASP A 1 223 ? -20.693 14.749 6.734 1.00 70.50 223 ASP A CA 1
ATOM 1766 C C . ASP A 1 223 ? -19.900 13.433 6.610 1.00 70.50 223 ASP A C 1
ATOM 1768 O O . ASP A 1 223 ? -19.857 12.833 5.536 1.00 70.50 223 ASP A O 1
ATOM 1772 N N . TYR A 1 224 ? -19.295 12.954 7.706 1.00 82.44 224 TYR A N 1
ATOM 1773 C CA . TYR A 1 224 ? -18.422 11.773 7.698 1.00 82.44 224 TYR A CA 1
ATOM 1774 C C . TYR A 1 224 ? -18.985 10.601 8.488 1.00 82.44 224 TYR A C 1
ATOM 1776 O O . TYR A 1 224 ? -19.017 9.471 7.997 1.00 82.44 224 TYR A O 1
ATOM 1784 N N . TYR A 1 225 ? -19.439 10.868 9.710 1.00 89.62 225 TYR A N 1
ATOM 1785 C CA . TYR A 1 225 ? -20.155 9.902 10.525 1.00 89.62 225 TYR A CA 1
ATOM 1786 C C . TYR A 1 225 ? -21.411 10.557 11.055 1.00 89.62 225 TYR A C 1
ATOM 1788 O O . TYR A 1 225 ? -21.371 11.670 11.562 1.00 89.62 225 TYR A O 1
ATOM 1796 N N . GLY A 1 226 ? -22.532 9.864 10.950 1.00 88.81 226 GLY A N 1
ATOM 1797 C CA . GLY A 1 226 ? -23.795 10.330 11.487 1.00 88.81 226 GLY A CA 1
ATOM 1798 C C . GLY A 1 226 ? -24.147 9.597 12.775 1.00 88.81 226 GLY A C 1
ATOM 1799 O O . GLY A 1 226 ? -23.734 8.453 12.990 1.00 88.81 226 GLY A O 1
ATOM 1800 N N . VAL A 1 227 ? -24.905 10.266 13.640 1.00 93.44 227 VAL A N 1
ATOM 1801 C CA . VAL A 1 227 ? -25.547 9.660 14.807 1.00 93.44 227 VAL A CA 1
ATOM 1802 C C . VAL A 1 227 ? -26.896 10.342 15.035 1.00 93.44 227 VAL A C 1
ATOM 1804 O O . VAL A 1 227 ? -26.958 11.527 15.345 1.00 93.44 227 VAL A O 1
ATOM 1807 N N . LEU A 1 228 ? -27.988 9.601 14.857 1.00 93.88 228 LEU A N 1
ATOM 1808 C CA . LEU A 1 228 ? -29.358 10.113 14.911 1.00 93.88 228 LEU A CA 1
ATOM 1809 C C . LEU A 1 228 ? -30.203 9.271 15.884 1.00 93.88 228 LEU A C 1
ATOM 1811 O O . LEU A 1 228 ? -30.697 8.200 15.508 1.00 93.88 228 LEU A O 1
ATOM 1815 N N . PRO A 1 229 ? -30.368 9.711 17.146 1.00 93.75 229 PRO A N 1
ATOM 1816 C CA . PRO A 1 229 ? -31.240 9.036 18.102 1.00 93.75 229 PRO A CA 1
ATOM 1817 C C . PRO A 1 229 ? -32.724 9.216 17.738 1.00 93.75 229 PRO A C 1
ATOM 1819 O O . PRO A 1 229 ? -33.171 10.321 17.448 1.00 93.75 229 PRO A O 1
ATOM 1822 N N . ASN A 1 230 ? -33.501 8.134 17.810 1.00 93.50 230 ASN A N 1
ATOM 1823 C CA . ASN A 1 230 ? -34.958 8.103 17.629 1.00 93.50 230 ASN A CA 1
ATOM 1824 C C . ASN A 1 230 ? -35.578 7.171 18.690 1.00 93.50 230 ASN A C 1
ATOM 1826 O O . ASN A 1 230 ? -36.163 6.124 18.393 1.00 93.50 230 ASN A O 1
ATOM 1830 N N . PHE A 1 231 ? -35.395 7.540 19.962 1.00 91.00 231 PHE A N 1
ATOM 1831 C CA . PHE A 1 231 ? -35.820 6.721 21.103 1.00 91.00 231 PHE A CA 1
ATOM 1832 C C . PHE A 1 231 ? -37.329 6.741 21.369 1.00 91.00 231 PHE A C 1
ATOM 1834 O O . PHE A 1 231 ? -37.805 5.917 22.144 1.00 91.00 231 PHE A O 1
ATOM 1841 N N . ASP A 1 232 ? -38.107 7.571 20.671 1.00 87.81 232 ASP A N 1
ATOM 1842 C CA . ASP A 1 232 ? -39.565 7.392 20.627 1.00 87.81 232 ASP A CA 1
ATOM 1843 C C . ASP A 1 232 ? -39.928 6.016 20.049 1.00 87.81 232 ASP A C 1
ATOM 1845 O O . ASP A 1 232 ? -40.864 5.361 20.519 1.00 87.81 232 ASP A O 1
ATOM 1849 N N . ASN A 1 233 ? -39.110 5.550 19.100 1.00 89.75 233 ASN A N 1
ATOM 1850 C CA . ASN A 1 233 ? -39.174 4.227 18.486 1.00 89.75 233 ASN A CA 1
ATOM 1851 C C . ASN A 1 233 ? -38.076 3.279 18.997 1.00 89.75 233 ASN A C 1
ATOM 1853 O O . ASN A 1 233 ? -37.760 2.313 18.315 1.00 89.75 233 ASN A O 1
ATOM 1857 N N . ASP A 1 234 ? -37.460 3.568 20.149 1.00 94.38 234 ASP A N 1
ATOM 1858 C CA . ASP A 1 234 ? -36.414 2.741 20.770 1.00 94.38 234 ASP A CA 1
ATOM 1859 C C . ASP A 1 234 ? -35.210 2.439 19.834 1.00 94.38 234 ASP A C 1
ATOM 1861 O O . ASP A 1 234 ? -34.552 1.403 19.957 1.00 94.38 234 ASP A O 1
ATOM 1865 N N . THR A 1 235 ? -34.910 3.349 18.891 1.00 95.50 235 THR A N 1
ATOM 1866 C CA . THR A 1 235 ? -33.881 3.174 17.844 1.00 95.50 235 THR A CA 1
ATOM 1867 C C . THR A 1 235 ? -32.810 4.264 17.852 1.00 95.50 235 THR A C 1
ATOM 1869 O O . THR A 1 235 ? -33.022 5.389 18.306 1.00 95.50 235 THR A O 1
ATOM 1872 N N . LEU A 1 236 ? -31.643 3.931 17.301 1.00 95.62 236 LEU A N 1
ATOM 1873 C CA . LEU A 1 236 ? -30.526 4.839 17.048 1.00 95.62 236 LEU A CA 1
ATOM 1874 C C . LEU A 1 236 ? -29.919 4.518 15.682 1.00 95.62 236 LEU A C 1
ATOM 1876 O O . LEU A 1 236 ? -29.455 3.398 15.484 1.00 95.62 236 LEU A O 1
ATOM 1880 N N . TYR A 1 237 ? -29.861 5.493 14.777 1.00 96.19 237 TYR A N 1
ATOM 1881 C CA . TYR A 1 237 ? -29.125 5.370 13.517 1.00 96.19 237 TYR A CA 1
ATOM 1882 C C . TYR A 1 237 ? -27.709 5.917 13.668 1.00 96.19 237 TYR A C 1
ATOM 1884 O O . TYR A 1 237 ? -27.486 6.886 14.392 1.00 96.19 237 TYR A O 1
ATOM 1892 N N . TYR A 1 238 ? -26.744 5.292 13.005 1.00 95.25 238 TYR A N 1
ATOM 1893 C CA . TYR A 1 238 ? -25.348 5.710 13.026 1.00 95.25 238 TYR A CA 1
ATOM 1894 C C . TYR A 1 238 ? -24.599 5.217 11.784 1.00 95.25 238 TYR A C 1
ATOM 1896 O O . TYR A 1 238 ? -25.140 4.493 10.943 1.00 95.25 238 TYR A O 1
ATOM 1904 N N . GLY A 1 239 ? -23.328 5.591 11.691 1.00 90.94 239 GLY A N 1
ATOM 1905 C CA . GLY A 1 239 ? -22.412 5.110 10.663 1.00 90.94 239 GLY A CA 1
ATOM 1906 C C . GLY A 1 239 ? -22.150 6.152 9.588 1.00 90.94 239 GLY A C 1
ATOM 1907 O O . GLY A 1 239 ? -22.672 7.267 9.627 1.00 90.94 239 GLY A O 1
ATOM 1908 N N . GLY A 1 240 ? -21.292 5.794 8.644 1.00 88.81 240 GLY A N 1
ATOM 1909 C CA . GLY A 1 240 ? -20.830 6.707 7.611 1.00 88.81 240 GLY A CA 1
ATOM 1910 C C . GLY A 1 240 ? -19.676 6.137 6.798 1.00 88.81 240 GLY A C 1
ATOM 1911 O O . GLY A 1 240 ? -19.093 5.123 7.195 1.00 88.81 240 GLY A O 1
ATOM 1912 N N . PRO A 1 241 ? -19.362 6.761 5.653 1.00 83.56 241 PRO A N 1
ATOM 1913 C CA . PRO A 1 241 ? -18.362 6.258 4.712 1.00 83.56 241 PRO A CA 1
ATOM 1914 C C . PRO A 1 241 ? -16.925 6.323 5.236 1.00 83.56 241 PRO A C 1
ATOM 1916 O O . PRO A 1 241 ? -16.052 5.674 4.666 1.00 83.56 241 PRO A O 1
ATOM 1919 N N . GLY A 1 242 ? -16.679 7.068 6.313 1.00 79.00 242 GLY A N 1
ATOM 1920 C CA . GLY A 1 242 ? -15.333 7.361 6.779 1.00 79.00 242 GLY A CA 1
ATOM 1921 C C . GLY A 1 242 ? -15.000 8.839 6.636 1.00 79.00 242 GLY A C 1
ATOM 1922 O O . GLY A 1 242 ? -15.559 9.535 5.792 1.00 79.00 242 GLY A O 1
ATOM 1923 N N . ALA A 1 243 ? -14.054 9.316 7.438 1.00 65.31 243 ALA A N 1
ATOM 1924 C CA . ALA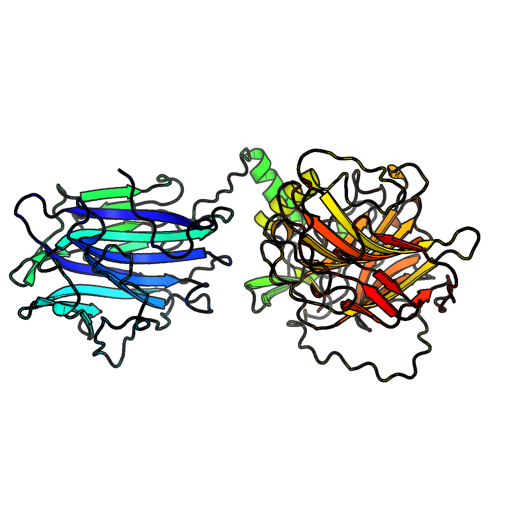 A 1 243 ? -13.390 10.594 7.201 1.00 65.31 243 ALA A CA 1
ATOM 1925 C C . ALA A 1 243 ? -11.963 10.352 6.748 1.00 65.31 243 ALA A C 1
ATOM 1927 O O . ALA A 1 243 ? -11.077 10.096 7.568 1.00 65.31 243 ALA A O 1
ATOM 1928 N N . GLY A 1 244 ? -11.692 10.507 5.459 1.00 49.88 244 GLY A N 1
ATOM 1929 C CA . GLY A 1 244 ? -10.328 10.816 5.072 1.00 49.88 244 GLY A CA 1
ATOM 1930 C C . GLY A 1 244 ? -9.914 12.104 5.791 1.00 49.88 244 GLY A C 1
ATOM 1931 O O . GLY A 1 244 ? -10.507 13.146 5.556 1.00 49.88 244 GLY A O 1
ATOM 1932 N N . ASN A 1 245 ? -8.803 12.142 6.522 1.00 38.47 245 ASN A N 1
ATOM 1933 C CA . ASN A 1 245 ? -7.695 12.894 5.921 1.00 38.47 245 ASN A CA 1
ATOM 1934 C C . ASN A 1 245 ? -7.460 12.462 4.473 1.00 38.47 245 ASN A C 1
ATOM 1936 O O . ASN A 1 245 ? -6.538 11.719 4.187 1.00 38.47 245 ASN A O 1
ATOM 1940 N N . ASN A 1 246 ? -8.397 12.875 3.629 1.00 39.12 246 ASN A N 1
ATOM 1941 C CA . ASN A 1 246 ? -8.397 12.964 2.190 1.00 39.12 246 ASN A CA 1
ATOM 1942 C C . ASN A 1 246 ? -9.587 13.875 1.822 1.00 39.12 246 ASN A C 1
ATOM 1944 O O . ASN A 1 246 ? -10.324 13.609 0.886 1.00 39.12 246 ASN A O 1
ATOM 1948 N N . THR A 1 247 ? -9.730 15.023 2.483 1.00 36.84 247 THR A N 1
ATOM 1949 C CA . THR A 1 247 ? -9.376 16.160 1.657 1.00 36.84 247 THR A CA 1
ATOM 1950 C C . THR A 1 247 ? -7.849 16.257 1.717 1.00 36.84 247 THR A C 1
ATOM 1952 O O . THR A 1 247 ? -7.268 16.944 2.549 1.00 36.84 247 THR A O 1
ATOM 1955 N N . TYR A 1 248 ? -7.165 15.635 0.755 1.00 45.28 248 TYR A N 1
ATOM 1956 C CA . TYR A 1 248 ? -6.323 16.517 -0.043 1.00 45.28 248 TYR A CA 1
ATOM 1957 C C . TYR A 1 248 ? -7.252 17.683 -0.348 1.00 45.28 248 TYR A C 1
ATOM 1959 O O . TYR A 1 248 ? -8.380 17.384 -0.731 1.00 45.28 248 TYR A O 1
ATOM 1967 N N . ASP A 1 249 ? -6.898 18.908 0.024 1.00 42.44 249 ASP A N 1
ATOM 1968 C CA . ASP A 1 249 ? -7.743 20.096 -0.135 1.00 42.44 249 ASP A CA 1
ATOM 1969 C C . ASP A 1 249 ? -8.021 20.312 -1.634 1.00 42.44 249 ASP A C 1
ATOM 1971 O O . ASP A 1 249 ? -7.453 21.175 -2.288 1.00 42.44 249 ASP A O 1
ATOM 1975 N N . LEU A 1 250 ? -8.780 19.377 -2.199 1.00 50.28 250 LEU A N 1
ATOM 1976 C CA . LEU A 1 250 ? -9.068 19.149 -3.585 1.00 50.28 250 LEU A CA 1
ATOM 1977 C C . LEU A 1 250 ? -10.400 19.822 -3.712 1.00 50.28 250 LEU A C 1
ATOM 1979 O O . LEU A 1 250 ? -11.425 19.381 -3.181 1.00 50.28 250 LEU A O 1
ATOM 1983 N N . SER A 1 251 ? -10.368 20.920 -4.431 1.00 58.56 251 SER A N 1
ATOM 1984 C CA . SER A 1 251 ? -11.568 21.467 -5.006 1.00 58.56 251 SER A CA 1
ATOM 1985 C C . SER A 1 251 ? -12.365 20.355 -5.701 1.00 58.56 251 SER A C 1
ATOM 1987 O O . SER A 1 251 ? -11.819 19.376 -6.220 1.00 58.56 251 SER A O 1
ATOM 1989 N N . ALA A 1 252 ? -13.681 20.535 -5.790 1.00 61.97 252 ALA A N 1
ATOM 1990 C CA . ALA A 1 252 ? -14.539 19.628 -6.552 1.00 61.97 252 ALA A CA 1
ATOM 1991 C C . ALA A 1 252 ? -14.072 19.441 -8.012 1.00 61.97 252 ALA A C 1
ATOM 1993 O O . ALA A 1 252 ? -14.470 18.479 -8.662 1.00 61.97 252 ALA A O 1
ATOM 1994 N N . GLU A 1 253 ? -13.260 20.360 -8.544 1.00 72.25 253 GLU A N 1
ATOM 1995 C CA . GLU A 1 253 ? -12.658 20.219 -9.867 1.00 72.25 253 GLU A CA 1
ATOM 1996 C C . GLU A 1 253 ? -11.469 19.252 -9.873 1.00 72.25 253 GLU A C 1
ATOM 1998 O O . GLU A 1 253 ? -11.424 18.370 -10.728 1.00 72.25 253 GLU A O 1
ATOM 2003 N N . GLU A 1 254 ? -10.556 19.349 -8.904 1.00 65.31 254 GLU A N 1
ATOM 2004 C CA . GLU A 1 254 ? -9.431 18.412 -8.782 1.00 65.31 254 GLU A CA 1
ATOM 2005 C C . GLU A 1 254 ? -9.915 16.980 -8.517 1.00 65.31 254 GLU A C 1
ATOM 2007 O O . GLU A 1 254 ? -9.362 16.021 -9.060 1.00 65.31 254 GLU A O 1
ATOM 2012 N N . ASP A 1 255 ? -10.996 16.831 -7.749 1.00 70.44 255 ASP A N 1
ATOM 2013 C CA . ASP A 1 255 ? -11.629 15.536 -7.509 1.00 70.44 255 ASP A CA 1
ATOM 2014 C C . ASP A 1 255 ? -12.184 14.911 -8.801 1.00 70.44 255 ASP A C 1
ATOM 2016 O O . ASP A 1 255 ? -11.905 13.754 -9.123 1.00 70.44 255 ASP A O 1
ATOM 2020 N N . ARG A 1 256 ? -12.904 15.702 -9.610 1.00 72.25 256 ARG A N 1
ATOM 2021 C CA . ARG A 1 256 ? -13.399 15.262 -10.927 1.00 72.25 256 ARG A CA 1
ATOM 2022 C C . ARG A 1 256 ? -12.267 14.942 -11.895 1.00 72.25 256 ARG A C 1
ATOM 2024 O O . ARG A 1 256 ? -12.420 14.048 -12.727 1.00 72.25 256 ARG A O 1
ATOM 2031 N N . GLU A 1 257 ? -11.167 15.688 -11.846 1.00 80.19 257 GLU A N 1
ATOM 2032 C CA . GLU A 1 257 ? -9.997 15.424 -12.679 1.00 80.19 257 GLU A CA 1
ATOM 2033 C C . GLU A 1 257 ? -9.370 14.072 -12.325 1.00 80.19 257 GLU A C 1
ATOM 2035 O O . GLU A 1 257 ? -9.110 13.266 -13.222 1.00 80.19 257 GLU A O 1
ATOM 2040 N N . LEU A 1 258 ? -9.205 13.790 -11.030 1.00 76.62 258 LEU A N 1
ATOM 2041 C CA . LEU A 1 258 ? -8.728 12.497 -10.545 1.00 76.62 258 LEU A CA 1
ATOM 2042 C C . LEU A 1 258 ? -9.648 11.354 -10.975 1.00 76.62 258 LEU A C 1
ATOM 2044 O O . LEU A 1 258 ? -9.155 10.342 -11.462 1.00 76.62 258 LEU A O 1
ATOM 2048 N N . GLU A 1 259 ? -10.970 11.515 -10.873 1.00 78.31 259 GLU A N 1
ATOM 2049 C CA . GLU A 1 259 ? -11.926 10.498 -11.335 1.00 78.31 259 GLU A CA 1
ATOM 2050 C C . GLU A 1 259 ? -11.813 10.227 -12.844 1.00 78.31 259 GLU A C 1
ATOM 2052 O O . GLU A 1 259 ? -11.824 9.074 -13.284 1.00 78.31 259 GLU A O 1
ATOM 2057 N N . ARG A 1 260 ? -11.646 11.274 -13.664 1.00 84.00 260 ARG A N 1
ATOM 2058 C CA . ARG A 1 260 ? -11.430 11.126 -15.117 1.00 84.00 260 ARG A CA 1
ATOM 2059 C C . ARG A 1 260 ? -10.119 10.405 -15.429 1.00 84.00 260 ARG A C 1
ATOM 2061 O O . ARG A 1 260 ? -10.064 9.582 -16.349 1.00 84.00 260 ARG A O 1
ATOM 2068 N N . GLU A 1 261 ? -9.060 10.705 -14.684 1.00 84.81 261 GLU A N 1
ATOM 2069 C CA . GLU A 1 261 ? -7.774 10.024 -14.826 1.00 84.81 261 GLU A CA 1
ATOM 2070 C C . GLU A 1 261 ? -7.879 8.552 -14.412 1.00 84.81 261 GLU A C 1
ATOM 2072 O O . GLU A 1 261 ? -7.434 7.668 -15.149 1.00 84.81 261 GLU A O 1
ATOM 2077 N N . LEU A 1 262 ? -8.556 8.272 -13.297 1.00 84.62 262 LEU A N 1
ATOM 2078 C CA . LEU A 1 262 ? -8.781 6.923 -12.794 1.00 84.62 262 LEU A CA 1
ATOM 2079 C C . LEU A 1 262 ? -9.548 6.060 -13.803 1.00 84.62 262 LEU A C 1
ATOM 2081 O O . LEU A 1 262 ? -9.165 4.919 -14.054 1.00 84.62 262 LEU A O 1
ATOM 2085 N N . GLN A 1 263 ? -10.581 6.618 -14.443 1.00 84.44 263 GLN A N 1
ATOM 2086 C CA . GLN A 1 263 ? -11.321 5.957 -15.527 1.00 84.44 263 GLN A CA 1
ATOM 2087 C C . GLN A 1 263 ? -10.455 5.688 -16.764 1.00 84.44 263 GLN A C 1
ATOM 2089 O O . GLN A 1 263 ? -10.688 4.727 -17.496 1.00 84.44 263 GLN A O 1
ATOM 2094 N N . THR A 1 264 ? -9.448 6.527 -17.011 1.00 87.75 264 THR A N 1
ATOM 2095 C CA . THR A 1 264 ? -8.521 6.336 -18.130 1.00 87.75 264 THR A CA 1
ATOM 2096 C C . THR A 1 264 ? -7.537 5.198 -17.845 1.00 87.75 264 THR A C 1
ATOM 2098 O O . THR A 1 264 ? -7.255 4.403 -18.744 1.00 87.75 264 THR A O 1
ATOM 2101 N N . LEU A 1 265 ? -7.044 5.097 -16.607 1.00 88.88 265 LEU A N 1
ATOM 2102 C CA . LEU A 1 265 ? -6.083 4.077 -16.174 1.00 88.88 265 LEU A CA 1
ATOM 2103 C C . LEU A 1 265 ? -6.728 2.710 -15.931 1.00 88.88 265 LEU A C 1
ATOM 2105 O O . LEU A 1 265 ? -6.198 1.689 -16.369 1.00 88.88 265 LEU A O 1
ATOM 2109 N N . ASN A 1 266 ? -7.883 2.672 -15.269 1.00 91.19 266 ASN A N 1
ATOM 2110 C CA . ASN A 1 266 ? -8.595 1.432 -14.981 1.00 91.19 266 ASN A CA 1
ATOM 2111 C C . ASN A 1 266 ? -9.447 1.022 -16.181 1.00 91.19 266 ASN A C 1
ATOM 2113 O O . ASN A 1 266 ? -10.609 1.399 -16.330 1.00 91.19 266 ASN A O 1
ATOM 2117 N N . LYS A 1 267 ? -8.832 0.234 -17.059 1.00 92.00 267 LYS A N 1
ATOM 2118 C CA . LYS A 1 267 ? -9.448 -0.250 -18.292 1.00 92.00 267 LYS A CA 1
ATOM 2119 C C . LYS A 1 267 ? -10.535 -1.297 -18.024 1.00 92.00 267 LYS A C 1
ATOM 2121 O O . LYS A 1 267 ? -10.443 -2.036 -17.042 1.00 92.00 267 LYS A O 1
ATOM 2126 N N . PRO A 1 268 ? -11.531 -1.428 -18.922 1.00 94.44 268 PRO A N 1
ATOM 2127 C CA . PRO A 1 268 ? -12.489 -2.524 -18.863 1.00 94.44 268 PRO A CA 1
ATOM 2128 C C . PRO A 1 268 ? -11.780 -3.880 -18.801 1.00 94.44 268 PRO A C 1
ATOM 2130 O O . PRO A 1 268 ? -10.888 -4.171 -19.602 1.00 94.44 268 PRO A O 1
ATOM 2133 N N . PHE A 1 269 ? -12.190 -4.712 -17.848 1.00 94.56 269 PHE A N 1
ATOM 2134 C CA . PHE A 1 269 ? -11.559 -5.997 -17.573 1.00 94.56 269 PHE A CA 1
ATOM 2135 C C . PHE A 1 269 ? -12.495 -7.162 -17.888 1.00 94.56 269 PHE A C 1
ATOM 2137 O O . PHE A 1 269 ? -13.708 -7.087 -17.714 1.00 94.56 269 PHE A O 1
ATOM 2144 N N . VAL A 1 270 ? -11.910 -8.278 -18.317 1.00 95.31 270 VAL A N 1
ATOM 2145 C CA . VAL A 1 270 ? -12.617 -9.544 -18.564 1.00 95.31 270 VAL A CA 1
ATOM 2146 C C . VAL A 1 270 ? -12.869 -10.287 -17.252 1.00 95.31 270 VAL A C 1
ATOM 2148 O O . VAL A 1 270 ? -13.863 -10.990 -17.089 1.00 95.31 270 VAL A O 1
ATOM 2151 N N . LYS A 1 271 ? -11.937 -10.158 -16.306 1.00 91.19 271 LYS A N 1
ATOM 2152 C CA . LYS A 1 271 ? -11.986 -10.801 -14.993 1.00 91.19 271 LYS A CA 1
ATOM 2153 C C . LYS A 1 271 ? -11.219 -9.959 -13.984 1.00 91.19 271 LYS A C 1
ATOM 2155 O O . LYS A 1 271 ? -10.188 -9.406 -14.336 1.00 91.19 271 LYS A O 1
ATOM 2160 N N . SER A 1 272 ? -11.681 -9.928 -12.742 1.00 92.75 272 SER A N 1
ATOM 2161 C CA . SER A 1 272 ? -10.967 -9.309 -11.626 1.00 92.75 272 SER A CA 1
ATOM 2162 C C . SER A 1 272 ? -10.782 -10.320 -10.498 1.00 92.75 272 SER A C 1
ATOM 2164 O O . SER A 1 272 ? -11.584 -11.249 -10.347 1.00 92.75 272 SER A O 1
ATOM 2166 N N . PHE A 1 273 ? -9.702 -10.192 -9.738 1.00 84.56 273 PHE A N 1
ATOM 2167 C CA . PHE A 1 273 ? -9.459 -10.979 -8.532 1.00 84.56 273 PHE A CA 1
ATOM 2168 C C . PHE A 1 273 ? -8.578 -10.206 -7.552 1.00 84.56 273 PHE A C 1
ATOM 2170 O O . PHE A 1 273 ? -7.768 -9.380 -7.958 1.00 84.56 273 PHE A O 1
ATOM 2177 N N . LYS A 1 274 ? -8.708 -10.512 -6.261 1.00 81.56 274 LYS A N 1
ATOM 2178 C CA . LYS A 1 274 ? -7.799 -10.015 -5.227 1.00 81.56 274 LYS A CA 1
ATOM 2179 C C . LYS A 1 274 ? -6.723 -11.049 -4.904 1.00 81.56 274 LYS A C 1
ATOM 2181 O O . LYS A 1 274 ? -6.968 -12.255 -5.041 1.00 81.56 274 LYS A O 1
ATOM 2186 N N . ASP A 1 275 ? -5.537 -10.591 -4.518 1.00 73.50 275 ASP A N 1
ATOM 2187 C CA . ASP A 1 275 ? -4.554 -11.448 -3.853 1.00 73.50 275 ASP A CA 1
ATOM 2188 C C . ASP A 1 275 ? -4.859 -11.579 -2.348 1.00 73.50 275 ASP A C 1
ATOM 2190 O O . ASP A 1 275 ? -5.876 -11.090 -1.855 1.00 73.50 275 ASP A O 1
ATOM 2194 N N . LYS A 1 276 ? -3.992 -12.287 -1.617 1.00 74.31 276 LYS A N 1
ATOM 2195 C CA . LYS A 1 276 ? -4.126 -12.490 -0.166 1.00 74.31 276 LYS A CA 1
ATOM 2196 C C . LYS A 1 276 ? -3.875 -11.223 0.669 1.00 74.31 276 LYS A C 1
ATOM 2198 O O . LYS A 1 276 ? -4.004 -11.292 1.880 1.00 74.31 276 LYS A O 1
ATOM 2203 N N . TYR A 1 277 ? -3.470 -10.124 0.034 1.00 71.56 277 TYR A N 1
ATOM 2204 C CA . TYR A 1 277 ? -3.190 -8.828 0.653 1.00 71.56 277 TYR A CA 1
ATOM 2205 C C . TYR A 1 277 ? -4.287 -7.800 0.333 1.00 71.56 277 TYR A C 1
ATOM 2207 O O . TYR A 1 277 ? -4.111 -6.610 0.566 1.00 71.56 277 TYR A O 1
ATOM 2215 N N . GLY A 1 278 ? -5.398 -8.230 -0.278 1.00 69.50 278 GLY A N 1
ATOM 2216 C CA . GLY A 1 278 ? -6.504 -7.350 -0.653 1.00 69.50 278 GLY A CA 1
ATOM 2217 C C . GLY A 1 278 ? -6.272 -6.526 -1.927 1.00 69.50 278 GLY A C 1
ATOM 2218 O O . GLY A 1 278 ? -7.207 -5.857 -2.384 1.00 69.50 278 GLY A O 1
ATOM 2219 N N . ILE A 1 279 ? -5.093 -6.615 -2.565 1.00 78.12 279 ILE A N 1
ATOM 2220 C CA . ILE A 1 279 ? -4.787 -5.879 -3.801 1.00 78.12 279 ILE A CA 1
ATOM 2221 C C . ILE A 1 279 ? -5.601 -6.464 -4.951 1.00 78.12 279 ILE A C 1
ATOM 2223 O O . ILE A 1 279 ? -5.585 -7.671 -5.202 1.00 78.12 279 ILE A O 1
ATOM 2227 N N . THR A 1 280 ? -6.309 -5.592 -5.670 1.00 82.88 280 THR A N 1
ATOM 2228 C CA . THR A 1 280 ? -7.149 -5.982 -6.807 1.00 82.88 280 THR A CA 1
ATOM 2229 C C . THR A 1 280 ? -6.354 -5.974 -8.109 1.00 82.88 280 THR A C 1
ATOM 2231 O O . THR A 1 280 ? -5.696 -4.988 -8.444 1.00 82.88 280 THR A O 1
ATOM 2234 N N . TYR A 1 281 ? -6.469 -7.059 -8.870 1.00 89.56 281 TYR A N 1
ATOM 2235 C CA . TYR A 1 281 ? -5.880 -7.216 -10.192 1.00 89.56 281 TYR A CA 1
ATOM 2236 C C . TYR A 1 281 ? -6.958 -7.471 -11.237 1.00 89.56 281 TYR A C 1
ATOM 2238 O O . TYR A 1 281 ? -7.846 -8.309 -11.057 1.00 89.56 281 TYR A O 1
ATOM 2246 N N . ASP A 1 282 ? -6.818 -6.784 -12.359 1.00 94.62 282 ASP A N 1
ATOM 2247 C CA . ASP A 1 282 ? -7.734 -6.806 -13.481 1.00 94.62 282 ASP A CA 1
ATOM 2248 C C . ASP A 1 282 ? -7.082 -7.465 -14.691 1.00 94.62 282 ASP A C 1
ATOM 2250 O O . ASP A 1 282 ? -6.000 -7.089 -15.133 1.00 94.62 282 ASP A O 1
ATOM 2254 N N . CYS A 1 283 ? -7.755 -8.468 -15.242 1.00 96.19 283 CYS A N 1
ATOM 2255 C CA . CYS A 1 283 ? -7.395 -9.083 -16.507 1.00 96.19 283 CYS A CA 1
ATOM 2256 C C . CYS A 1 283 ? -7.944 -8.222 -17.641 1.00 96.19 283 CYS A C 1
ATOM 2258 O O . CYS A 1 283 ? -9.118 -8.338 -18.003 1.00 96.19 283 CYS A O 1
ATOM 2260 N N . VAL A 1 284 ? -7.100 -7.353 -18.181 1.00 96.31 284 VAL A N 1
ATOM 2261 C CA . VAL A 1 284 ? -7.453 -6.409 -19.245 1.00 96.31 284 VAL A CA 1
ATOM 2262 C C . VAL A 1 284 ? -7.090 -7.017 -20.594 1.00 96.31 284 VAL A C 1
ATOM 2264 O O . VAL A 1 284 ? -6.057 -7.676 -20.718 1.00 96.31 284 VAL A O 1
ATOM 2267 N N . ASP A 1 285 ? -7.941 -6.823 -21.605 1.00 96.38 285 ASP A N 1
ATOM 2268 C CA . ASP A 1 285 ? -7.617 -7.227 -22.977 1.00 96.38 285 ASP A CA 1
ATOM 2269 C C . ASP A 1 285 ? -6.270 -6.628 -23.397 1.00 96.38 285 ASP A C 1
ATOM 2271 O O . ASP A 1 285 ? -5.995 -5.447 -23.167 1.00 96.38 285 ASP A O 1
ATOM 2275 N N . ILE A 1 286 ? -5.414 -7.456 -23.994 1.00 94.94 286 ILE A N 1
ATOM 2276 C CA . ILE A 1 286 ? -4.032 -7.082 -24.272 1.00 94.94 286 ILE A CA 1
ATOM 2277 C C . ILE A 1 286 ? -3.903 -5.844 -25.171 1.00 94.94 286 ILE A C 1
ATOM 2279 O O . ILE A 1 286 ? -2.903 -5.142 -25.050 1.00 94.94 286 ILE A O 1
ATOM 2283 N N . TYR A 1 287 ? -4.895 -5.542 -26.016 1.00 93.62 287 TYR A N 1
ATOM 2284 C CA . TYR A 1 287 ? -4.923 -4.367 -26.895 1.00 93.62 287 TYR A CA 1
ATOM 2285 C C . TYR A 1 287 ? -5.582 -3.137 -26.259 1.00 93.62 287 TYR A C 1
ATOM 2287 O O . TYR A 1 287 ? -5.462 -2.040 -26.797 1.00 93.62 287 TYR A O 1
ATOM 2295 N N . ASN A 1 288 ? -6.239 -3.293 -25.109 1.00 93.62 288 ASN A N 1
ATOM 2296 C CA . ASN A 1 288 ? -6.963 -2.217 -24.426 1.00 93.62 288 ASN A CA 1
ATOM 2297 C C . ASN A 1 288 ? -6.245 -1.701 -23.173 1.00 93.62 288 ASN A C 1
ATOM 2299 O O . ASN A 1 288 ? -6.799 -0.872 -22.456 1.00 93.62 288 ASN A O 1
ATOM 2303 N N . GLN A 1 289 ? -5.032 -2.183 -22.886 1.00 92.56 289 GLN A N 1
ATOM 2304 C CA . GLN A 1 289 ? -4.240 -1.760 -21.728 1.00 92.56 289 GLN A CA 1
ATOM 2305 C C . GLN A 1 289 ? -3.844 -0.263 -21.776 1.00 92.56 289 GLN A C 1
ATOM 2307 O O . GLN A 1 289 ? -3.754 0.317 -22.862 1.00 92.56 289 GLN A O 1
ATOM 2312 N N . PRO A 1 290 ? -3.528 0.367 -20.624 1.00 91.50 290 PRO A N 1
ATOM 2313 C CA . PRO A 1 290 ? -3.246 1.809 -20.521 1.00 91.50 290 PRO A CA 1
ATOM 2314 C C . PRO A 1 290 ? -2.127 2.329 -21.428 1.00 91.50 290 PRO A C 1
ATOM 2316 O O . PRO A 1 290 ? -2.124 3.497 -21.812 1.00 91.50 290 PRO A O 1
ATOM 2319 N N . ALA A 1 291 ? -1.177 1.470 -21.806 1.00 92.25 291 ALA A N 1
ATOM 2320 C CA . ALA A 1 291 ? -0.057 1.843 -22.663 1.00 92.25 291 ALA A CA 1
ATOM 2321 C C . ALA A 1 291 ? -0.497 2.473 -23.999 1.00 92.25 291 ALA A C 1
ATOM 2323 O O . ALA A 1 291 ? 0.153 3.402 -24.478 1.00 92.25 291 ALA A O 1
ATOM 2324 N N . PHE A 1 292 ? -1.617 2.023 -24.575 1.00 92.75 292 PHE A N 1
ATOM 2325 C CA . PHE A 1 292 ? -2.099 2.486 -25.883 1.00 92.75 292 PHE A CA 1
ATOM 2326 C C . PHE A 1 292 ? -2.783 3.855 -25.858 1.00 92.75 292 PHE A C 1
ATOM 2328 O O . PHE A 1 292 ? -2.998 4.454 -26.912 1.00 92.75 292 PHE A O 1
ATOM 2335 N N . ASP A 1 293 ? -3.031 4.413 -24.671 1.00 90.81 293 ASP A N 1
ATOM 2336 C CA . ASP A 1 293 ? -3.434 5.814 -24.541 1.00 90.81 293 ASP A CA 1
ATOM 2337 C C . ASP A 1 293 ? -2.264 6.777 -24.790 1.00 90.81 293 ASP A C 1
ATOM 2339 O O . ASP A 1 293 ? -2.469 7.991 -24.891 1.00 90.81 293 ASP A O 1
ATOM 2343 N N . HIS A 1 294 ? -1.025 6.272 -24.842 1.00 90.31 294 HIS A N 1
ATOM 2344 C CA . HIS A 1 294 ? 0.133 7.085 -25.179 1.00 90.31 294 HIS A CA 1
ATOM 2345 C C . HIS A 1 294 ? 0.037 7.541 -26.649 1.00 90.31 294 HIS A C 1
ATOM 2347 O O . HIS A 1 294 ? -0.094 6.694 -27.538 1.00 90.31 294 HIS A O 1
ATOM 2353 N N . PRO A 1 295 ? 0.164 8.847 -26.962 1.00 91.31 295 PRO A N 1
ATOM 2354 C CA . PRO A 1 295 ? -0.026 9.357 -28.324 1.00 91.31 295 PRO A CA 1
ATOM 2355 C C . PRO A 1 295 ? 0.851 8.676 -29.381 1.00 91.31 295 PRO A C 1
ATOM 2357 O O . PRO A 1 295 ? 0.395 8.447 -30.499 1.00 91.31 295 PRO A O 1
ATOM 2360 N N . LEU A 1 296 ? 2.084 8.310 -29.013 1.00 92.94 296 LEU A N 1
ATOM 2361 C CA . LEU A 1 296 ? 3.037 7.638 -29.906 1.00 92.94 296 LEU A CA 1
ATOM 2362 C C . LEU A 1 296 ? 2.755 6.137 -30.107 1.00 92.94 296 LEU A C 1
ATOM 2364 O O . LEU A 1 296 ? 3.397 5.521 -30.950 1.00 92.94 296 LEU A O 1
ATOM 2368 N N . LEU A 1 297 ? 1.817 5.541 -29.357 1.00 93.44 297 LEU A N 1
ATOM 2369 C CA . LEU A 1 297 ? 1.576 4.091 -29.347 1.00 93.44 297 LEU A CA 1
ATOM 2370 C C . LEU A 1 297 ? 0.225 3.661 -29.937 1.00 93.44 297 LEU A C 1
ATOM 2372 O O . LEU A 1 297 ? -0.035 2.465 -30.005 1.00 93.44 297 LEU A O 1
ATOM 2376 N N . LYS A 1 298 ? -0.609 4.588 -30.433 1.00 86.94 298 LYS A N 1
ATOM 2377 C CA . LYS A 1 298 ? -1.962 4.283 -30.954 1.00 86.94 298 LYS A CA 1
ATOM 2378 C C . LYS A 1 298 ? -2.011 3.177 -32.019 1.00 86.94 298 LYS A C 1
ATOM 2380 O O . LYS A 1 298 ? -2.982 2.437 -32.075 1.00 86.94 298 LYS A O 1
ATOM 2385 N N . ASN A 1 299 ? -0.967 3.063 -32.843 1.00 88.62 299 ASN A N 1
ATOM 2386 C CA . ASN A 1 299 ? -0.850 2.062 -33.914 1.00 88.62 299 ASN A CA 1
ATOM 2387 C C . ASN A 1 299 ? 0.348 1.118 -33.699 1.00 88.62 299 ASN A C 1
ATOM 2389 O O . ASN A 1 299 ? 0.915 0.590 -34.659 1.00 88.62 299 ASN A O 1
ATOM 2393 N N . HIS A 1 300 ? 0.799 0.960 -32.452 1.00 93.06 300 HIS A N 1
ATOM 2394 C CA . HIS A 1 300 ? 1.966 0.141 -32.149 1.00 93.06 300 HIS A CA 1
ATOM 2395 C C . HIS A 1 300 ? 1.674 -1.349 -32.385 1.00 93.06 300 HIS A C 1
ATOM 2397 O O . HIS A 1 300 ? 0.651 -1.876 -31.952 1.00 93.06 300 HIS A O 1
ATOM 2403 N N . THR A 1 301 ? 2.589 -2.046 -33.063 1.00 93.56 301 THR A N 1
ATOM 2404 C CA . THR A 1 301 ? 2.464 -3.491 -33.305 1.00 93.56 301 THR A CA 1
ATOM 2405 C C . THR A 1 301 ? 2.952 -4.269 -32.093 1.00 93.56 301 THR A C 1
ATOM 2407 O O . THR A 1 301 ? 4.109 -4.155 -31.699 1.00 93.56 301 THR A O 1
ATOM 2410 N N . LEU A 1 302 ? 2.075 -5.090 -31.521 1.00 93.88 302 LEU A N 1
ATOM 2411 C CA . LEU A 1 302 ? 2.341 -5.755 -30.256 1.00 93.88 302 LEU A CA 1
ATOM 2412 C C . LEU A 1 302 ? 3.417 -6.850 -30.362 1.00 93.88 302 LEU A C 1
ATOM 2414 O O . LEU A 1 302 ? 3.325 -7.765 -31.181 1.00 93.88 302 LEU A O 1
ATOM 2418 N N . GLN A 1 303 ? 4.408 -6.799 -29.469 1.00 93.62 303 GLN A N 1
ATOM 2419 C CA . GLN A 1 303 ? 5.466 -7.800 -29.346 1.00 93.62 303 GLN A CA 1
ATOM 2420 C C . GLN A 1 303 ? 5.235 -8.739 -28.148 1.00 93.62 303 GLN A C 1
ATOM 2422 O O . GLN A 1 303 ? 5.491 -8.382 -27.005 1.00 93.62 303 GLN A O 1
ATOM 2427 N N . MET A 1 304 ? 4.817 -9.984 -28.408 1.00 91.00 304 MET A N 1
ATOM 2428 C CA . MET A 1 304 ? 4.563 -10.987 -27.350 1.00 91.00 304 MET A CA 1
ATOM 2429 C C . MET A 1 304 ? 5.826 -11.625 -26.758 1.00 91.00 304 MET A C 1
ATOM 2431 O O . MET A 1 304 ? 5.784 -12.221 -25.684 1.00 91.00 304 MET A O 1
ATOM 2435 N N . LYS A 1 305 ? 6.942 -11.586 -27.487 1.00 87.94 305 LYS A N 1
ATOM 2436 C CA . LYS A 1 305 ? 8.227 -12.149 -27.063 1.00 87.94 305 LYS A CA 1
ATOM 2437 C C . LYS A 1 305 ? 9.369 -11.494 -27.825 1.00 87.94 305 LYS A C 1
ATOM 2439 O O . LYS A 1 305 ? 9.181 -11.004 -28.939 1.00 87.94 305 LYS A O 1
ATOM 2444 N N . ALA A 1 306 ? 10.565 -11.535 -27.254 1.00 85.00 306 ALA A N 1
ATOM 2445 C CA . ALA A 1 306 ? 11.767 -11.183 -27.988 1.00 85.00 306 ALA A CA 1
ATOM 2446 C C . ALA A 1 306 ? 12.007 -12.145 -29.157 1.00 85.00 306 ALA A C 1
ATOM 2448 O O . ALA A 1 306 ? 11.724 -13.345 -29.078 1.00 85.00 306 ALA A O 1
ATOM 2449 N N . THR A 1 307 ? 12.581 -11.615 -30.230 1.00 84.62 307 THR A N 1
ATOM 2450 C CA . THR A 1 307 ? 12.980 -12.389 -31.407 1.00 84.62 307 THR A CA 1
ATOM 2451 C C . THR A 1 307 ? 14.138 -13.326 -31.068 1.00 84.62 307 THR A C 1
ATOM 2453 O O . THR A 1 307 ? 14.253 -14.422 -31.618 1.00 84.62 307 THR A O 1
ATOM 2456 N N . ARG A 1 308 ? 15.004 -12.907 -30.138 1.00 78.94 308 ARG A N 1
ATOM 2457 C CA . ARG A 1 308 ? 16.117 -13.705 -29.627 1.00 78.94 308 ARG A CA 1
ATOM 2458 C C . ARG A 1 308 ? 16.336 -13.407 -28.149 1.00 78.94 308 ARG A C 1
ATOM 2460 O O . ARG A 1 308 ? 16.595 -12.263 -27.794 1.00 78.94 308 ARG A O 1
ATOM 2467 N N . LEU A 1 309 ? 16.286 -14.444 -27.317 1.00 79.31 309 LEU A N 1
ATOM 2468 C CA . LEU A 1 309 ? 16.681 -14.332 -25.915 1.00 79.31 309 LEU A CA 1
ATOM 2469 C C . LEU A 1 309 ? 18.209 -14.147 -25.800 1.00 79.31 309 LEU A C 1
ATOM 2471 O O . LEU A 1 309 ? 18.944 -14.712 -26.623 1.00 79.31 309 LEU A O 1
ATOM 2475 N N . PRO A 1 310 ? 18.700 -13.403 -24.792 1.00 70.94 310 PRO A N 1
ATOM 2476 C CA . PRO A 1 310 ? 20.125 -13.278 -24.521 1.00 70.94 310 PRO A CA 1
ATOM 2477 C C . PRO A 1 310 ? 20.778 -14.642 -24.289 1.00 70.94 310 PRO A C 1
ATOM 2479 O O . PRO A 1 310 ? 20.175 -15.556 -23.719 1.00 70.94 310 PRO A O 1
ATOM 2482 N N . LYS A 1 311 ? 22.023 -14.791 -24.747 1.00 68.31 311 LYS A N 1
ATOM 2483 C CA . LYS A 1 311 ? 22.788 -16.024 -24.546 1.00 68.31 311 LYS A CA 1
ATOM 2484 C C . LYS A 1 311 ? 23.479 -15.994 -23.188 1.00 68.31 311 LYS A C 1
ATOM 2486 O O . LYS A 1 311 ? 24.515 -15.354 -23.037 1.00 68.31 311 LYS A O 1
ATOM 2491 N N . TYR A 1 312 ? 22.943 -16.747 -22.239 1.00 62.97 312 TYR A N 1
ATOM 2492 C CA . TYR A 1 312 ? 23.600 -17.003 -20.962 1.00 62.97 312 TYR A CA 1
ATOM 2493 C C . TYR A 1 312 ? 24.468 -18.261 -21.079 1.00 62.97 312 TYR A C 1
ATOM 2495 O O . TYR A 1 312 ? 23.944 -19.353 -21.284 1.00 62.97 312 TYR A O 1
ATOM 2503 N N . ASN A 1 313 ? 25.791 -18.122 -20.958 1.00 50.28 313 ASN A N 1
ATOM 2504 C CA . ASN A 1 313 ? 26.736 -19.249 -20.920 1.00 50.28 313 ASN A CA 1
ATOM 2505 C C . ASN A 1 313 ? 26.789 -19.900 -19.522 1.00 50.28 313 ASN A C 1
ATOM 2507 O O . ASN A 1 313 ? 27.873 -20.170 -19.011 1.00 50.28 313 ASN A O 1
ATOM 2511 N N . ASP A 1 314 ? 25.639 -20.126 -18.886 1.00 52.72 314 ASP A N 1
ATOM 2512 C CA . ASP A 1 314 ? 25.580 -20.724 -17.551 1.00 52.72 314 ASP A CA 1
ATOM 2513 C C . ASP A 1 314 ? 25.007 -22.145 -17.625 1.00 52.72 314 ASP A C 1
ATOM 2515 O O . ASP A 1 314 ? 23.813 -22.352 -17.829 1.00 52.72 314 ASP A O 1
ATOM 2519 N N . ASN A 1 315 ? 25.888 -23.132 -17.426 1.00 41.50 315 ASN A N 1
ATOM 2520 C CA . ASN A 1 315 ? 25.554 -24.546 -17.203 1.00 41.50 315 ASN A CA 1
ATOM 2521 C C . ASN A 1 315 ? 25.049 -24.809 -15.767 1.00 41.50 315 ASN A C 1
ATOM 2523 O O . ASN A 1 315 ? 25.014 -25.952 -15.313 1.00 41.50 315 ASN A O 1
ATOM 2527 N N . THR A 1 316 ? 24.706 -23.767 -15.010 1.00 46.97 316 THR A N 1
ATOM 2528 C CA . THR A 1 316 ? 24.279 -23.890 -13.618 1.00 46.97 316 THR A CA 1
ATOM 2529 C C . THR A 1 316 ? 22.771 -24.128 -13.561 1.00 46.97 316 THR A C 1
ATOM 2531 O O . THR A 1 316 ? 21.978 -23.406 -14.166 1.00 46.97 316 THR A O 1
ATOM 2534 N N . ASN A 1 317 ? 22.362 -25.181 -12.846 1.00 42.41 317 ASN A N 1
ATOM 2535 C CA . ASN A 1 317 ? 20.962 -25.444 -12.525 1.00 42.41 317 ASN A CA 1
ATOM 2536 C C . ASN A 1 317 ? 20.382 -24.197 -11.845 1.00 42.41 317 ASN A C 1
ATOM 2538 O O . ASN A 1 317 ? 20.641 -23.972 -10.663 1.00 42.41 317 ASN A O 1
ATOM 2542 N N . ARG A 1 318 ? 19.610 -23.380 -12.580 1.00 52.28 318 ARG A N 1
ATOM 2543 C CA . ARG A 1 318 ? 18.800 -22.316 -11.975 1.00 52.28 318 ARG A CA 1
ATOM 2544 C C . ARG A 1 318 ? 17.949 -22.991 -10.898 1.00 52.28 318 ARG A C 1
ATOM 2546 O O . ARG A 1 318 ? 17.203 -23.911 -11.253 1.00 52.28 318 ARG A O 1
ATOM 2553 N N . PRO A 1 319 ? 18.043 -22.608 -9.612 1.00 44.91 319 PRO A N 1
ATOM 2554 C CA . PRO A 1 319 ? 17.050 -23.050 -8.653 1.00 44.91 319 PRO A CA 1
ATOM 2555 C C . PRO A 1 319 ? 15.716 -22.558 -9.200 1.00 44.91 319 PRO A C 1
ATOM 2557 O O . PRO A 1 319 ? 15.498 -21.354 -9.317 1.00 44.91 319 PRO A O 1
ATOM 2560 N N . SER A 1 320 ? 14.869 -23.487 -9.658 1.00 42.28 320 SER A N 1
ATOM 2561 C CA . SER A 1 320 ? 13.558 -23.115 -10.167 1.00 42.28 320 SER A CA 1
ATOM 2562 C C . SER A 1 320 ? 12.882 -22.357 -9.041 1.00 42.28 320 SER A C 1
ATOM 2564 O O . SER A 1 320 ? 12.706 -22.925 -7.957 1.00 42.28 320 SER A O 1
ATOM 2566 N N . THR A 1 321 ? 12.525 -21.101 -9.272 1.00 47.00 321 THR A N 1
ATOM 2567 C CA . THR A 1 321 ? 11.659 -20.350 -8.377 1.00 47.00 321 THR A CA 1
ATOM 2568 C C . THR A 1 321 ? 10.288 -21.025 -8.428 1.00 47.00 321 THR A C 1
ATOM 2570 O O . THR A 1 321 ? 9.374 -20.611 -9.134 1.00 47.00 321 THR A O 1
ATOM 2573 N N . LYS A 1 322 ? 10.145 -22.141 -7.697 1.00 39.66 322 LYS A N 1
ATOM 2574 C CA . LYS A 1 322 ? 8.874 -22.793 -7.367 1.00 39.66 322 LYS A CA 1
ATOM 2575 C C . LYS A 1 322 ? 8.158 -21.905 -6.354 1.00 39.66 322 LYS A C 1
ATOM 2577 O O . LYS A 1 322 ? 7.968 -22.263 -5.200 1.00 39.66 322 LYS A O 1
ATOM 2582 N N . GLY A 1 323 ? 7.835 -20.700 -6.795 1.00 49.16 323 GLY A N 1
ATOM 2583 C CA . GLY A 1 323 ? 6.960 -19.771 -6.118 1.00 49.16 323 GLY A CA 1
ATOM 2584 C C . GLY A 1 323 ? 5.584 -19.846 -6.753 1.00 49.16 323 GLY A C 1
ATOM 2585 O O . GLY A 1 323 ? 5.460 -19.866 -7.979 1.00 49.16 323 GLY A O 1
ATOM 2586 N N . SER A 1 324 ? 4.541 -19.888 -5.931 1.00 50.00 324 SER A N 1
ATOM 2587 C CA . SER A 1 324 ? 3.178 -19.693 -6.414 1.00 50.00 324 SER A CA 1
ATOM 2588 C C . SER A 1 324 ? 3.005 -18.222 -6.787 1.00 50.00 324 SER A C 1
ATOM 2590 O O . SER A 1 324 ? 2.653 -17.407 -5.938 1.00 50.00 324 SER A O 1
ATOM 2592 N N . PHE A 1 325 ? 3.248 -17.870 -8.050 1.00 59.94 325 PHE A N 1
ATOM 2593 C CA . PHE A 1 325 ? 2.747 -16.606 -8.590 1.00 59.94 325 PHE A CA 1
ATOM 2594 C C . PHE A 1 325 ? 1.210 -16.559 -8.456 1.00 59.94 325 PHE A C 1
ATOM 2596 O O . PHE A 1 325 ? 0.577 -17.621 -8.400 1.00 59.94 325 PHE A O 1
ATOM 2603 N N . PRO A 1 326 ? 0.593 -15.364 -8.393 1.00 59.59 326 PRO A N 1
ATOM 2604 C CA . PRO A 1 326 ? -0.857 -15.220 -8.291 1.00 59.59 326 PRO A CA 1
ATOM 2605 C C . PRO A 1 326 ? -1.627 -15.958 -9.398 1.00 59.59 326 PRO A C 1
ATOM 2607 O O . PRO A 1 326 ? -1.065 -16.441 -10.389 1.00 59.59 326 PRO A O 1
ATOM 2610 N N . LYS A 1 327 ? -2.958 -16.006 -9.246 1.00 74.50 327 LYS A N 1
ATOM 2611 C CA . LYS A 1 327 ? -3.877 -16.507 -10.280 1.00 74.50 327 LYS A CA 1
ATOM 2612 C C . LYS A 1 327 ? -3.521 -15.904 -11.647 1.00 74.50 327 LYS A C 1
ATOM 2614 O O . LYS A 1 327 ? -3.337 -14.701 -11.781 1.00 74.50 327 LYS A O 1
ATOM 2619 N N . ARG A 1 328 ? -3.438 -16.757 -12.671 1.00 86.12 328 ARG A N 1
ATOM 2620 C CA . ARG A 1 328 ? -3.141 -16.342 -14.048 1.00 86.12 328 ARG A CA 1
ATOM 2621 C C . ARG A 1 328 ? -4.384 -15.749 -14.714 1.00 86.12 328 ARG A C 1
ATOM 2623 O O . ARG A 1 328 ? -5.463 -16.339 -14.621 1.00 86.12 328 ARG A O 1
ATOM 2630 N N . CYS A 1 329 ? -4.208 -14.654 -15.444 1.00 93.00 329 CYS A N 1
ATOM 2631 C CA . CYS A 1 329 ? -5.242 -14.111 -16.318 1.00 93.00 329 CYS A CA 1
ATOM 2632 C C . CYS A 1 329 ? -5.498 -14.996 -17.561 1.00 93.00 329 CYS A C 1
ATOM 2634 O O . CYS A 1 329 ? -4.592 -15.709 -18.005 1.00 93.00 329 CYS A O 1
ATOM 2636 N N . PRO A 1 330 ? -6.723 -14.998 -18.125 1.00 94.62 330 PRO A N 1
ATOM 2637 C CA . PRO A 1 330 ? -7.043 -15.752 -19.340 1.00 94.62 330 PRO A CA 1
ATOM 2638 C C . PRO A 1 330 ? -6.148 -15.390 -20.536 1.00 94.62 330 PRO A C 1
ATOM 2640 O O . PRO A 1 330 ? -5.646 -14.271 -20.643 1.00 94.62 330 PRO A O 1
ATOM 2643 N N . THR A 1 331 ? -5.977 -16.321 -21.476 1.00 93.19 331 THR A N 1
ATOM 2644 C CA . THR A 1 331 ? -5.264 -16.052 -22.736 1.00 93.19 331 THR A CA 1
ATOM 2645 C C . THR A 1 331 ? -5.883 -14.858 -23.465 1.00 93.19 331 THR A C 1
ATOM 2647 O O . THR A 1 331 ? -7.103 -14.748 -23.529 1.00 93.19 331 THR A O 1
ATOM 2650 N N . GLY A 1 332 ? -5.043 -13.980 -24.023 1.00 93.75 332 GLY A N 1
ATOM 2651 C CA . GLY A 1 332 ? -5.491 -12.742 -24.676 1.00 93.75 332 GLY A CA 1
ATOM 2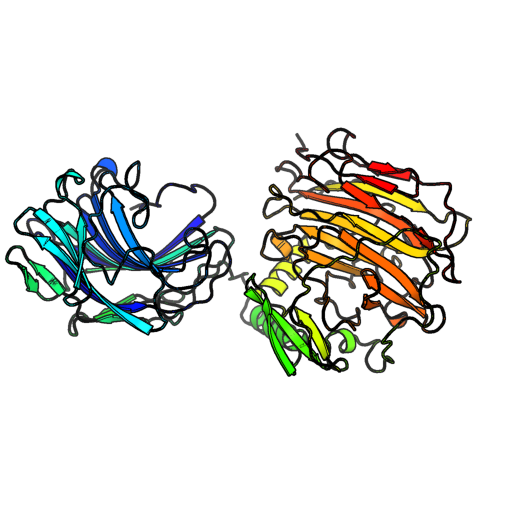652 C C . GLY A 1 332 ? -5.611 -11.543 -23.730 1.00 93.75 332 GLY A C 1
ATOM 2653 O O . GLY A 1 332 ? -5.876 -10.438 -24.189 1.00 93.75 332 GLY A O 1
ATOM 2654 N N . THR A 1 333 ? -5.369 -11.736 -22.429 1.00 96.31 333 THR A N 1
ATOM 2655 C CA . THR A 1 333 ? -5.405 -10.667 -21.422 1.00 96.31 333 THR A CA 1
ATOM 2656 C C . THR A 1 333 ? -4.086 -10.553 -20.660 1.00 96.31 333 THR A C 1
ATOM 2658 O O . THR A 1 333 ? -3.302 -11.506 -20.587 1.00 96.31 333 THR A O 1
ATOM 2661 N N . VAL A 1 334 ? -3.856 -9.381 -20.075 1.00 95.50 334 VAL A N 1
ATOM 2662 C CA . VAL A 1 334 ? -2.725 -9.066 -19.193 1.00 95.50 334 VAL A CA 1
ATOM 2663 C C . VAL A 1 334 ? -3.236 -8.750 -17.795 1.00 95.50 334 VAL A C 1
ATOM 2665 O O . VAL A 1 334 ? -4.359 -8.277 -17.640 1.00 95.50 334 VAL A O 1
ATOM 2668 N N . VAL A 1 335 ? -2.436 -9.048 -16.773 1.00 94.94 335 VAL A N 1
ATOM 2669 C CA . VAL A 1 335 ? -2.817 -8.789 -15.377 1.00 94.94 335 VAL A CA 1
ATOM 2670 C C . VAL A 1 335 ? -2.393 -7.382 -14.979 1.00 94.94 335 VAL A C 1
ATOM 2672 O O . VAL A 1 335 ? -1.211 -7.114 -14.943 1.00 94.94 335 VAL A O 1
ATOM 2675 N N . ILE A 1 336 ? -3.302 -6.476 -14.655 1.00 94.25 336 ILE A N 1
ATOM 2676 C CA . ILE A 1 336 ? -2.961 -5.100 -14.269 1.00 94.25 336 ILE A CA 1
ATOM 2677 C C . ILE A 1 336 ? -3.384 -4.886 -12.820 1.00 94.25 336 ILE A C 1
ATOM 2679 O O . ILE A 1 336 ? -4.518 -5.196 -12.463 1.00 94.25 336 ILE A O 1
ATOM 2683 N N . ARG A 1 337 ? -2.492 -4.366 -11.967 1.00 91.88 337 ARG A N 1
ATOM 2684 C CA . ARG A 1 337 ? -2.897 -3.897 -10.631 1.00 91.88 337 ARG A CA 1
ATOM 2685 C C . ARG A 1 337 ? -3.837 -2.705 -10.809 1.00 91.88 337 ARG A C 1
ATOM 2687 O O . ARG A 1 337 ? -3.446 -1.712 -11.422 1.00 91.88 337 ARG A O 1
ATOM 2694 N N . ARG A 1 338 ? -5.050 -2.798 -10.262 1.00 89.19 338 ARG A N 1
ATOM 2695 C CA . ARG A 1 338 ? -6.020 -1.701 -10.295 1.00 89.19 338 ARG A CA 1
ATOM 2696 C C . ARG A 1 338 ? -5.461 -0.504 -9.534 1.00 89.19 338 ARG A C 1
ATOM 2698 O O . ARG A 1 338 ? -5.007 -0.659 -8.404 1.00 89.19 338 ARG A O 1
ATOM 2705 N N . THR A 1 339 ? -5.518 0.669 -10.152 1.00 87.81 339 THR A N 1
ATOM 2706 C CA . THR A 1 339 ? -5.118 1.926 -9.517 1.00 87.81 339 THR A CA 1
ATOM 2707 C C . THR A 1 339 ? -6.286 2.474 -8.704 1.00 87.81 339 THR A C 1
ATOM 2709 O O . THR A 1 339 ? -7.389 2.626 -9.228 1.00 87.81 339 THR A O 1
ATOM 2712 N N . THR A 1 340 ? -6.070 2.755 -7.424 1.00 83.38 340 THR A N 1
ATOM 2713 C CA . THR A 1 340 ? -7.046 3.445 -6.569 1.00 83.38 340 THR A CA 1
ATOM 2714 C C . THR A 1 340 ? -6.875 4.959 -6.652 1.00 83.38 340 THR A C 1
ATOM 2716 O O . THR A 1 340 ? -5.862 5.469 -7.140 1.00 83.38 340 THR A O 1
ATOM 2719 N N . LYS A 1 341 ? -7.880 5.703 -6.189 1.00 75.56 341 LYS A N 1
ATOM 2720 C CA . LYS A 1 341 ? -7.808 7.165 -6.145 1.00 75.56 341 LYS A CA 1
ATOM 2721 C C . LYS A 1 341 ? -6.681 7.609 -5.218 1.00 75.56 341 LYS A C 1
ATOM 2723 O O . LYS A 1 341 ? -5.913 8.505 -5.544 1.00 75.56 341 LYS A O 1
ATOM 2728 N N . GLU A 1 342 ? -6.507 6.895 -4.118 1.00 72.00 342 GLU A N 1
ATOM 2729 C CA . GLU A 1 342 ? -5.438 7.095 -3.154 1.00 72.00 342 GLU A CA 1
ATOM 2730 C C . GLU A 1 342 ? -4.063 6.814 -3.776 1.00 72.00 342 GLU A C 1
ATOM 2732 O O . GLU A 1 342 ? -3.130 7.577 -3.529 1.00 72.00 342 GLU A O 1
ATOM 2737 N N . ASP A 1 343 ? -3.931 5.777 -4.615 1.00 77.12 343 ASP A N 1
ATOM 2738 C CA . ASP A 1 343 ? -2.688 5.497 -5.351 1.00 77.12 343 ASP A CA 1
ATOM 2739 C C . ASP A 1 343 ? -2.298 6.688 -6.238 1.00 77.12 343 ASP A C 1
ATOM 2741 O O . ASP A 1 343 ? -1.136 7.097 -6.246 1.00 77.12 343 ASP A O 1
ATOM 2745 N N . LEU A 1 344 ? -3.264 7.273 -6.961 1.00 76.69 344 LEU A N 1
ATOM 2746 C CA . LEU A 1 344 ? -3.017 8.437 -7.817 1.00 76.69 344 LEU A CA 1
ATOM 2747 C C . LEU A 1 344 ? -2.548 9.641 -7.022 1.00 76.69 344 LEU A C 1
ATOM 2749 O O . LEU A 1 344 ? -1.611 10.330 -7.428 1.00 76.69 344 LEU A O 1
ATOM 2753 N N . ILE A 1 345 ? -3.178 9.904 -5.884 1.00 72.50 345 ILE A N 1
ATOM 2754 C CA . ILE A 1 345 ? -2.848 11.109 -5.143 1.00 72.50 345 ILE A CA 1
ATOM 2755 C C . ILE A 1 345 ? -1.525 10.940 -4.387 1.00 72.50 345 ILE A C 1
ATOM 2757 O O . ILE A 1 345 ? -0.706 11.865 -4.374 1.00 72.50 345 ILE A O 1
ATOM 2761 N N . ARG A 1 346 ? -1.234 9.739 -3.866 1.00 75.00 346 ARG A N 1
ATOM 2762 C CA . ARG A 1 346 ? 0.112 9.383 -3.390 1.00 75.00 346 ARG A CA 1
ATOM 2763 C C . ARG A 1 346 ? 1.150 9.542 -4.497 1.00 75.00 346 ARG A C 1
ATOM 2765 O O . ARG A 1 346 ? 2.171 10.186 -4.269 1.00 75.00 346 ARG A O 1
ATOM 2772 N N . ALA A 1 347 ? 0.875 9.053 -5.707 1.00 73.38 347 ALA A N 1
ATOM 2773 C CA . ALA A 1 347 ? 1.774 9.198 -6.848 1.00 73.38 347 ALA A CA 1
ATOM 2774 C C . ALA A 1 347 ? 2.020 10.670 -7.221 1.00 73.38 347 ALA A C 1
ATOM 2776 O O . ALA A 1 347 ? 3.171 11.041 -7.450 1.00 73.38 347 ALA A O 1
ATOM 2777 N N . ARG A 1 348 ? 0.986 11.524 -7.226 1.00 71.81 348 ARG A N 1
ATOM 2778 C CA . ARG A 1 348 ? 1.115 12.973 -7.474 1.00 71.81 348 ARG A CA 1
ATOM 2779 C C . ARG A 1 348 ? 1.937 13.661 -6.383 1.00 71.81 348 ARG A C 1
ATOM 2781 O O . ARG A 1 348 ? 2.883 14.381 -6.698 1.00 71.81 348 ARG A O 1
ATOM 2788 N N . LYS A 1 349 ? 1.632 13.411 -5.106 1.00 66.00 349 LYS A N 1
ATOM 2789 C CA . LYS A 1 349 ? 2.374 13.973 -3.964 1.00 66.00 349 LYS A CA 1
ATOM 2790 C C . LYS A 1 349 ? 3.844 13.552 -3.999 1.00 66.00 349 LYS A C 1
ATOM 2792 O O . LYS A 1 349 ? 4.724 14.399 -3.875 1.00 66.00 349 LYS A O 1
ATOM 2797 N N . TYR A 1 350 ? 4.098 12.267 -4.238 1.00 65.56 350 TYR A N 1
ATOM 2798 C CA . TYR A 1 350 ? 5.442 11.721 -4.382 1.00 65.56 350 TYR A CA 1
ATOM 2799 C C . TYR A 1 350 ? 6.169 12.357 -5.571 1.00 65.56 350 TYR A C 1
ATOM 2801 O O . TYR A 1 350 ? 7.284 12.839 -5.418 1.00 65.56 350 TYR A O 1
ATOM 2809 N N . ALA A 1 351 ? 5.519 12.467 -6.734 1.00 62.12 351 ALA A N 1
ATOM 2810 C CA . ALA A 1 351 ? 6.087 13.126 -7.905 1.00 62.12 351 ALA A CA 1
ATOM 2811 C C . ALA A 1 351 ? 6.458 14.589 -7.615 1.00 62.12 351 ALA A C 1
ATOM 2813 O O . ALA A 1 351 ? 7.581 14.982 -7.909 1.00 62.12 351 ALA A O 1
ATOM 2814 N N . HIS A 1 352 ? 5.603 15.376 -6.960 1.00 54.81 352 HIS A N 1
ATOM 2815 C CA . HIS A 1 352 ? 5.954 16.743 -6.554 1.00 54.81 352 HIS A CA 1
ATOM 2816 C C . HIS A 1 352 ? 7.159 16.801 -5.599 1.00 54.81 352 HIS A C 1
ATOM 2818 O O . HIS A 1 352 ? 7.959 17.734 -5.675 1.00 54.81 352 HIS A O 1
ATOM 2824 N N . GLN A 1 353 ? 7.324 15.800 -4.731 1.00 51.53 353 GLN A N 1
ATOM 2825 C CA . GLN A 1 353 ? 8.447 15.710 -3.793 1.00 51.53 353 GLN A CA 1
ATOM 2826 C C . GLN A 1 353 ? 9.746 15.204 -4.450 1.00 51.53 353 GLN A C 1
ATOM 2828 O O . GLN A 1 353 ? 10.840 15.589 -4.028 1.00 51.53 353 GLN A O 1
ATOM 2833 N N . THR A 1 354 ? 9.657 14.371 -5.496 1.00 50.25 354 THR A N 1
ATOM 2834 C CA . THR A 1 354 ? 10.806 13.641 -6.066 1.00 50.25 354 THR A CA 1
ATOM 2835 C C . THR A 1 354 ? 11.098 13.912 -7.547 1.00 50.25 354 THR A C 1
ATOM 2837 O O . THR A 1 354 ? 12.098 13.398 -8.051 1.00 50.25 354 THR A O 1
ATOM 2840 N N . GLN A 1 355 ? 10.296 14.708 -8.269 1.00 43.78 355 GLN A N 1
ATOM 2841 C CA . GLN A 1 355 ? 10.452 14.992 -9.714 1.00 43.78 355 GLN A CA 1
ATOM 2842 C C . GLN A 1 355 ? 11.823 15.588 -10.070 1.00 43.78 355 GLN A C 1
ATOM 2844 O O . GLN A 1 355 ? 12.365 15.316 -11.136 1.00 43.78 355 GLN A O 1
ATOM 2849 N N . SER A 1 356 ? 12.458 16.331 -9.161 1.00 39.31 356 SER A N 1
ATOM 2850 C CA . SER A 1 356 ? 13.820 16.844 -9.365 1.00 39.31 356 SER A CA 1
ATOM 2851 C C . SER A 1 356 ? 14.935 15.830 -9.043 1.00 39.31 356 SER A C 1
ATOM 2853 O O . SER A 1 356 ? 16.106 16.118 -9.319 1.00 39.31 356 SER A O 1
ATOM 2855 N N . ARG A 1 357 ? 14.600 14.650 -8.490 1.00 50.50 357 ARG A N 1
ATOM 2856 C CA . ARG A 1 357 ? 15.509 13.818 -7.674 1.00 50.50 357 ARG A CA 1
ATOM 2857 C C . ARG A 1 357 ? 15.751 12.379 -8.166 1.00 50.50 357 ARG A C 1
ATOM 2859 O O . ARG A 1 357 ? 16.700 11.767 -7.700 1.00 50.50 357 ARG A O 1
ATOM 2866 N N . MET A 1 358 ? 14.993 11.853 -9.136 1.00 44.38 358 MET A N 1
ATOM 2867 C CA . MET A 1 358 ? 15.170 10.486 -9.689 1.00 44.38 358 MET A CA 1
ATOM 2868 C C . MET A 1 358 ? 16.351 10.319 -10.678 1.00 44.38 358 MET A C 1
ATOM 2870 O O . MET A 1 358 ? 16.338 9.445 -11.545 1.00 44.38 358 MET A O 1
ATOM 2874 N N . GLN A 1 359 ? 17.366 11.182 -10.615 1.00 50.72 359 GLN A N 1
ATOM 2875 C CA . GLN A 1 359 ? 18.381 11.291 -11.668 1.00 50.72 359 GLN A CA 1
ATOM 2876 C C . GLN A 1 359 ? 19.551 10.307 -11.452 1.00 50.72 359 GLN A C 1
ATOM 2878 O O . GLN A 1 359 ? 20.026 10.153 -10.326 1.00 50.72 359 GLN A O 1
ATOM 2883 N N . PRO A 1 360 ? 20.054 9.642 -12.508 1.00 44.81 360 PRO A N 1
ATOM 2884 C CA . PRO A 1 360 ? 21.359 8.988 -12.486 1.00 44.81 360 PRO A CA 1
ATOM 2885 C C . PRO A 1 360 ? 22.495 10.013 -12.319 1.00 44.81 360 PRO A C 1
ATOM 2887 O O . PRO A 1 360 ? 22.380 11.189 -12.663 1.00 44.81 360 PRO A O 1
ATOM 2890 N N . LEU A 1 361 ? 23.595 9.536 -11.746 1.00 47.31 361 LEU A N 1
ATOM 2891 C CA . LEU A 1 361 ? 24.502 10.289 -10.874 1.00 47.31 361 LEU A CA 1
ATOM 2892 C C . LEU A 1 361 ? 25.435 11.323 -11.530 1.00 47.31 361 LEU A C 1
ATOM 2894 O O . LEU A 1 361 ? 26.207 11.957 -10.821 1.00 47.31 361 LEU A O 1
ATOM 2898 N N . GLU A 1 362 ? 25.365 11.570 -12.837 1.00 39.25 362 GLU A N 1
ATOM 2899 C CA . GLU A 1 362 ? 26.188 12.628 -13.452 1.00 39.25 362 GLU A CA 1
ATOM 2900 C C . GLU A 1 362 ? 25.523 14.024 -13.419 1.00 39.25 362 GLU A C 1
ATOM 2902 O O . GLU A 1 362 ? 26.156 15.013 -13.783 1.00 39.25 362 GLU A O 1
ATOM 2907 N N . ALA A 1 363 ? 24.287 14.150 -12.903 1.00 33.34 363 ALA A N 1
ATOM 2908 C CA . ALA A 1 363 ? 23.533 15.415 -12.872 1.00 33.34 363 ALA A CA 1
ATOM 2909 C C . ALA A 1 363 ? 23.283 16.036 -11.474 1.00 33.34 363 ALA A C 1
ATOM 2911 O O . ALA A 1 363 ? 22.580 17.048 -11.383 1.00 33.34 363 ALA A O 1
ATOM 2912 N N . GLN A 1 364 ? 23.839 15.487 -10.386 1.00 37.09 364 GLN A N 1
ATOM 2913 C CA . GLN A 1 364 ? 23.670 16.041 -9.033 1.00 37.09 364 GLN A CA 1
ATOM 2914 C C . GLN A 1 364 ? 25.019 16.361 -8.376 1.00 37.09 364 GLN A C 1
ATOM 2916 O O . GLN A 1 364 ? 25.615 15.544 -7.683 1.00 37.09 364 GLN A O 1
ATOM 2921 N N . GLN A 1 365 ? 25.464 17.612 -8.526 1.00 31.06 365 GLN A N 1
ATOM 2922 C CA . GLN A 1 365 ? 26.138 18.270 -7.407 1.00 31.06 365 GLN A CA 1
ATOM 2923 C C . GLN A 1 365 ? 25.145 18.310 -6.241 1.00 31.06 365 GLN A C 1
ATOM 2925 O O . GLN A 1 365 ? 23.972 18.611 -6.464 1.00 31.06 365 GLN A O 1
ATOM 2930 N N . MET A 1 366 ? 25.622 17.975 -5.039 1.00 35.72 366 MET A N 1
ATOM 2931 C CA . MET A 1 366 ? 24.883 17.988 -3.773 1.00 35.72 366 MET A CA 1
ATOM 2932 C C . MET A 1 366 ? 23.974 19.221 -3.669 1.00 35.72 366 MET A C 1
ATOM 2934 O O . MET A 1 366 ? 24.415 20.302 -3.284 1.00 35.72 366 MET A O 1
ATOM 2938 N N . ALA A 1 367 ? 22.702 19.067 -4.024 1.00 30.73 367 ALA A N 1
ATOM 2939 C CA . ALA A 1 367 ? 21.696 20.086 -3.794 1.00 30.73 367 ALA A CA 1
ATOM 2940 C C . ALA A 1 367 ? 21.017 19.746 -2.471 1.00 30.73 367 ALA A C 1
ATOM 2942 O O . ALA A 1 367 ? 20.028 19.018 -2.413 1.00 30.73 367 ALA A O 1
ATOM 2943 N N . ASP A 1 368 ? 21.617 20.259 -1.406 1.00 38.62 368 ASP A N 1
ATOM 2944 C CA . ASP A 1 368 ? 21.009 20.379 -0.092 1.00 38.62 368 ASP A CA 1
ATOM 2945 C C . ASP A 1 368 ? 19.773 21.281 -0.213 1.00 38.62 368 ASP A C 1
ATOM 2947 O O . ASP A 1 368 ? 19.901 22.500 -0.313 1.00 38.62 368 ASP A O 1
ATOM 2951 N N . VAL A 1 369 ? 18.572 20.697 -0.308 1.00 37.03 369 VAL A N 1
ATOM 2952 C CA . VAL A 1 369 ? 17.324 21.473 -0.334 1.00 37.03 369 VAL A CA 1
ATOM 2953 C C . VAL A 1 369 ? 16.217 20.767 0.451 1.00 37.03 369 VAL A C 1
ATOM 2955 O O . VAL A 1 369 ? 15.781 19.661 0.118 1.00 37.03 369 VAL A O 1
ATOM 2958 N N . SER A 1 370 ? 15.775 21.479 1.487 1.00 37.62 370 SER A N 1
ATOM 2959 C CA . SER A 1 370 ? 14.506 21.442 2.221 1.00 37.62 370 SER A CA 1
ATOM 2960 C C . SER A 1 370 ? 13.655 20.172 2.057 1.00 37.62 370 SER A C 1
ATOM 2962 O O . SER A 1 370 ? 12.824 20.093 1.154 1.00 37.62 370 SER A O 1
ATOM 2964 N N . GLY A 1 371 ? 13.829 19.197 2.958 1.00 49.69 371 GLY A N 1
ATOM 2965 C CA . GLY A 1 371 ? 12.807 18.172 3.239 1.00 49.69 371 GLY A CA 1
ATOM 2966 C C . GLY A 1 371 ? 13.241 16.700 3.203 1.00 49.69 371 GLY A C 1
ATOM 2967 O O . GLY A 1 371 ? 12.469 15.856 3.630 1.00 49.69 371 GLY A O 1
ATOM 2968 N N . GLY A 1 372 ? 14.444 16.357 2.728 1.00 58.06 372 GLY A N 1
ATOM 2969 C CA . GLY A 1 372 ? 14.968 14.976 2.773 1.00 58.06 372 GLY A CA 1
ATOM 2970 C C . GLY A 1 372 ? 16.211 14.746 1.911 1.00 58.06 372 GLY A C 1
ATOM 2971 O O . GLY A 1 372 ? 16.451 15.525 0.985 1.00 58.06 372 GLY A O 1
ATOM 2972 N N . ALA A 1 373 ? 16.965 13.680 2.192 1.00 70.31 373 ALA A N 1
ATOM 2973 C CA . ALA A 1 373 ? 18.169 13.248 1.484 1.00 70.31 373 ALA A CA 1
ATOM 2974 C C . ALA A 1 373 ? 17.975 11.877 0.808 1.00 70.31 373 ALA A C 1
ATOM 2976 O O . ALA A 1 373 ? 17.281 11.000 1.322 1.00 70.31 373 ALA A O 1
ATOM 2977 N N . PHE A 1 374 ? 18.587 11.712 -0.366 1.00 79.62 374 PHE A N 1
ATOM 2978 C CA . PHE A 1 374 ? 18.751 10.413 -1.016 1.00 79.62 374 PHE A CA 1
ATOM 2979 C C . PHE A 1 374 ? 20.164 9.918 -0.751 1.00 79.62 374 PHE A C 1
ATOM 2981 O O . PHE A 1 374 ? 21.100 10.700 -0.898 1.00 79.62 374 PHE A O 1
ATOM 2988 N N . HIS A 1 375 ? 20.296 8.634 -0.431 1.00 86.50 375 HIS A N 1
ATOM 2989 C CA . HIS A 1 375 ? 21.592 7.976 -0.305 1.00 86.50 375 HIS A CA 1
ATOM 2990 C C . HIS A 1 375 ? 21.640 6.735 -1.178 1.00 86.50 375 HIS A C 1
ATOM 2992 O O . HIS A 1 375 ? 20.617 6.090 -1.418 1.00 86.50 375 HIS A O 1
ATOM 2998 N N . TYR A 1 376 ? 22.823 6.398 -1.666 1.00 88.31 376 TYR A N 1
ATOM 2999 C CA . TYR A 1 376 ? 22.999 5.334 -2.642 1.00 88.31 376 TYR A CA 1
ATOM 3000 C C . TYR A 1 376 ? 24.206 4.465 -2.316 1.00 88.31 376 TYR A C 1
ATOM 3002 O O . TYR A 1 376 ? 25.211 4.913 -1.771 1.00 88.31 376 TYR A O 1
ATOM 3010 N N . ALA A 1 377 ? 24.113 3.200 -2.707 1.00 93.00 377 ALA A N 1
ATOM 3011 C CA . ALA A 1 377 ? 25.246 2.294 -2.782 1.00 93.00 377 ALA A CA 1
ATOM 3012 C C . ALA A 1 377 ? 25.117 1.490 -4.077 1.00 93.00 377 ALA A C 1
ATOM 3014 O O . ALA A 1 377 ? 24.352 0.525 -4.168 1.00 93.00 377 ALA A O 1
ATOM 3015 N N . ARG A 1 378 ? 25.830 1.947 -5.111 1.00 92.81 378 ARG A N 1
ATOM 3016 C CA . ARG A 1 378 ? 25.717 1.446 -6.484 1.00 92.81 378 ARG A CA 1
ATOM 3017 C C . ARG A 1 378 ? 27.074 1.105 -7.076 1.00 92.81 378 ARG A C 1
ATOM 3019 O O . ARG A 1 378 ? 28.083 1.735 -6.782 1.00 92.81 378 ARG A O 1
ATOM 3026 N N . VAL A 1 379 ? 27.078 0.170 -8.013 1.00 93.88 379 VAL A N 1
ATOM 3027 C CA . VAL A 1 379 ? 28.134 0.053 -9.018 1.00 93.88 379 VAL A CA 1
ATOM 3028 C C . VAL A 1 379 ? 27.674 0.785 -10.266 1.00 93.88 379 VAL A C 1
ATOM 3030 O O . VAL A 1 379 ? 26.539 0.606 -10.706 1.00 93.88 379 VAL A O 1
ATOM 3033 N N . SER A 1 380 ? 28.560 1.595 -10.834 1.00 92.44 380 SER A N 1
ATOM 3034 C CA . SER A 1 380 ? 28.375 2.278 -12.110 1.00 92.44 380 SER A CA 1
ATOM 3035 C C . SER A 1 380 ? 29.353 1.745 -13.137 1.00 92.44 380 SER A C 1
ATOM 3037 O O . SER A 1 380 ? 30.550 1.628 -12.877 1.00 92.44 380 SER A O 1
ATOM 3039 N N . ILE A 1 381 ? 28.816 1.409 -14.303 1.00 91.50 381 ILE A N 1
ATOM 3040 C CA . ILE A 1 381 ? 29.557 0.854 -15.424 1.00 91.50 381 ILE A CA 1
ATOM 3041 C C . ILE A 1 381 ? 29.303 1.756 -16.623 1.00 91.50 381 ILE A C 1
ATOM 3043 O O . ILE A 1 381 ? 28.250 1.705 -17.265 1.00 91.50 381 ILE A O 1
ATOM 3047 N N . GLU A 1 382 ? 30.274 2.611 -16.904 1.00 89.06 382 GLU A N 1
ATOM 3048 C CA . GLU A 1 382 ? 30.237 3.507 -18.049 1.00 89.06 382 GLU A CA 1
ATOM 3049 C C . GLU A 1 382 ? 30.754 2.803 -19.298 1.00 89.06 382 GLU A C 1
ATOM 3051 O O . GLU A 1 382 ? 31.638 1.949 -19.248 1.00 89.06 382 GLU A O 1
ATOM 3056 N N . ALA A 1 383 ? 30.201 3.157 -20.452 1.00 83.25 383 ALA A N 1
ATOM 3057 C CA . ALA A 1 383 ? 30.729 2.689 -21.724 1.00 83.25 383 ALA A CA 1
ATOM 3058 C C . ALA A 1 383 ? 32.036 3.415 -22.077 1.00 83.25 383 ALA A C 1
ATOM 3060 O O . ALA A 1 383 ? 32.859 2.853 -22.790 1.00 83.25 383 ALA A O 1
ATOM 3061 N N . GLY A 1 384 ? 32.232 4.662 -21.620 1.00 74.69 384 GLY A N 1
ATOM 3062 C CA . GLY A 1 384 ? 33.360 5.505 -22.028 1.00 74.69 384 GLY A CA 1
ATOM 3063 C C . GLY A 1 384 ? 33.504 5.569 -23.559 1.00 74.69 384 GLY A C 1
ATOM 3064 O O . GLY A 1 384 ? 32.520 5.778 -24.281 1.00 74.69 384 GLY A O 1
ATOM 3065 N N . ASN A 1 385 ? 34.727 5.321 -24.047 1.00 65.44 385 ASN A N 1
ATOM 3066 C CA . ASN A 1 385 ? 35.045 5.101 -25.471 1.00 65.44 385 ASN A CA 1
ATOM 3067 C C . ASN A 1 385 ? 34.804 3.649 -25.944 1.00 65.44 385 ASN A C 1
ATOM 3069 O O . ASN A 1 385 ? 35.033 3.329 -27.109 1.00 65.44 385 ASN A O 1
ATOM 3073 N N . GLY A 1 386 ? 34.400 2.759 -25.040 1.00 61.03 386 GLY A N 1
ATOM 3074 C CA . GLY A 1 386 ? 34.145 1.343 -25.278 1.00 61.03 386 GLY A CA 1
ATOM 3075 C C . GLY A 1 386 ? 32.772 1.035 -25.899 1.00 61.03 386 GLY A C 1
ATOM 3076 O O . GLY A 1 386 ? 32.033 1.937 -26.317 1.00 61.03 386 GLY A O 1
ATOM 3077 N N . PRO A 1 387 ? 32.423 -0.263 -26.009 1.00 63.66 387 PRO A N 1
ATOM 3078 C CA . PRO A 1 387 ? 31.175 -0.701 -26.622 1.00 63.66 387 PRO A CA 1
ATOM 3079 C C . PRO A 1 387 ? 29.967 -0.218 -25.813 1.00 63.66 387 PRO A C 1
ATOM 3081 O O . PRO A 1 387 ? 29.915 -0.365 -24.596 1.00 63.66 387 PRO A O 1
ATOM 3084 N N . LYS A 1 388 ? 28.968 0.335 -26.507 1.00 83.88 388 LYS A N 1
ATOM 3085 C CA . LYS A 1 388 ? 27.686 0.715 -25.898 1.00 83.88 388 LYS A CA 1
ATOM 3086 C C . LYS A 1 388 ? 26.909 -0.525 -25.452 1.00 83.88 388 LYS A C 1
ATOM 3088 O O . LYS A 1 388 ? 27.003 -1.579 -26.088 1.00 83.88 388 LYS A O 1
ATOM 3093 N N . TYR A 1 389 ? 26.115 -0.387 -24.394 1.00 91.94 389 TYR A N 1
ATOM 3094 C CA . TYR A 1 389 ? 25.353 -1.490 -23.815 1.00 91.94 389 TYR A CA 1
ATOM 3095 C C . TYR A 1 389 ? 23.957 -1.571 -24.430 1.00 91.94 389 TYR A C 1
ATOM 3097 O O . TYR A 1 389 ? 23.266 -0.570 -24.589 1.00 91.94 389 TYR A O 1
ATOM 3105 N N . TYR A 1 390 ? 23.518 -2.778 -24.758 1.00 94.19 390 TYR A N 1
ATOM 3106 C CA . TYR A 1 390 ? 22.188 -3.055 -25.311 1.00 94.19 390 TYR A CA 1
ATOM 3107 C C . TYR A 1 390 ? 21.338 -3.882 -24.349 1.00 94.19 390 TYR A C 1
ATOM 3109 O O . TYR A 1 390 ? 20.235 -4.294 -24.694 1.00 94.19 390 TYR A O 1
ATOM 3117 N N . GLY A 1 391 ? 21.840 -4.128 -23.143 1.00 94.88 391 GLY A N 1
ATOM 3118 C CA . GLY A 1 391 ? 21.095 -4.782 -22.088 1.00 94.88 391 GLY A CA 1
ATOM 3119 C C . GLY A 1 391 ? 21.934 -5.046 -20.852 1.00 94.88 391 GLY A C 1
ATOM 3120 O O . GLY A 1 391 ? 23.166 -5.015 -20.898 1.00 94.88 391 GLY A O 1
ATOM 3121 N N . ALA A 1 392 ? 21.239 -5.318 -19.760 1.00 95.19 392 ALA A N 1
ATOM 3122 C CA . ALA A 1 392 ? 21.790 -5.705 -18.479 1.00 95.19 392 ALA A CA 1
ATOM 3123 C C . ALA A 1 392 ? 20.860 -6.728 -17.818 1.00 95.19 392 ALA A C 1
ATOM 3125 O O . ALA A 1 392 ? 19.637 -6.652 -17.947 1.00 95.19 392 ALA A O 1
ATOM 3126 N N . SER A 1 393 ? 21.432 -7.689 -17.102 1.00 94.94 393 SER A N 1
ATOM 3127 C CA . SER A 1 393 ? 20.664 -8.649 -16.315 1.00 94.94 393 SER A CA 1
ATOM 3128 C C . SER A 1 393 ? 21.403 -9.073 -15.062 1.00 94.94 393 SER A C 1
ATOM 3130 O O . SER A 1 393 ? 22.631 -9.158 -15.080 1.00 94.94 393 SER A O 1
ATOM 3132 N N . ALA A 1 394 ? 20.647 -9.381 -14.018 1.00 95.06 394 ALA A N 1
ATOM 3133 C CA . ALA A 1 394 ? 21.147 -9.917 -12.764 1.00 95.06 394 ALA A CA 1
ATOM 3134 C C . ALA A 1 394 ? 20.005 -10.584 -11.989 1.00 95.06 394 ALA A C 1
ATOM 3136 O O . ALA A 1 394 ? 18.828 -10.281 -12.196 1.00 95.06 394 ALA A O 1
ATOM 3137 N N . ASP A 1 395 ? 20.360 -11.457 -11.056 1.00 95.25 395 ASP A N 1
ATOM 3138 C CA . ASP A 1 395 ? 19.441 -11.998 -10.067 1.00 95.25 395 ASP A CA 1
ATOM 3139 C C . ASP A 1 395 ? 19.559 -11.210 -8.773 1.00 95.25 395 ASP A C 1
ATOM 3141 O O . ASP A 1 395 ? 20.557 -11.308 -8.060 1.00 95.25 395 ASP A O 1
ATOM 3145 N N . LEU A 1 396 ? 18.533 -10.417 -8.494 1.00 96.62 396 LEU A N 1
ATOM 3146 C CA . LEU A 1 396 ? 18.440 -9.587 -7.307 1.00 96.62 396 LEU A CA 1
ATOM 3147 C C . LEU A 1 396 ? 17.888 -10.443 -6.174 1.00 96.62 396 LEU A C 1
ATOM 3149 O O . LEU A 1 396 ? 16.853 -11.094 -6.338 1.00 96.62 396 LEU A O 1
ATOM 3153 N N . GLU A 1 397 ? 18.543 -10.434 -5.022 1.00 95.69 397 GLU A N 1
ATOM 3154 C CA . GLU A 1 397 ? 17.916 -10.902 -3.788 1.00 95.69 397 GLU A CA 1
ATOM 3155 C C . GLU A 1 397 ? 16.826 -9.920 -3.355 1.00 95.69 397 GLU A C 1
ATOM 3157 O O . GLU A 1 397 ? 16.966 -8.704 -3.509 1.00 95.69 397 GLU A O 1
ATOM 3162 N N . VAL A 1 398 ? 15.722 -10.452 -2.837 1.00 93.69 398 VAL A N 1
ATOM 3163 C CA . VAL A 1 398 ? 14.551 -9.675 -2.422 1.00 93.69 398 VAL A CA 1
ATOM 3164 C C . VAL A 1 398 ? 14.366 -9.814 -0.922 1.00 93.69 398 VAL A C 1
ATOM 3166 O O . VAL A 1 398 ? 14.328 -10.928 -0.395 1.00 93.69 398 VAL A O 1
ATOM 3169 N N . PHE A 1 399 ? 14.192 -8.679 -0.249 1.00 87.44 399 PHE A N 1
ATOM 3170 C CA . PHE A 1 399 ? 14.007 -8.611 1.194 1.00 87.44 399 PHE A CA 1
ATOM 3171 C C . PHE A 1 399 ? 12.722 -7.872 1.537 1.00 87.44 399 PHE A C 1
ATOM 3173 O O . PHE A 1 399 ? 12.349 -6.913 0.861 1.00 87.44 399 PHE A O 1
ATOM 3180 N N . HIS A 1 400 ? 12.075 -8.305 2.615 1.00 82.31 400 HIS A N 1
ATOM 3181 C CA . HIS A 1 400 ? 11.039 -7.534 3.287 1.00 82.31 400 HIS A CA 1
ATOM 3182 C C . HIS A 1 400 ? 11.669 -6.830 4.488 1.00 82.31 400 HIS A C 1
ATOM 3184 O O . HIS A 1 400 ? 12.064 -7.477 5.459 1.00 82.31 400 HIS A O 1
ATOM 3190 N N . LEU A 1 401 ? 11.835 -5.513 4.376 1.00 78.19 401 LEU A N 1
ATOM 3191 C CA . LEU A 1 401 ? 12.584 -4.711 5.336 1.00 78.19 401 LEU A CA 1
ATOM 3192 C C . LEU A 1 401 ? 11.678 -4.202 6.457 1.00 78.19 401 LEU A C 1
ATOM 3194 O O . LEU A 1 401 ? 10.845 -3.325 6.255 1.00 78.19 401 LEU A O 1
ATOM 3198 N N . GLN A 1 402 ? 11.904 -4.720 7.661 1.00 66.44 402 GLN A N 1
ATOM 3199 C CA . GLN A 1 402 ? 11.346 -4.175 8.894 1.00 66.44 402 GLN A CA 1
ATOM 3200 C C . GLN A 1 402 ? 12.228 -2.986 9.311 1.00 66.44 402 GLN A C 1
ATOM 3202 O O . GLN A 1 402 ? 13.403 -3.178 9.616 1.00 66.44 402 GLN A O 1
ATOM 3207 N N . GLY A 1 403 ? 11.704 -1.757 9.256 1.00 67.69 403 GLY A N 1
ATOM 3208 C CA . GLY A 1 403 ? 12.452 -0.542 9.631 1.00 67.69 403 GLY A CA 1
ATOM 3209 C C . GLY A 1 403 ? 12.553 0.553 8.564 1.00 67.69 403 GLY A C 1
ATOM 3210 O O . GLY A 1 403 ? 13.310 1.497 8.753 1.00 67.69 403 GLY A O 1
ATOM 3211 N N . VAL A 1 404 ? 11.811 0.450 7.458 1.00 78.31 404 VAL A N 1
ATOM 3212 C CA . VAL A 1 404 ? 11.577 1.590 6.555 1.00 78.31 404 VAL A CA 1
ATOM 3213 C C . VAL A 1 404 ? 10.338 2.335 7.053 1.00 78.31 404 VAL A C 1
ATOM 3215 O O . VAL A 1 404 ? 9.238 1.783 7.015 1.00 78.31 404 VAL A O 1
ATOM 3218 N N . SER A 1 405 ? 10.515 3.557 7.559 1.00 74.62 405 SER A N 1
ATOM 3219 C CA . SER A 1 405 ? 9.404 4.392 8.043 1.00 74.62 405 SER A CA 1
ATOM 3220 C C . SER A 1 405 ? 8.525 4.904 6.893 1.00 74.62 405 SER A C 1
ATOM 3222 O O . SER A 1 405 ? 8.911 4.858 5.728 1.00 74.62 405 SER A O 1
ATOM 3224 N N . GLU A 1 406 ? 7.341 5.437 7.207 1.00 67.81 406 GLU A N 1
ATOM 3225 C CA . GLU A 1 406 ? 6.336 5.834 6.206 1.00 67.81 406 GLU A CA 1
ATOM 3226 C C . GLU A 1 406 ? 6.846 6.849 5.167 1.00 67.81 406 GLU A C 1
ATOM 3228 O O . GLU A 1 406 ? 6.556 6.720 3.977 1.00 67.81 406 GLU A O 1
ATOM 3233 N N . ASN A 1 407 ? 7.638 7.831 5.608 1.00 70.19 407 ASN A N 1
ATOM 3234 C CA . ASN A 1 407 ? 8.230 8.868 4.755 1.00 70.19 407 ASN A CA 1
ATOM 3235 C C . ASN A 1 407 ? 9.582 8.456 4.159 1.00 70.19 407 ASN A C 1
ATOM 3237 O O . ASN A 1 407 ? 10.300 9.293 3.618 1.00 70.19 407 ASN A O 1
ATOM 3241 N N . GLN A 1 408 ? 9.957 7.187 4.283 1.00 81.31 408 GLN A N 1
ATOM 3242 C CA . GLN A 1 408 ? 11.228 6.664 3.815 1.00 81.31 408 GLN A CA 1
ATOM 3243 C C . GLN A 1 408 ? 11.012 5.692 2.659 1.00 81.31 408 GLN A C 1
ATOM 3245 O O . GLN A 1 408 ? 9.923 5.163 2.433 1.00 81.31 408 GLN A O 1
ATOM 3250 N N . ALA A 1 409 ? 12.076 5.454 1.903 1.00 87.12 409 ALA A N 1
ATOM 3251 C CA . ALA A 1 409 ? 12.067 4.445 0.857 1.00 87.12 409 ALA A CA 1
ATOM 3252 C C . ALA A 1 409 ? 13.391 3.692 0.829 1.00 87.12 409 ALA A C 1
ATOM 3254 O O . ALA A 1 409 ? 14.439 4.259 1.128 1.00 87.12 409 ALA A O 1
ATOM 3255 N N . SER A 1 410 ? 13.336 2.428 0.419 1.00 91.69 410 SER A N 1
ATOM 3256 C CA . SER A 1 410 ? 14.506 1.590 0.169 1.00 91.69 410 SER A CA 1
ATOM 3257 C C . SER A 1 410 ? 14.290 0.787 -1.106 1.00 91.69 410 SER A C 1
ATOM 3259 O O . SER A 1 410 ? 13.199 0.264 -1.340 1.00 91.69 410 SER A O 1
ATOM 3261 N N . THR A 1 411 ? 15.299 0.731 -1.969 1.00 93.50 411 THR A N 1
ATOM 3262 C CA . THR A 1 411 ? 15.189 0.167 -3.319 1.00 93.50 411 THR A CA 1
ATOM 3263 C C . THR A 1 411 ? 16.373 -0.733 -3.658 1.00 93.50 411 THR A C 1
ATOM 3265 O O . THR A 1 411 ? 17.452 -0.629 -3.074 1.00 93.50 411 THR A O 1
ATOM 3268 N N . SER A 1 412 ? 16.164 -1.608 -4.638 1.00 96.38 412 SER A N 1
ATOM 3269 C CA . SER A 1 412 ? 17.196 -2.403 -5.299 1.00 96.38 412 SER A CA 1
ATOM 3270 C C . SER A 1 412 ? 16.865 -2.513 -6.775 1.00 96.38 412 SER A C 1
ATOM 3272 O O . SER A 1 412 ? 15.777 -2.981 -7.116 1.00 96.38 412 SER A O 1
ATOM 3274 N N . GLN A 1 413 ? 17.756 -2.061 -7.656 1.00 96.06 413 GLN A N 1
ATOM 3275 C CA . GLN A 1 413 ? 17.405 -1.898 -9.065 1.00 96.06 413 GLN A CA 1
ATOM 3276 C C . GLN A 1 413 ? 18.576 -1.995 -10.042 1.00 96.06 413 GLN A C 1
ATOM 3278 O O . GLN A 1 413 ? 19.732 -1.736 -9.706 1.00 96.06 413 GLN A O 1
ATOM 3283 N N . ILE A 1 414 ? 18.230 -2.354 -11.281 1.00 97.44 414 ILE A N 1
ATOM 3284 C CA . ILE A 1 414 ? 19.065 -2.190 -12.473 1.00 97.44 414 ILE A CA 1
ATOM 3285 C C . ILE A 1 414 ? 18.589 -0.931 -13.198 1.00 97.44 414 ILE A C 1
ATOM 3287 O O . ILE A 1 414 ? 17.398 -0.791 -13.480 1.00 97.44 414 ILE A O 1
ATOM 3291 N N . ILE A 1 415 ? 19.524 -0.045 -13.531 1.00 95.38 415 ILE A N 1
ATOM 3292 C CA . ILE A 1 415 ? 19.275 1.239 -14.186 1.00 95.38 415 ILE A CA 1
ATOM 3293 C C . ILE A 1 415 ? 20.092 1.294 -15.483 1.00 95.38 415 ILE A C 1
ATOM 3295 O O . ILE A 1 415 ? 21.310 1.120 -15.457 1.00 95.38 415 ILE A O 1
ATOM 3299 N N . LEU A 1 416 ? 19.433 1.555 -16.612 1.00 95.31 416 LEU A N 1
ATOM 3300 C CA . LEU A 1 416 ? 20.061 1.829 -17.907 1.00 95.31 416 LEU A CA 1
ATOM 3301 C C . LEU A 1 416 ? 19.825 3.293 -18.268 1.00 95.31 416 LEU A C 1
ATOM 3303 O O . LEU A 1 416 ? 18.681 3.749 -18.247 1.00 95.31 416 LEU A O 1
ATOM 3307 N N . CYS A 1 417 ? 20.889 4.008 -18.623 1.00 91.44 417 CYS A N 1
ATOM 3308 C CA . CYS A 1 417 ? 20.862 5.441 -18.896 1.00 91.44 417 CYS A CA 1
ATOM 3309 C C . CYS A 1 417 ? 21.543 5.794 -20.217 1.00 91.44 417 CYS A C 1
ATOM 3311 O O . CYS A 1 417 ? 22.549 5.187 -20.607 1.00 91.44 417 CYS A O 1
ATOM 3313 N N . LYS A 1 418 ? 21.020 6.839 -20.864 1.00 90.81 418 LYS A N 1
ATOM 3314 C CA . LYS A 1 418 ? 21.685 7.518 -21.974 1.00 90.81 418 LYS A CA 1
ATOM 3315 C C . LYS A 1 418 ? 21.439 9.022 -21.952 1.00 90.81 418 LYS A C 1
ATOM 3317 O O . LYS A 1 418 ? 20.311 9.467 -21.756 1.00 90.81 418 LYS A O 1
ATOM 3322 N N . GLY A 1 419 ? 22.491 9.794 -22.217 1.00 86.50 419 GLY A N 1
ATOM 3323 C CA . GLY A 1 419 ? 22.440 11.260 -22.232 1.00 86.50 419 GLY A CA 1
ATOM 3324 C C . GLY A 1 419 ? 22.715 11.904 -20.871 1.00 86.50 419 GLY A C 1
ATOM 3325 O O . GLY A 1 419 ? 22.466 13.090 -20.707 1.00 86.50 419 GLY A O 1
ATOM 3326 N N . GLU A 1 420 ? 23.252 11.138 -19.923 1.00 81.31 420 GLU A N 1
ATOM 3327 C CA . GLU A 1 420 ? 23.588 11.510 -18.545 1.00 81.31 420 GLU A CA 1
ATOM 3328 C C . GLU A 1 420 ? 24.566 12.698 -18.431 1.00 81.31 420 GLU A C 1
ATOM 3330 O O . GLU A 1 420 ? 24.461 13.479 -17.490 1.00 81.31 420 GLU A O 1
ATOM 3335 N N . ARG A 1 421 ? 25.440 12.900 -19.431 1.00 79.69 421 ARG A N 1
ATOM 3336 C CA . ARG A 1 421 ? 26.358 14.059 -19.539 1.00 79.69 421 ARG A CA 1
ATOM 3337 C C . ARG A 1 421 ? 25.756 15.267 -20.250 1.00 79.69 421 ARG A C 1
ATOM 3339 O O . ARG A 1 421 ? 26.403 16.306 -20.368 1.00 79.69 421 ARG A O 1
ATOM 3346 N N . GLY A 1 422 ? 24.577 15.097 -20.837 1.00 77.94 422 GLY A N 1
ATOM 3347 C CA . GLY A 1 422 ? 23.914 16.101 -21.655 1.00 77.94 422 GLY A CA 1
ATOM 3348 C C . GLY A 1 422 ? 22.901 16.939 -20.873 1.00 77.94 422 GLY A C 1
ATOM 3349 O O . GLY A 1 422 ? 22.738 16.791 -19.663 1.00 77.94 422 GLY A O 1
ATOM 3350 N N . PRO A 1 423 ? 22.173 17.825 -21.571 1.00 80.88 423 PRO A N 1
ATOM 3351 C CA . PRO A 1 423 ? 21.025 18.519 -21.001 1.00 80.88 423 PRO A CA 1
ATOM 3352 C C . PRO A 1 423 ? 19.985 17.534 -20.446 1.00 80.88 423 PRO A C 1
ATOM 3354 O O . PRO A 1 423 ? 19.690 16.517 -21.075 1.00 80.88 423 PRO A O 1
ATOM 3357 N N . LYS A 1 424 ? 19.367 17.865 -19.302 1.00 74.12 424 LYS A N 1
ATOM 3358 C CA . LYS A 1 424 ? 18.416 16.975 -18.603 1.00 74.12 424 LYS A CA 1
ATOM 3359 C C . LYS A 1 424 ? 17.275 16.473 -19.492 1.00 74.12 424 LYS A C 1
ATOM 3361 O O . LYS A 1 424 ? 16.847 15.335 -19.355 1.00 74.12 424 LYS A O 1
ATOM 3366 N N . ASN A 1 425 ? 16.803 17.293 -20.433 1.00 81.00 425 ASN A N 1
ATOM 3367 C CA . ASN A 1 425 ? 15.700 16.955 -21.343 1.00 81.00 425 ASN A CA 1
ATOM 3368 C C . ASN A 1 425 ? 16.082 15.941 -22.432 1.00 81.00 425 ASN A C 1
ATOM 3370 O O . ASN A 1 425 ? 15.226 15.549 -23.218 1.00 81.00 425 ASN A O 1
ATOM 3374 N N . TYR A 1 426 ? 17.349 15.533 -22.485 1.00 83.44 426 TYR A N 1
ATOM 3375 C CA . TYR A 1 426 ? 17.868 14.524 -23.404 1.00 83.44 426 TYR A CA 1
ATOM 3376 C C . TYR A 1 426 ? 18.262 13.220 -22.691 1.00 83.44 426 TYR A C 1
ATOM 3378 O O . TYR A 1 426 ? 18.744 12.276 -23.324 1.00 83.44 426 TYR A O 1
ATOM 3386 N N . MET A 1 427 ? 18.066 13.167 -21.369 1.00 85.62 427 MET A N 1
ATOM 3387 C CA . MET A 1 427 ? 18.388 12.011 -20.547 1.00 85.62 427 MET A CA 1
ATOM 3388 C C . MET A 1 427 ? 17.248 10.993 -20.586 1.00 85.62 427 MET A C 1
ATOM 3390 O O . MET A 1 427 ? 16.119 11.282 -20.189 1.00 85.62 427 MET A O 1
ATOM 3394 N N . ASN A 1 428 ? 17.559 9.783 -21.038 1.00 91.25 428 ASN A N 1
ATOM 3395 C CA . ASN A 1 428 ? 16.625 8.665 -21.095 1.00 91.25 428 ASN A CA 1
ATOM 3396 C C . ASN A 1 428 ? 17.053 7.621 -20.069 1.00 91.25 428 ASN A C 1
ATOM 3398 O O . ASN A 1 428 ? 18.246 7.328 -19.944 1.00 91.25 428 ASN A O 1
ATOM 3402 N N . VAL A 1 429 ? 16.086 7.072 -19.339 1.00 91.25 429 VAL A N 1
ATOM 3403 C CA . VAL A 1 429 ? 16.341 6.117 -18.259 1.00 91.25 429 VAL A CA 1
ATOM 3404 C C . VAL A 1 429 ? 15.311 4.995 -18.306 1.00 91.25 429 VAL A C 1
ATOM 3406 O O . VAL A 1 429 ? 14.125 5.251 -18.511 1.00 91.25 429 VAL A O 1
ATOM 3409 N N . ILE A 1 430 ? 15.765 3.764 -18.077 1.00 94.94 430 ILE A N 1
ATOM 3410 C CA . ILE A 1 430 ? 14.937 2.583 -17.810 1.00 94.94 430 ILE A CA 1
ATOM 3411 C C . ILE A 1 430 ? 15.408 1.966 -16.495 1.00 94.94 430 ILE A C 1
ATOM 3413 O O . ILE A 1 430 ? 16.606 1.768 -16.299 1.00 94.94 430 ILE A O 1
ATOM 3417 N N . GLN A 1 431 ? 14.468 1.645 -15.610 1.00 93.94 431 GLN A N 1
ATOM 3418 C CA . GLN A 1 431 ? 14.726 1.071 -14.293 1.00 93.94 431 GLN A CA 1
ATOM 3419 C C . GLN A 1 431 ? 13.774 -0.091 -14.033 1.00 93.94 431 GLN A C 1
ATOM 3421 O O . GLN A 1 431 ? 12.573 0.008 -14.305 1.00 93.94 431 GLN A O 1
ATOM 3426 N N . ALA A 1 432 ? 14.295 -1.177 -13.472 1.00 97.00 432 ALA A N 1
ATOM 3427 C CA . ALA A 1 432 ? 13.472 -2.238 -12.906 1.00 97.00 432 ALA A CA 1
ATOM 3428 C C . ALA A 1 432 ? 14.153 -2.859 -11.686 1.00 97.00 432 ALA A C 1
ATOM 3430 O O . ALA A 1 432 ? 15.381 -2.978 -11.634 1.00 97.00 432 ALA A O 1
ATOM 3431 N N . GLY A 1 433 ? 13.345 -3.265 -10.712 1.00 97.06 433 GLY A N 1
ATOM 3432 C CA . GLY A 1 433 ? 13.842 -3.714 -9.421 1.00 97.06 433 GLY A CA 1
ATOM 3433 C C . GLY A 1 433 ? 12.729 -4.029 -8.434 1.00 97.06 433 GLY A C 1
ATOM 3434 O O . GLY A 1 433 ? 11.600 -4.325 -8.827 1.00 97.06 433 GLY A O 1
ATOM 3435 N N . TRP A 1 434 ? 13.035 -3.918 -7.149 1.00 96.56 434 TRP A N 1
ATOM 3436 C CA . TRP A 1 434 ? 12.045 -3.920 -6.077 1.00 96.56 434 TRP A CA 1
ATOM 3437 C C . TRP A 1 434 ? 12.257 -2.741 -5.129 1.00 96.56 434 TRP A C 1
ATOM 3439 O O . TRP A 1 434 ? 13.343 -2.159 -5.064 1.00 96.56 434 TRP A O 1
ATOM 3449 N N . HIS A 1 435 ? 11.216 -2.382 -4.383 1.00 93.31 435 HIS A N 1
ATOM 3450 C CA . HIS A 1 435 ? 11.302 -1.365 -3.338 1.00 93.31 435 HIS A CA 1
ATOM 3451 C C . HIS A 1 435 ? 10.388 -1.656 -2.153 1.00 93.31 435 HIS A C 1
ATOM 3453 O O . HIS A 1 435 ? 9.426 -2.407 -2.281 1.00 93.31 435 HIS A O 1
ATOM 3459 N N . VAL A 1 436 ? 10.656 -0.969 -1.046 1.00 88.12 436 VAL A N 1
ATOM 3460 C CA . VAL A 1 436 ? 9.732 -0.726 0.068 1.00 88.12 436 VAL A CA 1
ATOM 3461 C C . VAL A 1 436 ? 9.537 0.788 0.156 1.00 88.12 436 VAL A C 1
ATOM 3463 O O . VAL A 1 436 ? 10.519 1.524 0.273 1.00 88.12 436 VAL A O 1
ATOM 3466 N N . ASN A 1 437 ? 8.301 1.268 -0.002 1.00 83.88 437 ASN A N 1
ATOM 3467 C CA . ASN A 1 437 ? 7.974 2.701 0.005 1.00 83.88 437 ASN A CA 1
ATOM 3468 C C . ASN A 1 437 ? 6.481 2.907 0.300 1.00 83.88 437 ASN A C 1
ATOM 3470 O O . ASN A 1 437 ? 5.658 2.891 -0.623 1.00 83.88 437 ASN A O 1
ATOM 3474 N N . THR A 1 438 ? 6.160 3.147 1.569 1.00 79.38 438 THR A N 1
ATOM 3475 C CA . THR A 1 438 ? 4.784 3.330 2.044 1.00 79.38 438 THR A CA 1
ATOM 3476 C C . THR A 1 438 ? 4.124 4.562 1.449 1.00 79.38 438 THR A C 1
ATOM 3478 O O . THR A 1 438 ? 2.989 4.482 0.980 1.00 79.38 438 THR A O 1
ATOM 3481 N N . GLN A 1 439 ? 4.847 5.683 1.367 1.00 71.50 439 GLN A N 1
ATOM 3482 C CA . GLN A 1 439 ? 4.319 6.931 0.816 1.00 71.50 439 GLN A CA 1
ATOM 3483 C C . GLN A 1 439 ? 3.818 6.788 -0.627 1.00 71.50 439 GLN A C 1
ATOM 3485 O O . GLN A 1 439 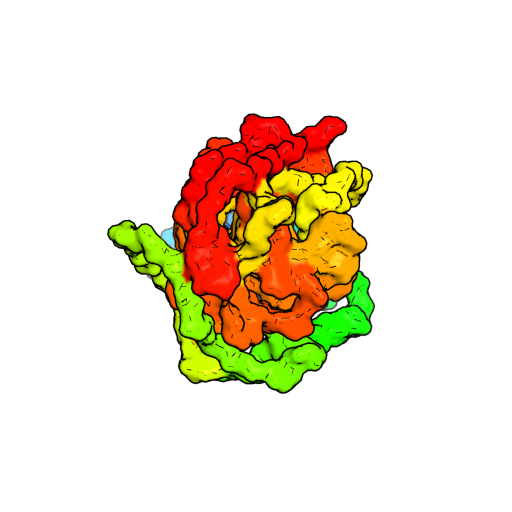? 2.926 7.524 -1.045 1.00 71.50 439 GLN A O 1
ATOM 3490 N N . ARG A 1 440 ? 4.376 5.846 -1.393 1.00 78.56 440 ARG A N 1
ATOM 3491 C CA . ARG A 1 440 ? 3.930 5.535 -2.754 1.00 78.56 440 ARG A CA 1
ATOM 3492 C C . ARG A 1 440 ? 2.926 4.388 -2.779 1.00 78.56 440 ARG A C 1
ATOM 3494 O O . ARG A 1 440 ? 1.835 4.556 -3.315 1.00 78.56 440 ARG A O 1
ATOM 3501 N N . GLU A 1 441 ? 3.284 3.226 -2.240 1.00 79.00 441 GLU A N 1
ATOM 3502 C CA . GLU A 1 441 ? 2.495 2.003 -2.435 1.00 79.00 441 GLU A CA 1
ATOM 3503 C C . GLU A 1 441 ? 1.248 1.951 -1.554 1.00 79.00 441 GLU A C 1
ATOM 3505 O O . GLU A 1 441 ? 0.247 1.385 -1.986 1.00 79.00 441 GLU A O 1
ATOM 3510 N N . GLY A 1 442 ? 1.250 2.657 -0.417 1.00 72.81 442 GLY A N 1
ATOM 3511 C CA . GLY A 1 442 ? 0.184 2.632 0.591 1.00 72.81 442 GLY A CA 1
ATOM 3512 C C . GLY A 1 442 ? 0.379 1.557 1.661 1.00 72.81 442 GLY A C 1
ATOM 3513 O O . GLY A 1 442 ? -0.427 1.462 2.579 1.00 72.81 442 GLY A O 1
ATOM 3514 N N . ASP A 1 443 ? 1.451 0.775 1.556 1.00 75.75 443 ASP A N 1
ATOM 3515 C CA . ASP A 1 443 ? 1.813 -0.308 2.462 1.00 75.75 443 ASP A CA 1
ATOM 3516 C C . ASP A 1 443 ? 3.348 -0.435 2.571 1.00 75.75 443 ASP A C 1
ATOM 3518 O O . ASP A 1 443 ? 4.099 0.213 1.838 1.00 75.75 443 ASP A O 1
ATOM 3522 N N . ASN A 1 444 ? 3.824 -1.259 3.504 1.00 77.56 444 ASN A N 1
ATOM 3523 C CA . ASN A 1 444 ? 5.251 -1.480 3.755 1.00 77.56 444 ASN A CA 1
ATOM 3524 C C . ASN A 1 444 ? 5.783 -2.793 3.146 1.00 77.56 444 ASN A C 1
ATOM 3526 O O . ASN A 1 444 ? 6.847 -3.280 3.548 1.00 77.56 444 ASN A O 1
ATOM 3530 N N . TRP A 1 445 ? 5.064 -3.397 2.199 1.00 84.69 445 TRP A N 1
ATOM 3531 C CA . TRP A 1 445 ? 5.516 -4.606 1.528 1.00 84.69 445 TRP A CA 1
ATOM 3532 C C . TRP A 1 445 ? 6.591 -4.304 0.487 1.00 84.69 445 TRP A C 1
ATOM 3534 O O . TRP A 1 445 ? 6.878 -3.165 0.108 1.00 84.69 445 TRP A O 1
ATOM 3544 N N . THR A 1 446 ? 7.222 -5.375 0.017 1.00 89.25 446 THR A N 1
ATOM 3545 C CA . THR A 1 446 ? 8.194 -5.299 -1.067 1.00 89.25 446 THR A CA 1
ATOM 3546 C C . THR A 1 446 ? 7.467 -5.409 -2.396 1.00 89.25 446 THR A C 1
ATOM 3548 O O . THR A 1 446 ? 6.891 -6.453 -2.703 1.00 89.25 446 THR A O 1
ATOM 3551 N N . HIS A 1 447 ? 7.505 -4.351 -3.200 1.00 92.94 447 HIS A N 1
ATOM 3552 C CA . HIS A 1 447 ? 6.842 -4.308 -4.501 1.00 92.94 447 HIS A CA 1
ATOM 3553 C C . HIS A 1 447 ? 7.843 -4.473 -5.636 1.00 92.94 447 HIS A C 1
ATOM 3555 O O . HIS A 1 447 ? 8.909 -3.856 -5.632 1.00 92.94 447 HIS A O 1
ATOM 3561 N N . PHE A 1 448 ? 7.474 -5.268 -6.644 1.00 95.25 448 PHE A N 1
ATOM 3562 C CA . PHE A 1 448 ? 8.164 -5.254 -7.931 1.00 95.25 448 PHE A CA 1
ATOM 3563 C C . PHE A 1 448 ? 7.890 -3.917 -8.621 1.00 95.25 448 PHE A C 1
ATOM 3565 O O . PHE A 1 448 ? 6.735 -3.516 -8.762 1.00 95.25 448 PHE A O 1
ATOM 3572 N N . THR A 1 449 ? 8.944 -3.236 -9.060 1.00 93.31 449 THR A N 1
ATOM 3573 C CA . THR A 1 449 ? 8.853 -1.867 -9.558 1.00 93.31 449 THR A CA 1
ATOM 3574 C C . THR A 1 449 ? 9.540 -1.688 -10.894 1.00 93.31 449 THR A C 1
ATOM 3576 O O . THR A 1 449 ? 10.555 -2.322 -11.197 1.00 93.31 449 THR A O 1
ATOM 3579 N N . THR A 1 450 ? 8.990 -0.777 -11.685 1.00 93.69 450 THR A N 1
ATOM 3580 C CA . THR A 1 450 ? 9.606 -0.293 -12.917 1.00 93.69 450 THR A CA 1
ATOM 3581 C C . THR A 1 450 ? 9.477 1.217 -12.998 1.00 93.69 450 THR A C 1
ATOM 3583 O O . THR A 1 450 ? 8.457 1.762 -12.586 1.00 93.69 450 THR A O 1
ATOM 3586 N N . ALA A 1 451 ? 10.445 1.896 -13.599 1.00 90.44 451 ALA A N 1
ATOM 3587 C CA . ALA A 1 451 ? 10.333 3.311 -13.937 1.00 90.44 451 ALA A CA 1
ATOM 3588 C C . ALA A 1 451 ? 11.046 3.593 -15.255 1.00 90.44 451 ALA A C 1
ATOM 3590 O O . ALA A 1 451 ? 11.970 2.882 -15.645 1.00 90.44 451 ALA A O 1
ATOM 3591 N N . TRP A 1 452 ? 10.618 4.636 -15.955 1.00 91.38 452 TRP A N 1
ATOM 3592 C CA . TRP A 1 452 ? 11.292 5.086 -17.167 1.00 91.38 452 TRP A CA 1
ATOM 3593 C C . TRP A 1 452 ? 11.062 6.577 -17.391 1.00 91.38 452 TRP A C 1
ATOM 3595 O O . TRP A 1 452 ? 10.103 7.136 -16.868 1.00 91.38 452 TRP A O 1
ATOM 3605 N N . THR A 1 453 ? 11.930 7.216 -18.168 1.00 89.38 453 THR A N 1
ATOM 3606 C CA . THR A 1 453 ? 11.745 8.589 -18.659 1.00 89.38 453 THR A CA 1
ATOM 3607 C C . THR A 1 453 ? 12.484 8.784 -19.979 1.00 89.38 453 THR A C 1
ATOM 3609 O O . THR A 1 453 ? 13.466 8.093 -20.257 1.00 89.38 453 THR A O 1
ATOM 3612 N N . SER A 1 454 ? 12.019 9.736 -20.783 1.00 90.19 454 SER A N 1
ATOM 3613 C CA . SER A 1 454 ? 12.669 10.187 -22.019 1.00 90.19 454 SER A CA 1
ATOM 3614 C C . SER A 1 454 ? 13.278 11.592 -21.911 1.00 90.19 454 SER A C 1
ATOM 3616 O O . SER A 1 454 ? 13.944 12.050 -22.838 1.00 90.19 454 SER A O 1
ATOM 3618 N N . ASP A 1 455 ? 13.044 12.291 -20.799 1.00 85.25 455 ASP A N 1
ATOM 3619 C CA . ASP A 1 455 ? 13.410 13.699 -20.615 1.00 85.25 455 ASP A CA 1
ATOM 3620 C C . ASP A 1 455 ? 13.930 14.008 -19.204 1.00 85.25 455 ASP A C 1
ATOM 3622 O O . ASP A 1 455 ? 13.793 15.127 -18.697 1.00 85.25 455 ASP A O 1
ATOM 3626 N N . GLY A 1 456 ? 14.531 13.010 -18.560 1.00 78.69 456 GLY A N 1
ATOM 3627 C CA . GLY A 1 456 ? 15.138 13.158 -17.244 1.00 78.69 456 GLY A CA 1
ATOM 3628 C C . GLY A 1 456 ? 14.136 13.477 -16.136 1.00 78.69 456 GLY A C 1
ATOM 3629 O O . GLY A 1 456 ? 14.467 14.234 -15.226 1.00 78.69 456 GLY A O 1
ATOM 3630 N N . TYR A 1 457 ? 12.933 12.903 -16.222 1.00 78.44 457 TYR A N 1
ATOM 3631 C CA . TYR A 1 457 ? 11.820 13.066 -15.280 1.00 78.44 457 TYR A CA 1
ATOM 3632 C C . TYR A 1 457 ? 11.224 14.479 -15.224 1.00 78.44 457 TYR A C 1
ATOM 3634 O O . TYR A 1 457 ? 10.613 14.855 -14.228 1.00 78.44 457 TYR A O 1
ATOM 3642 N N . GLN A 1 458 ? 11.384 15.269 -16.291 1.00 76.81 458 GLN A N 1
ATOM 3643 C CA . GLN A 1 458 ? 10.831 16.626 -16.348 1.00 76.81 458 GLN A CA 1
ATOM 3644 C C . GLN A 1 458 ? 9.336 16.631 -16.657 1.00 76.81 458 GLN A C 1
ATOM 3646 O O . GLN A 1 458 ? 8.556 17.227 -15.920 1.00 76.81 458 GLN A O 1
ATOM 3651 N N . LYS A 1 459 ? 8.934 15.995 -17.758 1.00 77.69 459 LYS A N 1
ATOM 3652 C CA . LYS A 1 459 ? 7.530 15.844 -18.163 1.00 77.69 459 LYS A CA 1
ATOM 3653 C C . LYS A 1 459 ? 7.143 14.383 -18.307 1.00 77.69 459 LYS A C 1
ATOM 3655 O O . LYS A 1 459 ? 5.975 14.048 -18.138 1.00 77.69 459 LYS A O 1
ATOM 3660 N N . THR A 1 460 ? 8.096 13.519 -18.650 1.00 78.62 460 THR A N 1
ATOM 3661 C CA . THR A 1 460 ? 7.858 12.088 -18.828 1.00 78.62 460 THR A CA 1
ATOM 3662 C C . THR A 1 460 ? 8.415 11.296 -17.661 1.00 78.62 460 THR A C 1
ATOM 3664 O O . THR A 1 460 ? 9.504 11.572 -17.165 1.00 78.62 460 THR A O 1
ATOM 3667 N N . GLY A 1 461 ? 7.698 10.248 -17.278 1.00 71.81 461 GLY A N 1
ATOM 3668 C CA . GLY A 1 461 ? 8.184 9.254 -16.339 1.00 71.81 461 GLY A CA 1
ATOM 3669 C C . GLY A 1 461 ? 7.505 9.284 -14.983 1.00 71.81 461 GLY A C 1
ATOM 3670 O O . GLY A 1 461 ? 7.332 10.319 -14.349 1.00 71.81 461 GLY A O 1
ATOM 3671 N N . CYS A 1 462 ? 7.134 8.091 -14.549 1.00 73.44 462 CYS A N 1
ATOM 3672 C CA . CYS A 1 462 ? 6.628 7.765 -13.231 1.00 73.44 462 CYS A CA 1
ATOM 3673 C C . CYS A 1 462 ? 6.734 6.247 -13.053 1.00 73.44 462 CYS A C 1
ATOM 3675 O O . CYS A 1 462 ? 7.156 5.525 -13.964 1.00 73.44 462 CYS A O 1
ATOM 3677 N N . TYR A 1 463 ? 6.424 5.774 -11.853 1.00 83.00 463 TYR A N 1
ATOM 3678 C CA . TYR A 1 463 ? 6.575 4.369 -11.509 1.00 83.00 463 TYR A CA 1
ATOM 3679 C C . TYR A 1 463 ? 5.426 3.517 -12.045 1.00 83.00 463 TYR A C 1
ATOM 3681 O O . TYR A 1 463 ? 4.277 3.952 -12.132 1.00 83.00 463 TYR A O 1
ATOM 3689 N N . ASN A 1 464 ? 5.751 2.257 -12.313 1.00 87.25 464 ASN A N 1
ATOM 3690 C CA . ASN A 1 464 ? 4.824 1.196 -12.674 1.00 87.25 464 ASN A CA 1
ATOM 3691 C C . ASN A 1 464 ? 3.946 1.586 -13.877 1.00 87.25 464 ASN A C 1
ATOM 3693 O O . ASN A 1 464 ? 4.411 2.226 -14.821 1.00 87.25 464 ASN A O 1
ATOM 3697 N N . LEU A 1 465 ? 2.683 1.162 -13.864 1.00 86.12 465 LEU A N 1
ATOM 3698 C CA . LEU A 1 465 ? 1.734 1.356 -14.962 1.00 86.12 465 LEU A CA 1
ATOM 3699 C C . LEU A 1 465 ? 0.935 2.660 -14.851 1.00 86.12 465 LEU A C 1
ATOM 3701 O O . LEU A 1 465 ? 0.038 2.887 -15.659 1.00 86.12 465 LEU A O 1
ATOM 3705 N N . VAL A 1 466 ? 1.270 3.524 -13.884 1.00 80.19 466 VAL A N 1
ATOM 3706 C CA . VAL A 1 466 ? 0.671 4.864 -13.771 1.00 80.19 466 VAL A CA 1
ATOM 3707 C C . VAL A 1 466 ? 1.032 5.691 -15.011 1.00 80.19 466 VAL A C 1
ATOM 3709 O O . VAL A 1 466 ? 0.211 6.443 -15.529 1.00 80.19 466 VAL A O 1
ATOM 3712 N N . CYS A 1 467 ? 2.239 5.494 -15.555 1.00 75.56 467 CYS A N 1
ATOM 3713 C CA . CYS A 1 467 ? 2.665 6.139 -16.791 1.00 75.56 467 CYS A CA 1
ATOM 3714 C C . CYS A 1 467 ? 2.373 5.272 -18.008 1.00 75.56 467 CYS A C 1
ATOM 3716 O O . CYS A 1 467 ? 2.823 4.131 -18.125 1.00 75.56 467 CYS A O 1
ATOM 3718 N N . LYS A 1 468 ? 1.706 5.887 -18.983 1.00 85.62 468 LYS A N 1
ATOM 3719 C CA . LYS A 1 468 ? 1.468 5.320 -20.311 1.00 85.62 468 LYS A CA 1
ATOM 3720 C C . LYS A 1 468 ? 2.803 5.162 -21.032 1.00 85.62 468 LYS A C 1
ATOM 3722 O O . LYS A 1 468 ? 3.502 6.152 -21.199 1.00 85.62 468 LYS A O 1
ATOM 3727 N N . GLY A 1 469 ? 3.147 3.964 -21.494 1.00 87.00 469 GLY A N 1
ATOM 3728 C CA . GLY A 1 469 ? 4.345 3.755 -22.319 1.00 87.00 469 GLY A CA 1
ATOM 3729 C C . GLY A 1 469 ? 4.989 2.385 -22.149 1.00 87.00 469 GLY A C 1
ATOM 3730 O O . GLY A 1 469 ? 5.543 1.856 -23.106 1.00 87.00 469 GLY A O 1
ATOM 3731 N N . PHE A 1 470 ? 4.866 1.771 -20.972 1.00 94.50 470 PHE A N 1
ATOM 3732 C CA . PHE A 1 470 ? 5.249 0.373 -20.792 1.00 94.50 470 PHE A CA 1
ATOM 3733 C C . PHE A 1 470 ? 4.122 -0.539 -21.278 1.00 94.50 470 PHE A C 1
ATOM 3735 O O . PHE A 1 470 ? 3.017 -0.484 -20.743 1.00 94.50 470 PHE A O 1
ATOM 3742 N N . ILE A 1 471 ? 4.394 -1.373 -22.283 1.00 95.69 471 ILE A N 1
ATOM 3743 C CA . ILE A 1 471 ? 3.436 -2.360 -22.784 1.00 95.69 471 ILE A CA 1
ATOM 3744 C C . ILE A 1 471 ? 3.646 -3.657 -22.015 1.00 95.69 471 ILE A C 1
ATOM 3746 O O . ILE A 1 471 ? 4.678 -4.318 -22.146 1.00 95.69 471 ILE A O 1
ATOM 3750 N N . GLN A 1 472 ? 2.653 -4.039 -21.223 1.00 95.25 472 GLN A N 1
ATOM 3751 C CA . GLN A 1 472 ? 2.655 -5.291 -20.493 1.00 95.25 472 GLN A CA 1
ATOM 3752 C C . GLN A 1 472 ? 2.189 -6.441 -21.388 1.00 95.25 472 GLN A C 1
ATOM 3754 O O . GLN A 1 472 ? 1.312 -6.278 -22.237 1.00 95.25 472 GLN A O 1
ATOM 3759 N N . ILE A 1 473 ? 2.783 -7.619 -21.193 1.00 95.06 473 ILE A N 1
ATOM 3760 C CA . ILE A 1 473 ? 2.437 -8.843 -21.938 1.00 95.06 473 ILE A CA 1
ATOM 3761 C C . ILE A 1 473 ? 2.276 -10.075 -21.043 1.00 95.06 473 ILE A C 1
ATOM 3763 O O . ILE A 1 473 ? 1.703 -11.073 -21.482 1.00 95.06 473 ILE A O 1
ATOM 3767 N N . SER A 1 474 ? 2.734 -10.030 -19.786 1.00 93.88 474 SER A N 1
ATOM 3768 C CA . SER A 1 474 ? 2.517 -11.141 -18.858 1.00 93.88 474 SER A CA 1
ATOM 3769 C C . SER A 1 474 ? 1.070 -11.198 -18.361 1.00 93.88 474 SER A C 1
ATOM 3771 O O . SER A 1 474 ? 0.443 -10.195 -18.027 1.00 93.88 474 SER A O 1
ATOM 3773 N N . SER A 1 475 ? 0.570 -12.426 -18.223 1.00 92.25 475 SER A N 1
ATOM 3774 C CA . SER A 1 475 ? -0.706 -12.750 -17.564 1.00 92.25 475 SER A CA 1
ATOM 3775 C C . SER A 1 475 ? -0.531 -13.106 -16.080 1.00 92.25 475 SER A C 1
ATOM 3777 O O . SER A 1 475 ? -1.476 -13.592 -15.456 1.00 92.25 475 SER A O 1
ATOM 3779 N N . ARG A 1 476 ? 0.684 -12.945 -15.529 1.00 89.50 476 ARG A N 1
ATOM 3780 C CA . ARG A 1 476 ? 1.049 -13.336 -14.152 1.00 89.50 476 ARG A CA 1
ATOM 3781 C C . ARG A 1 476 ? 1.861 -12.292 -13.392 1.00 89.50 476 ARG A C 1
ATOM 3783 O O . ARG A 1 476 ? 1.746 -12.234 -12.174 1.00 89.50 476 ARG A O 1
ATOM 3790 N N . LEU A 1 477 ? 2.691 -11.519 -14.089 1.00 91.62 477 LEU A N 1
ATOM 3791 C CA . LEU A 1 477 ? 3.562 -10.506 -13.497 1.00 91.62 477 LEU A CA 1
ATOM 3792 C C . LEU A 1 477 ? 3.123 -9.116 -13.931 1.00 91.62 477 LEU A C 1
ATOM 3794 O O . LEU A 1 477 ? 2.940 -8.886 -15.124 1.00 91.62 477 LEU A O 1
ATOM 3798 N N . THR A 1 478 ? 3.017 -8.197 -12.977 1.00 93.25 478 THR A N 1
ATOM 3799 C CA . THR A 1 478 ? 2.718 -6.784 -13.228 1.00 93.25 478 THR A CA 1
ATOM 3800 C C . THR A 1 478 ? 3.603 -5.895 -12.368 1.00 93.25 478 THR A C 1
ATOM 3802 O O . THR A 1 478 ? 3.760 -6.189 -11.182 1.00 93.25 478 THR A O 1
ATOM 3805 N N . PRO A 1 479 ? 4.160 -4.799 -12.911 1.00 93.94 479 PRO A N 1
ATOM 3806 C CA . PRO A 1 479 ? 4.724 -3.741 -12.081 1.00 93.94 479 PRO A CA 1
ATOM 3807 C C . PRO A 1 479 ? 3.718 -3.284 -11.017 1.00 93.94 479 PRO A C 1
ATOM 3809 O O . PRO A 1 479 ? 2.513 -3.229 -11.274 1.00 93.94 479 PRO A O 1
ATOM 3812 N N . GLY A 1 480 ? 4.215 -2.980 -9.821 1.00 91.25 480 GLY A N 1
ATOM 3813 C CA . GLY A 1 480 ? 3.424 -2.569 -8.665 1.00 91.25 480 GLY A CA 1
ATOM 3814 C C . GLY A 1 480 ? 2.816 -3.708 -7.842 1.00 91.25 480 GLY A C 1
ATOM 3815 O O . GLY A 1 480 ? 2.147 -3.407 -6.857 1.00 91.25 480 GLY A O 1
ATOM 3816 N N . MET A 1 481 ? 3.017 -4.984 -8.194 1.00 91.44 481 MET A N 1
ATOM 3817 C CA . MET A 1 481 ? 2.570 -6.111 -7.358 1.00 91.44 481 MET A CA 1
ATOM 3818 C C . MET A 1 481 ? 3.477 -6.326 -6.142 1.00 91.44 481 MET A C 1
ATOM 3820 O O . MET A 1 481 ? 4.692 -6.129 -6.241 1.00 91.44 481 MET A O 1
ATOM 3824 N N . ILE A 1 482 ? 2.912 -6.846 -5.049 1.00 89.50 482 ILE A N 1
ATOM 3825 C CA . ILE A 1 482 ? 3.706 -7.387 -3.940 1.00 89.50 482 ILE A CA 1
ATOM 3826 C C . ILE A 1 482 ? 4.508 -8.587 -4.452 1.00 89.50 482 ILE A C 1
ATOM 3828 O O . ILE A 1 482 ? 3.967 -9.515 -5.063 1.00 89.50 482 ILE A O 1
ATOM 3832 N N . TYR A 1 483 ? 5.812 -8.575 -4.199 1.00 88.19 483 TYR A N 1
ATOM 3833 C CA . TYR A 1 483 ? 6.743 -9.596 -4.650 1.00 88.19 483 TYR A CA 1
ATOM 3834 C C . TYR A 1 483 ? 7.332 -10.345 -3.454 1.00 88.19 483 TYR A C 1
ATOM 3836 O O . TYR A 1 483 ? 8.146 -9.820 -2.702 1.00 88.19 483 TYR A O 1
ATOM 3844 N N . THR A 1 484 ? 6.912 -11.598 -3.278 1.00 83.69 484 THR A N 1
ATOM 3845 C CA . THR A 1 484 ? 7.222 -12.399 -2.078 1.00 83.69 484 THR A CA 1
ATOM 3846 C C . THR A 1 484 ? 8.314 -13.442 -2.299 1.00 83.69 484 THR A C 1
ATOM 3848 O O . THR A 1 484 ? 8.628 -14.204 -1.387 1.00 83.69 484 THR A O 1
ATOM 3851 N N . LEU A 1 485 ? 8.828 -13.579 -3.524 1.00 84.31 485 LEU A N 1
ATOM 3852 C CA . LEU A 1 485 ? 9.898 -14.535 -3.807 1.00 84.31 485 LEU A CA 1
ATOM 3853 C C . LEU A 1 485 ? 11.228 -13.938 -3.374 1.00 84.31 485 LEU A C 1
ATOM 3855 O O . LEU A 1 485 ? 11.452 -12.753 -3.575 1.00 84.31 485 LEU A O 1
ATOM 3859 N N . SER A 1 486 ? 12.128 -14.775 -2.864 1.00 86.25 486 SER A N 1
ATOM 3860 C CA . SER A 1 486 ? 13.448 -14.353 -2.379 1.00 86.25 486 SER A CA 1
ATOM 3861 C C . SER A 1 486 ? 14.404 -13.882 -3.477 1.00 86.25 486 SER A C 1
ATOM 3863 O O . SER A 1 486 ? 15.474 -13.361 -3.172 1.00 86.25 486 SER A O 1
ATOM 3865 N N . SER A 1 487 ? 14.052 -14.076 -4.751 1.00 90.62 487 SER A N 1
ATOM 3866 C CA . SER A 1 487 ? 14.872 -13.651 -5.880 1.00 90.62 487 SER A CA 1
ATOM 3867 C C . SER A 1 487 ? 14.031 -13.129 -7.045 1.00 90.62 487 SER A C 1
ATOM 3869 O O . SER A 1 487 ? 12.979 -13.684 -7.391 1.00 90.62 487 SER A O 1
ATOM 3871 N N . LEU A 1 488 ? 14.518 -12.050 -7.652 1.00 93.62 488 LEU A N 1
ATOM 3872 C CA . LEU A 1 488 ? 13.966 -11.383 -8.821 1.00 93.62 488 LEU A CA 1
ATOM 3873 C C . LEU A 1 488 ? 15.027 -11.394 -9.934 1.00 93.62 488 LEU A C 1
ATOM 3875 O O . LEU A 1 488 ? 16.032 -10.691 -9.862 1.00 93.62 488 LEU A O 1
ATOM 3879 N N . SER A 1 489 ? 14.817 -12.225 -10.957 1.00 94.12 489 SER A N 1
ATOM 3880 C CA . SER A 1 489 ? 15.798 -12.492 -12.018 1.00 94.12 489 SER A CA 1
ATOM 3881 C C . SER A 1 489 ? 15.572 -11.561 -13.205 1.00 94.12 489 SER A C 1
ATOM 3883 O O . SER A 1 489 ? 14.886 -11.920 -14.158 1.00 94.12 489 SER A O 1
ATOM 3885 N N . LEU A 1 490 ? 16.083 -10.333 -13.149 1.00 96.12 490 LEU A N 1
ATOM 3886 C CA . LEU A 1 490 ? 15.762 -9.314 -14.149 1.00 96.12 490 LEU A CA 1
ATOM 3887 C C . LEU A 1 490 ? 16.683 -9.371 -15.360 1.00 96.12 490 LEU A C 1
ATOM 3889 O O . LEU A 1 490 ? 17.902 -9.460 -15.235 1.00 96.12 490 LEU A O 1
ATOM 3893 N N . SER A 1 491 ? 16.092 -9.224 -16.545 1.00 95.50 491 SER A N 1
ATOM 3894 C CA . SER A 1 491 ? 16.814 -8.958 -17.788 1.00 95.50 491 SER A CA 1
ATOM 3895 C C . SER A 1 491 ? 16.133 -7.834 -18.559 1.00 95.50 491 SER A C 1
ATOM 3897 O O . SER A 1 491 ? 14.965 -7.953 -18.934 1.00 95.50 491 SER A O 1
ATOM 3899 N N . ILE A 1 492 ? 16.873 -6.745 -18.774 1.00 96.69 492 ILE A N 1
ATOM 3900 C CA . ILE A 1 492 ? 16.468 -5.589 -19.573 1.00 96.69 492 ILE A CA 1
ATOM 3901 C C . ILE A 1 492 ? 17.370 -5.556 -20.797 1.00 96.69 492 ILE A C 1
ATOM 3903 O O . ILE A 1 492 ? 18.578 -5.389 -20.654 1.00 96.69 492 ILE A O 1
ATOM 3907 N N . TYR A 1 493 ? 16.826 -5.710 -22.001 1.00 94.94 493 TYR A N 1
ATOM 3908 C CA . TYR A 1 493 ? 17.640 -5.663 -23.218 1.00 94.94 493 TYR A CA 1
ATOM 3909 C C . TYR A 1 493 ? 16.851 -5.212 -24.437 1.00 94.94 493 TYR A C 1
ATOM 3911 O O . TYR A 1 493 ? 15.650 -5.448 -2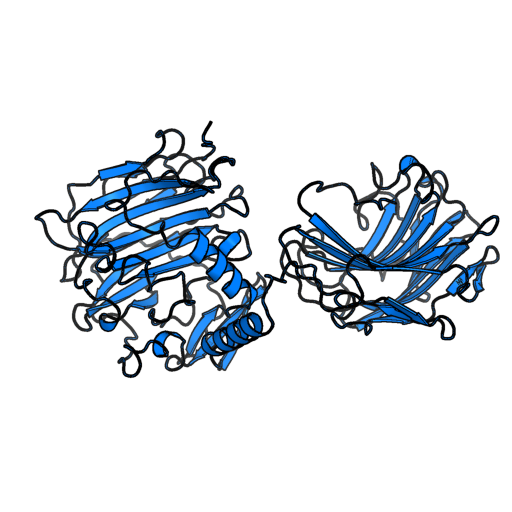4.553 1.00 94.94 493 TYR A O 1
ATOM 3919 N N . ARG A 1 494 ? 17.542 -4.583 -25.382 1.00 94.69 494 ARG A N 1
ATOM 3920 C CA . ARG A 1 494 ? 16.963 -4.114 -26.634 1.00 94.69 494 ARG A CA 1
ATOM 3921 C C . ARG A 1 494 ? 16.860 -5.263 -27.632 1.00 94.69 494 ARG A C 1
ATOM 3923 O O . ARG A 1 494 ? 17.867 -5.857 -28.021 1.00 94.69 494 ARG A O 1
ATOM 3930 N N . ASP A 1 495 ? 15.648 -5.565 -28.087 1.00 92.75 495 ASP A N 1
ATOM 3931 C CA . ASP A 1 495 ? 15.437 -6.520 -29.170 1.00 92.75 495 ASP A CA 1
ATOM 3932 C C . ASP A 1 495 ? 16.003 -5.956 -30.476 1.00 92.75 495 ASP A C 1
ATOM 3934 O O . ASP A 1 495 ? 15.677 -4.851 -30.898 1.00 92.75 495 ASP A O 1
ATOM 3938 N N . ARG A 1 496 ? 16.860 -6.721 -31.148 1.00 88.94 496 ARG A N 1
ATOM 3939 C CA . ARG A 1 496 ? 17.599 -6.233 -32.320 1.00 88.94 496 ARG A CA 1
ATOM 3940 C C . ARG A 1 496 ? 16.751 -5.996 -33.576 1.00 88.94 496 ARG A C 1
ATOM 3942 O O . ARG A 1 496 ? 17.265 -5.399 -34.516 1.00 88.94 496 ARG A O 1
ATOM 3949 N N . PHE A 1 497 ? 15.526 -6.520 -33.640 1.00 89.81 497 PHE A N 1
ATOM 3950 C CA . PHE A 1 497 ? 14.673 -6.428 -34.829 1.00 89.81 497 PHE A CA 1
ATOM 3951 C C . PHE A 1 497 ? 13.537 -5.433 -34.622 1.00 89.81 497 PHE A C 1
ATOM 3953 O O . PHE A 1 497 ? 13.321 -4.571 -35.471 1.00 89.81 497 PHE A O 1
ATOM 3960 N N . THR A 1 498 ? 12.840 -5.514 -33.488 1.00 93.25 498 THR A N 1
ATOM 3961 C CA . THR A 1 498 ? 11.773 -4.555 -33.165 1.00 93.25 498 THR A CA 1
ATOM 3962 C C . THR A 1 498 ? 12.335 -3.241 -32.633 1.00 93.25 498 THR A C 1
ATOM 3964 O O . THR A 1 498 ? 11.740 -2.184 -32.859 1.00 93.25 498 THR A O 1
ATOM 3967 N N . LEU A 1 499 ? 13.533 -3.302 -32.030 1.00 94.00 499 LEU A N 1
ATOM 3968 C CA . LEU A 1 499 ? 14.249 -2.214 -31.361 1.00 94.00 499 LEU A CA 1
ATOM 3969 C C . LEU A 1 499 ? 13.639 -1.777 -30.023 1.00 94.00 499 LEU A C 1
ATOM 3971 O O . LEU A 1 499 ? 14.105 -0.787 -29.453 1.00 94.00 499 LEU A O 1
ATOM 3975 N N . ASN A 1 500 ? 12.654 -2.526 -29.526 1.00 95.88 500 ASN A N 1
ATOM 3976 C CA . ASN A 1 500 ? 12.010 -2.323 -28.232 1.00 95.88 500 ASN A CA 1
ATOM 3977 C C . ASN A 1 500 ? 12.902 -2.823 -27.087 1.00 95.88 500 ASN A C 1
ATOM 3979 O O . ASN A 1 500 ? 13.618 -3.814 -27.241 1.00 95.88 500 ASN A O 1
ATOM 3983 N N . TRP A 1 501 ? 12.833 -2.175 -25.926 1.00 96.50 501 TRP A N 1
ATOM 3984 C CA . TRP A 1 501 ? 13.517 -2.617 -24.710 1.00 96.50 501 TRP A CA 1
ATOM 3985 C C . TRP A 1 501 ? 12.641 -3.604 -23.946 1.00 96.50 501 TRP A C 1
ATOM 3987 O O . TRP A 1 501 ? 11.636 -3.224 -23.357 1.00 96.50 501 TRP A O 1
ATOM 3997 N N . MET A 1 502 ? 13.016 -4.876 -23.963 1.00 96.56 502 MET A N 1
ATOM 3998 C CA . MET A 1 502 ? 12.286 -5.968 -23.333 1.00 96.56 502 MET A CA 1
ATOM 3999 C C . MET A 1 502 ? 12.625 -6.083 -21.849 1.00 96.56 502 MET A C 1
ATOM 4001 O O . MET A 1 502 ? 13.795 -5.986 -21.486 1.00 96.56 502 MET A O 1
ATOM 4005 N N . LEU A 1 503 ? 11.618 -6.376 -21.023 1.00 96.88 503 LEU A N 1
ATOM 4006 C CA . LEU A 1 503 ? 11.763 -6.708 -19.608 1.00 96.88 503 LEU A CA 1
ATOM 4007 C C . LEU A 1 503 ? 11.334 -8.154 -19.354 1.00 96.88 503 LEU A C 1
ATOM 4009 O O . LEU A 1 503 ? 10.194 -8.544 -19.625 1.00 96.88 503 LEU A O 1
ATOM 4013 N N . TYR A 1 504 ? 12.242 -8.937 -18.786 1.00 94.50 504 TYR A N 1
ATOM 4014 C CA . TYR A 1 504 ? 12.008 -10.320 -18.388 1.00 94.50 504 TYR A CA 1
ATOM 4015 C C . TYR A 1 504 ? 12.256 -10.507 -16.893 1.00 94.50 504 TYR A C 1
ATOM 4017 O O . TYR A 1 504 ? 13.171 -9.901 -16.337 1.00 94.50 504 TYR A O 1
ATOM 4025 N N . ASN A 1 505 ? 11.467 -11.397 -16.286 1.00 92.00 505 ASN A N 1
ATOM 4026 C CA . ASN A 1 505 ? 11.777 -12.027 -15.007 1.00 92.00 505 ASN A CA 1
ATOM 4027 C C . ASN A 1 505 ? 12.013 -13.524 -15.256 1.00 92.00 505 ASN A C 1
ATOM 4029 O O . ASN A 1 505 ? 11.098 -14.241 -15.668 1.00 92.00 505 ASN A O 1
ATOM 4033 N N . ASP A 1 506 ? 13.242 -13.991 -15.051 1.00 86.06 506 ASP A N 1
ATOM 4034 C CA . ASP A 1 506 ? 13.721 -15.326 -15.412 1.00 86.06 506 ASP A CA 1
ATOM 4035 C C . ASP A 1 506 ? 13.530 -15.624 -16.915 1.00 86.06 506 ASP A C 1
ATOM 4037 O O . ASP A 1 506 ? 14.322 -15.178 -17.750 1.00 86.06 506 ASP A O 1
ATOM 4041 N N . ARG A 1 507 ? 12.498 -16.392 -17.284 1.00 83.00 507 ARG A N 1
ATOM 4042 C CA . ARG A 1 507 ? 12.115 -16.671 -18.680 1.00 83.00 507 ARG A CA 1
ATOM 4043 C C . ARG A 1 507 ? 10.737 -16.121 -19.041 1.00 83.00 507 ARG A C 1
ATOM 4045 O O . ARG A 1 507 ? 10.328 -16.242 -20.195 1.00 83.00 507 ARG A O 1
ATOM 4052 N N . GLU A 1 508 ? 10.035 -15.520 -18.084 1.00 87.25 508 GLU A N 1
ATOM 4053 C CA . GLU A 1 508 ? 8.713 -14.938 -18.293 1.00 87.25 508 GLU A CA 1
ATOM 4054 C C . GLU A 1 508 ? 8.866 -13.498 -18.815 1.00 87.25 508 GLU A C 1
ATOM 4056 O O . GLU A 1 508 ? 9.478 -12.658 -18.143 1.00 87.25 508 GLU A O 1
ATOM 4061 N N . PRO A 1 509 ? 8.330 -13.182 -20.006 1.00 92.19 509 PRO A N 1
ATOM 4062 C CA . PRO A 1 509 ? 8.287 -11.811 -20.490 1.00 92.19 509 PRO A CA 1
ATOM 4063 C C . PRO A 1 509 ? 7.283 -11.005 -19.661 1.00 92.19 509 PRO A C 1
ATOM 4065 O O . PRO A 1 509 ? 6.097 -11.328 -19.643 1.00 92.19 509 PRO A O 1
ATOM 4068 N N . VAL A 1 510 ? 7.742 -9.946 -18.997 1.00 95.31 510 VAL A N 1
ATOM 4069 C CA . VAL A 1 510 ? 6.873 -9.048 -18.217 1.00 95.31 510 VAL A CA 1
ATOM 4070 C C . VAL A 1 510 ? 6.178 -8.059 -19.154 1.00 95.31 510 VAL A C 1
ATOM 4072 O O . VAL A 1 510 ? 4.954 -7.912 -19.133 1.00 95.31 510 VAL A O 1
ATOM 4075 N N . GLY A 1 511 ? 6.969 -7.415 -20.010 1.00 96.25 511 GLY A N 1
ATOM 4076 C CA . GLY A 1 511 ? 6.551 -6.333 -20.895 1.00 96.25 511 GLY A CA 1
ATOM 4077 C C . GLY A 1 511 ? 7.746 -5.715 -21.607 1.00 96.25 511 GLY A C 1
ATOM 4078 O O . GLY A 1 511 ? 8.831 -6.302 -21.634 1.00 96.25 511 GLY A O 1
ATOM 4079 N N . TYR A 1 512 ? 7.549 -4.548 -22.203 1.00 96.88 512 TYR A N 1
ATOM 4080 C CA . TYR A 1 512 ? 8.606 -3.820 -22.892 1.00 96.88 512 TYR A CA 1
ATOM 4081 C C . TYR A 1 512 ? 8.303 -2.327 -22.999 1.00 96.88 512 TYR A C 1
ATOM 4083 O O . TYR A 1 512 ? 7.149 -1.898 -22.972 1.00 96.88 512 TYR A O 1
ATOM 4091 N N . TRP A 1 513 ? 9.362 -1.544 -23.172 1.00 96.44 513 TRP A N 1
ATOM 4092 C CA . TRP A 1 513 ? 9.288 -0.143 -23.561 1.00 96.44 513 TRP A CA 1
ATOM 4093 C C . TRP A 1 513 ? 9.519 -0.024 -25.074 1.00 96.44 513 TRP A C 1
ATOM 4095 O O . TRP A 1 513 ? 10.597 -0.397 -25.560 1.00 96.44 513 TRP A O 1
ATOM 4105 N N . PRO A 1 514 ? 8.527 0.456 -25.843 1.00 95.81 514 PRO A N 1
ATOM 4106 C CA . PRO A 1 514 ? 8.666 0.680 -27.276 1.00 95.81 514 PRO A CA 1
ATOM 4107 C C . PRO A 1 514 ? 9.787 1.668 -27.606 1.00 95.81 514 PRO A C 1
ATOM 4109 O O . PRO A 1 514 ? 10.053 2.588 -26.838 1.00 95.81 514 PRO A O 1
ATOM 4112 N N . LYS A 1 515 ? 10.442 1.539 -28.764 1.00 94.94 515 LYS A N 1
ATOM 4113 C CA . LYS A 1 515 ? 11.462 2.531 -29.173 1.00 94.94 515 LYS A CA 1
ATOM 4114 C C . LYS A 1 515 ? 10.879 3.938 -29.347 1.00 94.94 515 LYS A C 1
ATOM 4116 O O . LYS A 1 515 ? 11.608 4.912 -29.208 1.00 94.94 515 LYS A O 1
ATOM 4121 N N . GLU A 1 516 ? 9.592 4.034 -29.680 1.00 94.12 516 GLU A N 1
ATOM 4122 C CA . GLU A 1 516 ? 8.915 5.267 -30.075 1.00 94.12 516 GLU A CA 1
ATOM 4123 C C . GLU A 1 516 ? 8.804 6.269 -28.922 1.00 94.12 516 GLU A C 1
ATOM 4125 O O . GLU A 1 516 ? 8.702 7.463 -29.181 1.00 94.12 516 GLU A O 1
ATOM 4130 N N . ILE A 1 517 ? 8.837 5.809 -27.664 1.00 92.81 517 ILE A N 1
ATOM 4131 C CA . ILE A 1 517 ? 8.717 6.687 -26.487 1.00 92.81 517 ILE A CA 1
ATOM 4132 C C . ILE A 1 517 ? 10.052 7.303 -26.051 1.00 92.81 517 ILE A C 1
ATOM 4134 O O . ILE A 1 517 ? 10.054 8.168 -25.182 1.00 92.81 517 ILE A O 1
ATOM 4138 N N . PHE A 1 518 ? 11.177 6.883 -26.638 1.00 92.31 518 PHE A N 1
ATOM 4139 C CA . PHE A 1 518 ? 12.503 7.405 -26.312 1.00 92.31 518 PHE A CA 1
ATOM 4140 C C . PHE A 1 518 ? 13.046 8.284 -27.433 1.00 92.31 518 PHE A C 1
ATOM 4142 O O . PHE A 1 518 ? 12.978 7.933 -28.610 1.00 92.31 518 PHE A O 1
ATOM 4149 N N . ASN A 1 519 ? 13.668 9.403 -27.064 1.00 89.75 519 ASN A N 1
ATOM 4150 C CA . ASN A 1 519 ? 14.283 10.319 -28.030 1.00 89.75 519 ASN A CA 1
ATOM 4151 C C . ASN A 1 519 ? 15.772 10.017 -28.278 1.00 89.75 519 ASN A C 1
ATOM 4153 O O . ASN A 1 519 ? 16.312 10.412 -29.310 1.00 89.75 519 ASN A O 1
ATOM 4157 N N . ASN A 1 520 ? 16.434 9.300 -27.362 1.00 87.38 520 ASN A N 1
ATOM 4158 C CA . ASN A 1 520 ? 17.867 9.025 -27.439 1.00 87.38 520 ASN A CA 1
ATOM 4159 C C . ASN A 1 520 ? 18.253 7.739 -26.685 1.00 87.38 520 ASN A C 1
ATOM 4161 O O . ASN A 1 520 ? 19.218 7.720 -25.932 1.00 87.38 520 ASN A O 1
ATOM 4165 N N . MET A 1 521 ? 17.517 6.638 -26.880 1.00 90.50 521 MET A N 1
ATOM 4166 C CA . MET A 1 521 ? 17.796 5.358 -26.201 1.00 90.50 521 MET A CA 1
ATOM 4167 C C . MET A 1 521 ? 17.935 4.177 -27.170 1.00 90.50 521 MET A C 1
ATOM 4169 O O . MET A 1 521 ? 17.319 3.123 -27.021 1.00 90.50 521 MET A O 1
ATOM 4173 N N . ALA A 1 522 ? 18.761 4.354 -28.205 1.00 91.19 522 ALA A N 1
ATOM 4174 C CA . ALA A 1 522 ? 19.154 3.265 -29.107 1.00 91.19 522 ALA A CA 1
ATOM 4175 C C . ALA A 1 522 ? 20.143 2.265 -28.458 1.00 91.19 522 ALA A C 1
ATOM 4177 O O . ALA A 1 522 ? 20.291 1.122 -28.885 1.00 91.19 522 ALA A O 1
ATOM 4178 N N . ASP A 1 523 ? 20.814 2.696 -27.409 1.00 92.44 523 ASP A N 1
ATOM 4179 C CA . ASP A 1 523 ? 21.734 1.928 -26.584 1.00 92.44 523 ASP A CA 1
ATOM 4180 C C . ASP A 1 523 ? 21.773 2.621 -25.213 1.00 92.44 523 ASP A C 1
ATOM 4182 O O . ASP A 1 523 ? 21.093 3.631 -25.015 1.00 92.44 523 ASP A O 1
ATOM 4186 N N . SER A 1 524 ? 22.536 2.071 -24.281 1.00 93.06 524 SER A N 1
ATOM 4187 C CA . SER A 1 524 ? 22.801 2.630 -22.960 1.00 93.06 524 SER A CA 1
ATOM 4188 C C . SER A 1 524 ? 24.289 2.962 -22.864 1.00 93.06 524 SER A C 1
ATOM 4190 O O . SER A 1 524 ? 25.139 2.119 -23.175 1.00 93.06 524 SER A O 1
ATOM 4192 N N . SER A 1 525 ? 24.619 4.184 -22.448 1.00 91.19 525 SER A N 1
ATOM 4193 C CA . SER A 1 525 ? 26.004 4.611 -22.192 1.00 91.19 525 SER A CA 1
ATOM 4194 C C . SER A 1 525 ? 26.437 4.380 -20.750 1.00 91.19 525 SER A C 1
ATOM 4196 O O . SER A 1 525 ? 27.635 4.279 -20.498 1.00 91.19 525 SER A O 1
ATOM 4198 N N . LEU A 1 526 ? 25.480 4.213 -19.840 1.00 90.81 526 LEU A N 1
ATOM 4199 C CA . LEU A 1 526 ? 25.718 3.942 -18.430 1.00 90.81 526 LEU A CA 1
ATOM 4200 C C . LEU A 1 526 ? 24.769 2.840 -17.951 1.00 90.81 526 LEU A C 1
ATOM 4202 O O . LEU A 1 526 ? 23.582 2.852 -18.282 1.00 90.81 526 LEU A O 1
ATOM 4206 N N . VAL A 1 527 ? 25.295 1.894 -17.173 1.00 94.06 527 VAL A N 1
ATOM 4207 C CA . VAL A 1 527 ? 24.505 0.917 -16.415 1.00 94.06 527 VAL A CA 1
ATOM 4208 C C . VAL A 1 527 ? 24.841 1.062 -14.938 1.00 94.06 527 VAL A C 1
ATOM 4210 O O . VAL A 1 527 ? 26.016 1.080 -14.576 1.00 94.06 527 VAL A O 1
ATOM 4213 N N . GLN A 1 528 ? 23.822 1.150 -14.086 1.00 94.25 528 GLN A N 1
ATOM 4214 C CA . GLN A 1 528 ? 23.990 1.142 -12.635 1.00 94.25 528 GLN A CA 1
ATOM 4215 C C . GLN A 1 528 ? 23.213 -0.010 -12.003 1.00 94.25 528 GLN A C 1
ATOM 4217 O O . GLN A 1 528 ? 22.128 -0.370 -12.460 1.00 94.25 528 GLN A O 1
ATOM 4222 N N . MET A 1 529 ? 23.779 -0.587 -10.948 1.00 96.06 529 MET A N 1
ATOM 4223 C CA . MET A 1 529 ? 23.154 -1.643 -10.152 1.00 96.06 529 MET A CA 1
ATOM 4224 C C . MET A 1 529 ? 23.423 -1.385 -8.676 1.00 96.06 529 MET A C 1
ATOM 4226 O O . MET A 1 529 ? 24.538 -1.013 -8.315 1.00 96.06 529 MET A O 1
ATOM 4230 N N . GLY A 1 530 ? 22.423 -1.581 -7.828 1.00 95.25 530 GLY A N 1
ATOM 4231 C CA . GLY A 1 530 ? 22.559 -1.399 -6.386 1.00 95.25 530 GLY A CA 1
ATOM 4232 C C . GLY A 1 530 ? 21.279 -0.877 -5.758 1.00 95.25 530 GLY A C 1
ATOM 4233 O O . GLY A 1 530 ? 20.191 -1.081 -6.304 1.00 95.25 530 GLY A O 1
ATOM 4234 N N . GLY A 1 531 ? 21.425 -0.220 -4.611 1.00 93.31 531 GLY A N 1
ATOM 4235 C CA . GLY A 1 531 ? 20.301 0.274 -3.831 1.00 93.31 531 GLY A CA 1
ATOM 4236 C C . GLY A 1 531 ? 20.331 1.771 -3.597 1.00 93.31 531 GLY A C 1
ATOM 4237 O O . GLY A 1 531 ? 21.399 2.372 -3.463 1.00 93.31 531 GLY A O 1
ATOM 4238 N N . ASP A 1 532 ? 19.127 2.323 -3.490 1.00 90.31 532 ASP A N 1
ATOM 4239 C CA . ASP A 1 532 ? 18.883 3.705 -3.097 1.00 90.31 532 ASP A CA 1
ATOM 4240 C C . ASP A 1 532 ? 17.944 3.745 -1.921 1.00 90.31 532 ASP A C 1
ATOM 4242 O O . ASP A 1 532 ? 16.978 2.978 -1.862 1.00 90.31 532 ASP A O 1
ATOM 4246 N N . VAL A 1 533 ? 18.189 4.704 -1.046 1.00 89.38 533 VAL A N 1
ATOM 4247 C CA . VAL A 1 533 ? 17.293 5.043 0.040 1.00 89.38 533 VAL A CA 1
ATOM 4248 C C . VAL A 1 533 ? 16.910 6.509 -0.016 1.00 89.38 533 VAL A C 1
ATOM 4250 O O . VAL A 1 533 ? 17.645 7.350 -0.534 1.00 89.38 533 VAL A O 1
ATOM 4253 N N . TYR A 1 534 ? 15.756 6.806 0.558 1.00 85.62 534 TYR A N 1
ATOM 4254 C CA . TYR A 1 534 ? 15.307 8.158 0.838 1.00 85.62 534 TYR A CA 1
ATOM 4255 C C . TYR A 1 534 ? 14.939 8.267 2.312 1.00 85.62 534 TYR A C 1
ATOM 4257 O O . TYR A 1 534 ? 14.286 7.367 2.848 1.00 85.62 534 TYR A O 1
ATOM 4265 N N . SER A 1 535 ? 15.314 9.380 2.936 1.00 79.75 535 SER A N 1
ATOM 4266 C CA . SER A 1 535 ? 14.812 9.769 4.251 1.00 79.75 535 SER A CA 1
ATOM 4267 C C . SER A 1 535 ? 14.637 11.282 4.373 1.00 79.75 535 SER A C 1
ATOM 4269 O O . SER A 1 535 ? 15.375 12.043 3.741 1.00 79.75 535 SER A O 1
ATOM 4271 N N . PRO A 1 536 ? 13.702 11.754 5.213 1.00 77.94 536 PRO A N 1
ATOM 4272 C CA . PRO A 1 536 ? 13.692 13.135 5.687 1.00 77.94 536 PRO A CA 1
ATOM 4273 C C . PRO A 1 536 ? 15.035 13.525 6.331 1.00 77.94 536 PRO A C 1
ATOM 4275 O O . PRO A 1 536 ? 15.771 12.668 6.817 1.00 77.94 536 PRO A O 1
ATOM 4278 N N . LEU A 1 537 ? 15.390 14.817 6.312 1.00 74.88 537 LEU A N 1
ATOM 4279 C CA . LEU A 1 537 ? 16.703 15.289 6.798 1.00 74.88 537 LEU A CA 1
ATOM 4280 C C . LEU A 1 537 ? 16.861 15.127 8.315 1.00 74.88 537 LEU A C 1
ATOM 4282 O O . LEU A 1 537 ? 17.972 14.963 8.817 1.00 74.88 537 LEU A O 1
ATOM 4286 N N . ASP A 1 538 ? 15.747 15.213 9.032 1.00 75.44 538 ASP A N 1
ATOM 4287 C CA . ASP A 1 538 ? 15.634 15.134 10.480 1.00 75.44 538 ASP A CA 1
ATOM 4288 C C . ASP A 1 538 ? 15.423 13.705 10.993 1.00 75.44 538 ASP A C 1
ATOM 4290 O O . ASP A 1 538 ? 15.447 13.499 12.210 1.00 75.44 538 ASP A O 1
ATOM 4294 N N . GLU A 1 539 ? 15.301 12.725 10.100 1.00 80.69 539 GLU A N 1
ATOM 4295 C CA . GLU A 1 539 ? 15.141 11.312 10.424 1.00 80.69 539 GLU A CA 1
ATOM 4296 C C . GLU A 1 539 ? 16.405 10.497 10.096 1.00 80.69 539 GLU A C 1
ATOM 4298 O O . GLU A 1 539 ? 17.133 10.821 9.156 1.00 80.69 539 GLU A O 1
ATOM 4303 N N . PRO A 1 540 ? 16.679 9.415 10.848 1.00 85.12 540 PRO A N 1
ATOM 4304 C CA . PRO A 1 540 ? 17.725 8.469 10.488 1.00 85.12 540 PRO A CA 1
ATOM 4305 C C . PRO A 1 540 ? 17.373 7.728 9.193 1.00 85.12 540 PRO A C 1
ATOM 4307 O O . PRO A 1 540 ? 16.261 7.226 9.049 1.00 85.12 540 PRO A O 1
ATOM 4310 N N . SER A 1 541 ? 18.332 7.612 8.278 1.00 87.06 541 SER A N 1
ATOM 4311 C CA . SER A 1 541 ? 18.157 6.920 6.999 1.00 87.06 541 SER A CA 1
ATOM 4312 C C . SER A 1 541 ? 17.776 5.431 7.171 1.00 87.06 541 SER A C 1
ATOM 4314 O O . SER A 1 541 ? 18.275 4.788 8.100 1.00 87.06 541 SER A O 1
ATOM 4316 N N . PRO A 1 542 ? 16.928 4.845 6.300 1.00 89.25 542 PRO A N 1
ATOM 4317 C CA . PRO A 1 542 ? 16.420 3.477 6.470 1.00 89.25 542 PRO A CA 1
ATOM 4318 C C . PRO A 1 542 ? 17.472 2.396 6.165 1.00 89.25 542 PRO A C 1
ATOM 4320 O O . PRO A 1 542 ? 18.476 2.669 5.504 1.00 89.25 542 PRO A O 1
ATOM 4323 N N . PRO A 1 543 ? 17.239 1.128 6.536 1.00 92.31 543 PRO A N 1
ATOM 4324 C CA . PRO A 1 543 ? 18.050 0.018 6.044 1.00 92.31 543 PRO A CA 1
ATOM 4325 C C . PRO A 1 543 ? 17.992 -0.111 4.508 1.00 92.31 543 PRO A C 1
ATOM 4327 O O . PRO A 1 543 ? 16.959 0.114 3.871 1.00 92.31 543 PRO A O 1
ATOM 4330 N N . MET A 1 544 ? 19.107 -0.529 3.903 1.00 93.69 544 MET A N 1
ATOM 4331 C CA . MET A 1 544 ? 19.242 -0.793 2.465 1.00 93.69 544 MET A CA 1
ATOM 4332 C C . MET A 1 544 ? 19.542 -2.273 2.210 1.00 93.69 544 MET A C 1
ATOM 4334 O O . MET A 1 544 ? 20.347 -2.881 2.921 1.00 93.69 544 MET A O 1
ATOM 4338 N N . GLY A 1 545 ? 18.943 -2.850 1.163 1.00 93.12 545 GLY A N 1
ATOM 4339 C CA . GLY A 1 545 ? 19.172 -4.247 0.789 1.00 93.12 545 GLY A CA 1
ATOM 4340 C C . GLY A 1 545 ? 18.577 -5.197 1.826 1.00 93.12 545 GLY A C 1
ATOM 4341 O O . GLY A 1 545 ? 17.361 -5.276 1.941 1.00 93.12 545 GLY A O 1
ATOM 4342 N N . SER A 1 546 ? 19.425 -5.897 2.581 1.00 91.81 546 SER A N 1
ATOM 4343 C CA . SER A 1 546 ? 19.025 -6.770 3.693 1.00 91.81 546 SER A CA 1
ATOM 4344 C C . SER A 1 546 ? 18.985 -6.049 5.047 1.00 91.81 546 SER A C 1
ATOM 4346 O O . SER A 1 546 ? 18.601 -6.650 6.047 1.00 91.81 546 SER A O 1
ATOM 4348 N N . GLY A 1 547 ? 19.426 -4.786 5.103 1.00 93.00 547 GLY A N 1
ATOM 4349 C CA . GLY A 1 547 ? 19.691 -4.069 6.355 1.00 93.00 547 GLY A CA 1
ATOM 4350 C C . GLY A 1 547 ? 21.034 -4.426 7.003 1.00 93.00 547 GLY A C 1
ATOM 4351 O O . GLY A 1 547 ? 21.363 -3.901 8.062 1.00 93.00 547 GLY A O 1
ATOM 4352 N N . VAL A 1 548 ? 21.836 -5.284 6.367 1.00 92.81 548 VAL A N 1
ATOM 4353 C CA . VAL A 1 548 ? 23.183 -5.650 6.817 1.00 92.81 548 VAL A CA 1
ATOM 4354 C C . VAL A 1 548 ? 24.204 -5.216 5.770 1.00 92.81 548 VAL A C 1
ATOM 4356 O O . VAL A 1 548 ? 23.962 -5.288 4.563 1.00 92.81 548 VAL A O 1
ATOM 4359 N N . LEU A 1 549 ? 25.347 -4.718 6.240 1.00 94.12 549 LEU A N 1
ATOM 4360 C CA . LEU A 1 549 ? 26.374 -4.131 5.388 1.00 94.12 549 LEU A CA 1
ATOM 4361 C C . LEU A 1 549 ? 26.938 -5.157 4.393 1.00 94.12 549 LEU A C 1
ATOM 4363 O O . LEU A 1 549 ? 27.484 -6.173 4.808 1.00 94.12 549 LEU A O 1
ATOM 4367 N N . ASN A 1 550 ? 26.858 -4.853 3.091 1.00 92.06 550 ASN A N 1
ATOM 4368 C CA . ASN A 1 550 ? 27.364 -5.694 1.992 1.00 92.06 550 ASN A CA 1
ATOM 4369 C C . ASN A 1 550 ? 26.812 -7.138 1.946 1.00 92.06 550 ASN A C 1
ATOM 4371 O O . ASN A 1 550 ? 27.486 -8.028 1.425 1.00 92.06 550 ASN A O 1
ATOM 4375 N N . GLU A 1 551 ? 25.606 -7.392 2.459 1.00 94.12 551 GLU A N 1
ATOM 4376 C CA . GLU A 1 551 ? 25.023 -8.746 2.459 1.00 94.12 551 GLU A CA 1
ATOM 4377 C C . GLU A 1 551 ? 23.998 -8.982 1.344 1.00 94.12 551 GLU A C 1
ATOM 4379 O O . GLU A 1 551 ? 23.864 -10.116 0.888 1.00 94.12 551 GLU A O 1
ATOM 4384 N N . ALA A 1 552 ? 23.302 -7.944 0.866 1.00 95.94 552 ALA A N 1
ATOM 4385 C CA . ALA A 1 552 ? 22.360 -8.096 -0.242 1.00 95.94 552 ALA A CA 1
ATOM 4386 C C . ALA A 1 552 ? 23.103 -8.225 -1.572 1.00 95.94 552 ALA A C 1
ATOM 4388 O O . ALA A 1 552 ? 24.050 -7.475 -1.829 1.00 95.94 552 ALA A O 1
ATOM 4389 N N . LYS A 1 553 ? 22.667 -9.154 -2.432 1.00 97.00 553 LYS A N 1
ATOM 4390 C CA . LYS A 1 553 ? 23.404 -9.495 -3.655 1.00 97.00 553 LYS A CA 1
ATOM 4391 C C . LYS A 1 553 ? 22.612 -9.314 -4.941 1.00 97.00 553 LYS A C 1
ATOM 4393 O O . LYS A 1 553 ? 21.423 -9.610 -5.037 1.00 97.00 553 LYS A O 1
ATOM 4398 N N . PHE A 1 554 ? 23.352 -8.907 -5.963 1.00 96.62 554 PHE A N 1
ATOM 4399 C CA . PHE A 1 554 ? 23.042 -9.136 -7.364 1.00 96.62 554 PHE A CA 1
ATOM 4400 C C . PHE A 1 554 ? 23.961 -10.262 -7.836 1.00 96.62 554 PHE A C 1
ATOM 4402 O O . PHE A 1 554 ? 25.182 -10.099 -7.882 1.00 96.62 554 PHE A O 1
ATOM 4409 N N . LEU A 1 555 ? 23.388 -11.414 -8.164 1.00 94.25 555 LEU A N 1
ATOM 4410 C CA . LEU A 1 555 ? 24.112 -12.578 -8.671 1.00 94.25 555 LEU A CA 1
ATOM 4411 C C . LEU A 1 555 ? 24.041 -12.614 -10.201 1.00 94.25 555 LEU A C 1
ATOM 4413 O O . LEU A 1 555 ? 23.104 -12.081 -10.794 1.00 94.25 555 LEU A O 1
ATOM 4417 N N . ARG A 1 556 ? 25.006 -13.288 -10.840 1.00 90.94 556 ARG A N 1
ATOM 4418 C CA . ARG A 1 556 ? 25.031 -13.520 -12.301 1.00 90.94 556 ARG A CA 1
ATOM 4419 C C . ARG A 1 556 ? 24.826 -12.225 -13.096 1.00 90.94 556 ARG A C 1
ATOM 4421 O O . ARG A 1 556 ? 23.988 -12.131 -13.991 1.00 90.94 556 ARG A O 1
ATOM 4428 N N . VAL A 1 557 ? 25.606 -11.211 -12.737 1.00 92.12 557 VAL A N 1
ATOM 4429 C CA . VAL A 1 557 ? 25.598 -9.917 -13.414 1.00 92.12 557 VAL A CA 1
ATOM 4430 C C . VAL A 1 557 ? 26.134 -10.083 -14.838 1.00 92.12 557 VAL A C 1
ATOM 4432 O O . VAL A 1 557 ? 27.229 -10.606 -15.063 1.00 92.12 557 VAL A O 1
ATOM 4435 N N . HIS A 1 558 ? 25.356 -9.631 -15.820 1.00 91.44 558 HIS A N 1
ATOM 4436 C CA . HIS A 1 558 ? 25.716 -9.665 -17.234 1.00 91.44 558 HIS A CA 1
ATOM 4437 C C . HIS A 1 558 ? 25.320 -8.365 -17.932 1.00 91.44 558 HIS A C 1
ATOM 4439 O O . HIS A 1 558 ? 24.199 -7.888 -17.768 1.00 91.44 558 HIS A O 1
ATOM 4445 N N . LEU A 1 559 ? 26.213 -7.839 -18.772 1.00 92.00 559 LEU A N 1
ATOM 4446 C CA . LEU A 1 559 ? 25.916 -6.768 -19.728 1.00 92.00 559 LEU A CA 1
ATOM 4447 C C . LEU A 1 559 ? 25.933 -7.319 -21.148 1.00 92.00 559 LEU A C 1
ATOM 4449 O O . LEU A 1 559 ? 26.655 -8.274 -21.425 1.00 92.00 559 LEU A O 1
ATOM 4453 N N . MET A 1 560 ? 25.158 -6.721 -22.048 1.00 90.81 560 MET A N 1
ATOM 4454 C CA . MET A 1 560 ? 24.901 -7.281 -23.376 1.00 90.81 560 MET A CA 1
ATOM 4455 C C . MET A 1 560 ? 25.303 -6.334 -24.505 1.00 90.81 560 MET A C 1
ATOM 4457 O O . MET A 1 560 ? 25.047 -5.131 -24.442 1.00 90.81 560 MET A O 1
ATOM 4461 N N . ASP A 1 561 ? 25.888 -6.894 -25.567 1.00 88.06 561 ASP A N 1
ATOM 4462 C CA . ASP A 1 561 ? 26.129 -6.199 -26.836 1.00 88.06 561 ASP A CA 1
ATOM 4463 C C . ASP A 1 561 ? 24.870 -6.177 -27.722 1.00 88.06 561 ASP A C 1
ATOM 4465 O O . ASP A 1 561 ? 23.871 -6.847 -27.450 1.00 88.06 561 ASP A O 1
ATOM 4469 N N . GLY A 1 562 ? 24.922 -5.453 -28.844 1.00 83.50 562 GLY A N 1
ATOM 4470 C CA . GLY A 1 562 ? 23.801 -5.366 -29.793 1.00 83.50 562 GLY A CA 1
ATOM 4471 C C . GLY A 1 562 ? 23.435 -6.685 -30.492 1.00 83.50 562 GLY A C 1
ATOM 4472 O O . GLY A 1 562 ? 22.468 -6.741 -31.253 1.00 83.50 562 GLY A O 1
ATOM 4473 N N . ARG A 1 563 ? 24.194 -7.767 -30.271 1.00 82.88 563 ARG A N 1
ATOM 4474 C CA . ARG A 1 563 ? 23.891 -9.124 -30.752 1.00 82.88 563 ARG A CA 1
ATOM 4475 C C . ARG A 1 563 ? 23.281 -10.008 -29.652 1.00 82.88 563 ARG A C 1
ATOM 4477 O O . ARG A 1 563 ? 22.882 -11.139 -29.968 1.00 82.88 563 ARG A O 1
ATOM 4484 N N . GLY A 1 564 ? 23.184 -9.504 -28.419 1.00 81.19 564 GLY A N 1
ATOM 4485 C CA . GLY A 1 564 ? 22.715 -10.219 -27.233 1.00 81.19 564 GLY A CA 1
ATOM 4486 C C . GLY A 1 564 ? 23.765 -11.152 -26.623 1.00 81.19 564 GLY A C 1
ATOM 4487 O O . GLY A 1 564 ? 23.393 -12.141 -25.988 1.00 81.19 564 GLY A O 1
ATOM 4488 N N . ASN A 1 565 ? 25.056 -10.906 -26.876 1.00 85.62 565 ASN A N 1
ATOM 4489 C CA . ASN A 1 565 ? 26.151 -11.635 -26.238 1.00 85.62 565 ASN A CA 1
ATOM 4490 C C . ASN A 1 565 ? 26.621 -10.900 -24.981 1.00 85.62 565 ASN A C 1
ATOM 4492 O O . ASN A 1 565 ? 26.618 -9.670 -24.945 1.00 85.62 565 ASN A O 1
ATOM 4496 N N . ASN A 1 566 ? 27.106 -11.659 -23.999 1.00 86.88 566 ASN A N 1
ATOM 4497 C CA . ASN A 1 566 ? 27.695 -11.095 -22.791 1.00 86.88 566 ASN A CA 1
ATOM 4498 C C . ASN A 1 566 ? 28.981 -10.315 -23.107 1.00 86.88 566 ASN A C 1
ATOM 4500 O O . ASN A 1 566 ? 29.903 -10.844 -23.732 1.00 86.88 566 ASN A O 1
ATOM 4504 N N . ILE A 1 567 ? 29.050 -9.075 -22.629 1.00 86.19 567 ILE A N 1
ATOM 4505 C CA . ILE A 1 567 ? 30.237 -8.223 -22.675 1.00 86.19 567 ILE A CA 1
ATOM 4506 C C . ILE A 1 567 ? 31.064 -8.482 -21.418 1.00 86.19 567 ILE A C 1
ATOM 4508 O O . ILE A 1 567 ? 30.545 -8.481 -20.301 1.00 86.19 567 ILE A O 1
ATOM 4512 N N . LYS A 1 568 ? 32.373 -8.674 -21.597 1.00 81.88 568 LYS A N 1
ATOM 4513 C CA . LYS A 1 568 ? 33.319 -8.671 -20.483 1.00 81.88 568 LYS A CA 1
ATOM 4514 C C . LYS A 1 568 ? 33.631 -7.223 -20.113 1.00 81.88 568 LYS A C 1
ATOM 4516 O O . LYS A 1 568 ? 34.260 -6.517 -20.894 1.00 81.88 568 LYS A O 1
ATOM 4521 N N . VAL A 1 569 ? 33.198 -6.813 -18.930 1.00 78.69 569 VAL A N 1
ATOM 4522 C CA . VAL A 1 569 ? 33.552 -5.521 -18.336 1.00 78.69 569 VAL A CA 1
ATOM 4523 C C . VAL A 1 569 ? 34.827 -5.689 -17.518 1.00 78.69 569 VAL A C 1
ATOM 4525 O O . VAL A 1 569 ? 35.042 -6.739 -16.911 1.00 78.69 569 VAL A O 1
ATOM 4528 N N . THR A 1 570 ? 35.686 -4.676 -17.532 1.00 76.81 570 THR A N 1
ATOM 4529 C CA . THR A 1 570 ? 36.911 -4.620 -16.716 1.00 76.81 570 THR A CA 1
ATOM 4530 C C . THR A 1 570 ? 36.991 -3.369 -15.855 1.00 76.81 570 THR A C 1
ATOM 4532 O O . THR A 1 570 ? 37.773 -3.343 -14.913 1.00 76.81 570 THR A O 1
ATOM 4535 N N . GLU A 1 571 ? 36.184 -2.354 -16.157 1.00 84.62 571 GLU A N 1
ATOM 4536 C CA . GLU A 1 571 ? 36.191 -1.065 -15.475 1.00 84.62 571 GLU A CA 1
ATOM 4537 C C . GLU A 1 571 ? 34.807 -0.782 -14.901 1.00 84.62 571 GLU A C 1
ATOM 4539 O O . GLU A 1 571 ? 33.786 -0.988 -15.557 1.00 84.62 571 GLU A O 1
ATOM 4544 N N . TYR A 1 572 ? 34.788 -0.340 -13.650 1.00 89.81 572 TYR A N 1
ATOM 4545 C CA . TYR A 1 572 ? 33.591 0.056 -12.929 1.00 89.81 572 TYR A CA 1
ATOM 4546 C C . TYR A 1 572 ? 33.970 1.048 -11.838 1.00 89.81 572 TYR A C 1
ATOM 4548 O O . TYR A 1 572 ? 35.129 1.152 -11.432 1.00 89.81 572 TYR A O 1
ATOM 4556 N N . THR A 1 573 ? 32.970 1.747 -11.325 1.00 91.06 573 THR A N 1
ATOM 4557 C CA . THR A 1 573 ? 33.122 2.644 -10.186 1.00 91.06 573 THR A CA 1
ATOM 4558 C C . THR A 1 573 ? 32.080 2.292 -9.140 1.00 91.06 573 THR A C 1
ATOM 4560 O O . THR A 1 573 ? 30.891 2.197 -9.439 1.00 91.06 573 THR A O 1
ATOM 4563 N N . THR A 1 574 ? 32.516 2.070 -7.904 1.00 90.19 574 THR A N 1
ATOM 4564 C CA . THR A 1 574 ? 31.617 2.003 -6.749 1.00 90.19 574 THR A CA 1
ATOM 4565 C C . THR A 1 574 ? 31.262 3.416 -6.327 1.00 90.19 574 THR A C 1
ATOM 4567 O O . THR A 1 574 ? 32.154 4.242 -6.144 1.00 90.19 574 THR A O 1
ATOM 4570 N N . ILE A 1 575 ? 29.972 3.689 -6.179 1.00 85.31 575 ILE A N 1
ATOM 4571 C CA . ILE A 1 575 ? 29.464 4.991 -5.779 1.00 85.31 575 ILE A CA 1
ATOM 4572 C C . ILE A 1 575 ? 28.647 4.829 -4.501 1.00 85.31 575 ILE A C 1
ATOM 4574 O O . ILE A 1 575 ? 27.644 4.112 -4.479 1.00 85.31 575 ILE A O 1
ATOM 4578 N N . ASN A 1 576 ? 29.082 5.531 -3.462 1.00 85.50 576 ASN A N 1
ATOM 4579 C CA . ASN A 1 576 ? 28.385 5.690 -2.200 1.00 85.50 576 ASN A CA 1
ATOM 4580 C C . ASN A 1 576 ? 28.642 7.098 -1.653 1.00 85.50 576 ASN A C 1
ATOM 4582 O O . ASN A 1 576 ? 29.773 7.578 -1.671 1.00 85.50 576 ASN A O 1
ATOM 4586 N N . ASP A 1 577 ? 27.588 7.783 -1.227 1.00 78.50 577 ASP A N 1
ATOM 4587 C CA . ASP A 1 577 ? 27.643 9.159 -0.716 1.00 78.50 577 ASP A CA 1
ATOM 4588 C C . ASP A 1 577 ? 27.840 9.249 0.795 1.00 78.50 577 ASP A C 1
ATOM 4590 O O . ASP A 1 577 ? 28.262 10.284 1.310 1.00 78.50 577 ASP A O 1
ATOM 4594 N N . LEU A 1 578 ? 27.563 8.158 1.503 1.00 83.56 578 LEU A N 1
ATOM 4595 C CA . LEU A 1 578 ? 27.772 8.037 2.938 1.00 83.56 578 LEU A CA 1
ATOM 4596 C C . LEU A 1 578 ? 28.978 7.152 3.266 1.00 83.56 578 LEU A C 1
ATOM 4598 O O . LEU A 1 578 ? 29.393 6.340 2.434 1.00 83.56 578 LEU A O 1
ATOM 4602 N N . PRO A 1 579 ? 29.540 7.264 4.487 1.00 83.12 579 PRO A N 1
ATOM 4603 C CA . PRO A 1 579 ? 30.610 6.383 4.930 1.00 83.12 579 PRO A CA 1
ATOM 4604 C C . PRO A 1 579 ? 30.256 4.903 4.757 1.00 83.12 579 PRO A C 1
ATOM 4606 O O . PRO A 1 579 ? 29.137 4.484 5.057 1.00 83.12 579 PRO A O 1
ATOM 4609 N N . ASN A 1 580 ? 31.244 4.094 4.371 1.00 82.25 580 ASN A N 1
ATOM 4610 C CA . ASN A 1 580 ? 31.061 2.673 4.047 1.00 82.25 580 ASN A CA 1
ATOM 4611 C C . ASN A 1 580 ? 30.551 1.809 5.214 1.00 82.25 580 ASN A C 1
ATOM 4613 O O . ASN A 1 580 ? 30.274 0.639 4.997 1.00 82.25 580 ASN A O 1
ATOM 4617 N N . TYR A 1 581 ? 30.472 2.332 6.442 1.00 83.56 581 TYR A N 1
ATOM 4618 C CA . TYR A 1 581 ? 29.863 1.633 7.579 1.00 83.56 581 TYR A CA 1
ATOM 4619 C C . TYR A 1 581 ? 28.339 1.833 7.668 1.00 83.56 581 TYR A C 1
ATOM 4621 O O . TYR A 1 581 ? 27.688 1.118 8.425 1.00 83.56 581 TYR A O 1
ATOM 4629 N N . ILE A 1 582 ? 27.773 2.782 6.911 1.00 90.12 582 ILE A N 1
ATOM 4630 C CA . ILE A 1 582 ? 26.328 3.043 6.835 1.00 90.12 582 ILE A CA 1
ATOM 4631 C C . ILE A 1 582 ? 25.732 2.301 5.644 1.00 90.12 582 ILE A C 1
ATOM 4633 O O . ILE A 1 582 ? 24.847 1.469 5.822 1.00 90.12 582 ILE A O 1
ATOM 4637 N N . TYR A 1 583 ? 26.256 2.568 4.446 1.00 94.00 583 TYR A N 1
ATOM 4638 C CA . TYR A 1 583 ? 25.929 1.832 3.229 1.00 94.00 583 TYR A CA 1
ATOM 4639 C C . TYR A 1 583 ? 27.213 1.473 2.497 1.00 94.00 583 TYR A C 1
ATOM 4641 O O . TYR A 1 583 ? 28.080 2.319 2.282 1.00 94.00 583 TYR A O 1
ATOM 4649 N N . GLY A 1 584 ? 27.330 0.204 2.127 1.00 93.00 584 GLY A N 1
ATOM 4650 C CA . GLY A 1 584 ? 28.480 -0.329 1.416 1.00 93.00 584 GLY A CA 1
ATOM 4651 C C . GLY A 1 584 ? 28.081 -0.864 0.051 1.00 93.00 584 GLY A C 1
ATOM 4652 O O . GLY A 1 584 ? 26.936 -1.268 -0.168 1.00 93.00 584 GLY A O 1
ATOM 4653 N N . VAL A 1 585 ? 29.046 -0.873 -0.863 1.00 95.06 585 VAL A N 1
ATOM 4654 C CA . VAL A 1 585 ? 28.947 -1.591 -2.130 1.00 95.06 585 VAL A CA 1
ATOM 4655 C C . VAL A 1 585 ? 30.311 -2.147 -2.522 1.00 95.06 585 VAL A C 1
ATOM 4657 O O . VAL A 1 585 ? 31.336 -1.475 -2.416 1.00 95.06 585 VAL A O 1
ATOM 4660 N N . THR A 1 586 ? 30.325 -3.392 -2.982 1.00 93.69 586 THR A N 1
ATOM 4661 C CA . THR A 1 586 ? 31.503 -4.099 -3.492 1.00 93.69 586 THR A CA 1
ATOM 4662 C C . THR A 1 586 ? 31.095 -4.982 -4.667 1.00 93.69 586 THR A C 1
ATOM 4664 O O . THR A 1 586 ? 29.944 -5.403 -4.777 1.00 93.69 586 THR A O 1
ATOM 4667 N N . THR A 1 587 ? 32.014 -5.262 -5.590 1.00 93.31 587 THR A N 1
ATOM 4668 C CA . THR A 1 587 ? 31.723 -6.147 -6.723 1.00 93.31 587 THR A CA 1
ATOM 4669 C C . THR A 1 587 ? 32.986 -6.785 -7.280 1.00 93.31 587 THR A C 1
ATOM 4671 O O . THR A 1 587 ? 34.059 -6.189 -7.231 1.00 93.31 587 THR A O 1
ATOM 4674 N N . ASP A 1 588 ? 32.834 -7.985 -7.838 1.00 89.06 588 ASP A N 1
ATOM 4675 C CA . ASP A 1 588 ? 33.821 -8.663 -8.684 1.00 89.06 588 ASP A CA 1
ATOM 4676 C C . ASP A 1 588 ? 33.375 -8.723 -10.166 1.00 89.06 588 ASP A C 1
ATOM 4678 O O . ASP A 1 588 ? 33.907 -9.510 -10.953 1.00 89.06 588 ASP A O 1
ATOM 4682 N N . LEU A 1 589 ? 32.370 -7.912 -10.537 1.00 80.81 589 LEU A N 1
ATOM 4683 C CA . LEU A 1 589 ? 31.673 -7.850 -11.833 1.00 80.81 589 LEU A CA 1
ATOM 4684 C C . LEU A 1 589 ? 30.821 -9.070 -12.216 1.00 80.81 589 LEU A C 1
ATOM 4686 O O . LEU A 1 589 ? 30.088 -9.003 -13.203 1.00 80.81 589 LEU A O 1
ATOM 4690 N N . LYS A 1 590 ? 30.871 -10.166 -11.456 1.00 87.50 590 LYS A N 1
ATOM 4691 C CA . LYS A 1 590 ? 29.934 -11.299 -11.588 1.00 87.50 590 LYS A CA 1
ATOM 4692 C C . LYS A 1 590 ? 28.863 -11.266 -10.507 1.00 87.50 590 LYS A C 1
ATOM 4694 O O . LYS A 1 590 ? 27.724 -11.667 -10.751 1.00 87.50 590 LYS A O 1
ATOM 4699 N N . THR A 1 591 ? 29.257 -10.795 -9.335 1.00 92.31 591 THR A N 1
ATOM 4700 C CA . THR A 1 591 ? 28.447 -10.586 -8.150 1.00 92.31 591 THR A CA 1
ATOM 4701 C C . THR A 1 591 ? 28.673 -9.164 -7.661 1.00 92.31 591 THR A C 1
ATOM 4703 O O . THR A 1 591 ? 29.799 -8.659 -7.627 1.00 92.31 591 THR A O 1
ATOM 4706 N N . LEU A 1 592 ? 27.592 -8.501 -7.280 1.00 95.25 592 LEU A N 1
ATOM 4707 C CA . LEU A 1 592 ? 27.627 -7.226 -6.580 1.00 95.25 592 LEU A CA 1
ATOM 4708 C C . LEU A 1 592 ? 26.983 -7.434 -5.218 1.00 95.25 592 LEU A C 1
ATOM 4710 O O . LEU A 1 592 ? 25.878 -7.962 -5.140 1.00 95.25 592 LEU A O 1
ATOM 4714 N N . SER A 1 593 ? 27.685 -7.020 -4.171 1.00 96.62 593 SER A N 1
ATOM 4715 C CA . SER A 1 593 ? 27.204 -7.010 -2.794 1.00 96.62 593 SER A CA 1
ATOM 4716 C C . SER A 1 593 ? 27.008 -5.568 -2.351 1.00 96.62 593 SER A C 1
ATOM 4718 O O . SER A 1 593 ? 27.893 -4.739 -2.558 1.00 96.62 593 SER A O 1
ATOM 4720 N N . TYR A 1 594 ? 25.868 -5.256 -1.750 1.00 95.88 594 TYR A N 1
ATOM 4721 C CA . TYR A 1 594 ? 25.529 -3.902 -1.325 1.00 95.88 594 TYR A CA 1
ATOM 4722 C C . TYR A 1 594 ? 24.616 -3.918 -0.094 1.00 95.88 594 TYR A C 1
ATOM 4724 O O . TYR A 1 594 ? 24.169 -4.973 0.361 1.00 95.88 594 TYR A O 1
ATOM 4732 N N . GLY A 1 595 ? 24.334 -2.735 0.444 1.00 94.69 595 GLY A N 1
ATOM 4733 C CA . GLY A 1 595 ? 23.371 -2.538 1.524 1.00 94.69 595 GLY A CA 1
ATOM 4734 C C . GLY A 1 595 ? 24.023 -2.089 2.823 1.00 94.69 595 GLY A C 1
ATOM 4735 O O . GLY A 1 595 ? 25.225 -1.816 2.878 1.00 94.69 595 GLY A O 1
ATOM 4736 N N . GLY A 1 596 ? 23.210 -1.982 3.868 1.00 93.62 596 GLY A N 1
ATOM 4737 C CA . GLY A 1 596 ? 23.654 -1.537 5.182 1.00 93.62 596 GLY A CA 1
ATOM 4738 C C . GLY A 1 596 ? 22.506 -1.152 6.112 1.00 93.62 596 GLY A C 1
ATOM 4739 O O . GLY A 1 596 ? 21.358 -1.066 5.664 1.00 93.62 596 GLY A O 1
ATOM 4740 N N . PRO A 1 597 ? 22.803 -0.950 7.406 1.00 91.06 597 PRO A N 1
ATOM 4741 C CA . PRO A 1 597 ? 21.789 -0.739 8.439 1.00 91.06 597 PRO A CA 1
ATOM 4742 C C . PRO A 1 597 ? 21.090 0.622 8.364 1.00 91.06 597 PRO A C 1
ATOM 4744 O O . PRO A 1 597 ? 20.016 0.774 8.938 1.00 91.06 597 PRO A O 1
ATOM 4747 N N . GLY A 1 598 ? 21.667 1.601 7.662 1.00 89.31 598 GLY A N 1
ATOM 4748 C CA . GLY A 1 598 ? 21.197 2.984 7.713 1.00 89.31 598 GLY A CA 1
ATOM 4749 C C . GLY A 1 598 ? 21.572 3.672 9.025 1.00 89.31 598 GLY A C 1
ATOM 4750 O O . GLY A 1 598 ? 22.616 3.379 9.610 1.00 89.31 598 GLY A O 1
ATOM 4751 N N . GLY A 1 599 ? 20.746 4.615 9.471 1.00 83.44 599 GLY A N 1
ATOM 4752 C CA . GLY A 1 599 ? 20.978 5.378 10.698 1.00 83.44 599 GLY A CA 1
ATOM 4753 C C . GLY A 1 599 ? 21.746 6.686 10.506 1.00 83.44 599 GLY A C 1
ATOM 4754 O O . GLY A 1 599 ? 22.139 7.305 11.494 1.00 83.44 599 GLY A O 1
ATOM 4755 N N . TRP A 1 600 ? 21.968 7.131 9.266 1.00 82.81 600 TRP A N 1
ATOM 4756 C CA . TRP A 1 600 ? 22.562 8.445 9.032 1.00 82.81 600 TRP A CA 1
ATOM 4757 C C . TRP A 1 600 ? 21.545 9.545 9.304 1.00 82.81 600 TRP A C 1
ATOM 4759 O O . TRP A 1 600 ? 20.418 9.478 8.825 1.00 82.81 600 TRP A O 1
ATOM 4769 N N . ARG A 1 601 ? 21.964 10.573 10.038 1.00 77.88 601 ARG A N 1
ATOM 4770 C CA . ARG A 1 601 ? 21.179 11.779 10.290 1.00 77.88 601 ARG A CA 1
ATOM 4771 C C . ARG A 1 601 ? 22.089 12.982 10.112 1.00 77.88 601 ARG A C 1
ATOM 4773 O O . ARG A 1 601 ? 23.208 12.985 10.632 1.00 77.88 601 ARG A O 1
ATOM 4780 N N . LYS A 1 602 ? 21.617 14.001 9.398 1.00 66.56 602 LYS A N 1
ATOM 4781 C CA . LYS A 1 602 ? 22.342 15.266 9.299 1.00 66.56 602 LYS A CA 1
ATOM 4782 C C . LYS A 1 602 ? 22.259 15.974 10.656 1.00 66.56 602 LYS A C 1
ATOM 4784 O O . LYS A 1 602 ? 21.159 16.169 11.167 1.00 66.56 602 LYS A O 1
ATOM 4789 N N . ALA A 1 603 ? 23.418 16.252 11.254 1.00 55.19 603 ALA A N 1
ATOM 4790 C CA . ALA A 1 603 ? 23.532 16.928 12.548 1.00 55.19 603 ALA A CA 1
ATOM 4791 C C . ALA A 1 603 ? 23.144 18.408 12.469 1.00 55.19 603 ALA A C 1
ATOM 4793 O O . ALA A 1 603 ? 23.414 19.024 11.408 1.00 55.19 603 ALA A O 1
#

Organism: Ensete ventricosum (NCBI:txid4639)

pLDDT: mean 83.18, std 15.95, range [21.39, 98.31]

Radius of gyration: 29.3 Å; chains: 1; bounding box: 76×47×78 Å